Protein 5W8X (pdb70)

Radius of gyration: 26.66 Å; Cα contacts (8 Å, |Δi|>4): 562; chains: 1; bounding box: 72×57×78 Å

InterPro domains:
  IPR003835 Glycosyl transferase, family 19 [MF_00392] (6-382)
  IPR003835 Glycosyl transferase, family 19 [PF02684] (9-377)
  IPR003835 Glycosyl transferase, family 19 [PTHR30372] (3-380)
  IPR003835 Glycosyl transferase, family 19 [TIGR00215] (1-380)

Sequence (366 aa):
RPLTIALVAGETSGDILGAGLIRALKEHVPNARFVGVAGPRMQAEGCEAWYEMEELSRRSSHIRADLTKRFGELKPDVFVGIDAPDFNITLEGNLKKQGIKTIHYVSPSVWAWRQKRVFKIGRATDLVLAFLPFEKAFYDKYNVPCRFIGHTMADAMPLDPDKNAARDVLGIPHDAHCLALLPGSRGAEVESLSADFLKTAQLLRQTYPDLEIVVPLVNAKRREQFERIKAEVAPDLSVHLLDGMGREAMVASDAALLASGTAALECMLSKCPMVVGYRMKPFTFWLAKRLVKTDYVSLPNLLAGRELVKELLQEECEPQKLAAALLPLLANGKTSHAMHDTFRELHQQIRCNADEQAAQAVLELA

B-factor: mean 50.67, std 13.52, range [26.69, 106.59]

Organism: Escherichia coli (strain K12) (NCBI:txid83333)

GO terms:
  GO:0005515 protein binding (F, IPI)
  GO:0005737 cytoplasm (C, IDA)
  GO:0008915 lipid-A-disaccharide synthase activity (F, IDA)
  GO:0042802 identical protein binding (F, IDA)
  GO:0031234 extrinsic component of cytoplasmic side of plasma membrane (C, IC)
  GO:0009245 lipid A biosynthetic process (P, IMP)
  GO:0005543 phospholipid binding (F, IDA)
  GO:0019897 extrinsic component of plasma membrane (C, IDA)
  GO:0009245 lipid A biosynthetic process (P, IEP)

Foldseek 3Di:
DAAEEEEAAQDPVLLVVLLVVLVVVCVVGVPYAAEYAHEPSNVVSPHHHPDHSPQRVPSLVVRLVVCLVVCLVVLHQEYEYRPPCVRVLVSLLSVVVSVHAYEYEEQPVVVCLDPVVLVSNQNSHQEYEYQDDVSCVVNVVVVRHYDHDHHVVLVVFDQDDDQVVLCVVLVHDPPAAEEEEEQDQDPVSVVVPLLVSVVVVVVVCVVRVRYAYEYEHADDVSVVSNVVSCVVRPVPDDYHYHDHCLLSRLLNHQEYEHCDDPSVVSSVSSVHHYDHDHDDDPVVVVQSVVCVVQVDRDDLCVLVVHCLDDDQDDPRPDVVNVCVRCVVCVVVDDSVVVSVVSVVVSVVVPPDPVVVVVVVVVVVVD

Solvent-accessible surface area: 20972 Å² total; per-residue (Å²): 171,73,57,0,7,0,0,0,0,15,52,71,67,2,0,92,19,0,2,27,42,0,119,57,44,72,137,154,36,104,92,12,91,4,0,0,0,0,0,75,98,0,70,91,38,50,6,73,39,52,27,86,11,114,69,51,95,191,129,26,59,125,1,55,62,43,0,34,141,79,0,10,125,35,94,6,41,36,0,7,0,0,44,29,22,110,18,0,8,66,0,0,26,46,0,63,168,86,65,10,120,0,38,0,18,20,15,5,68,142,26,14,67,62,112,46,26,2,97,91,0,21,202,6,5,59,46,0,23,0,26,40,80,139,27,68,54,72,3,73,157,59,145,10,76,8,153,96,65,22,32,55,34,51,128,76,12,87,143,128,36,87,81,76,45,10,5,97,98,23,56,6,57,96,136,14,91,2,12,0,0,18,1,15,58,150,23,78,14,0,88,43,6,0,27,55,9,0,98,49,0,68,115,67,50,146,99,90,102,116,12,37,1,0,0,10,4,82,64,77,150,48,63,63,23,0,76,137,14,27,70,88,42,1,84,143,14,79,31,66,39,24,101,25,78,17,91,61,0,1,18,0,2,50,40,2,19,0,2,43,46,96,22,24,41,30,0,108,23,3,111,4,91,62,100,78,19,106,133,104,78,114,127,68,100,112,47,55,111,19,28,121,78,58,109,44,32,30,115,50,0,62,87,27,62,126,92,22,27,121,22,20,41,122,76,44,73,60,102,150,90,64,53,62,29,94,122,67,62,135,78,110,28,90,74,22,107,62,40,114,91,29,86,152,104,18,98,110,114,110,177,74,102,74,124,78,96,60,44,78,61,101,130,147,170,106

Secondary structure (DSSP, 8-state):
---EEEEEE-SHHHHHHHHHHHHHHHHH-TT-EEEEEE-HHHHHTT-EEEEEGGG--HHHHHHHHHHHHHHHHH--SEEEEES-HHHHHHHHHHHHHTT--EEEES--TTT--SHHHHHHHHHH-SEEEESSHHHHHHHHTTT--EEE---HHHHHS-SS--HHHHHHHHT--TTS-EEEEE--SSHHHHHHHHHHHHHHHHHHHHH-TT-EEEEEESSHHHHHHHHHHHHHH-TT---EEEES-HHHHHHH-SEEEE-STHHHHHHHHTT--EEE-----HHHHHHHHHHHHHS--SHHHHHHTS--S----GGG-SHHHHHHHHHHHHT-SHHHHHHHHHHHHHHHHT-S-HHHHHHHHHHHH-

Nearest PDB structures (foldseek):
  5w8x-assembly1_A-2  TM=1.003E+00  e=4.421E-71  Escherichia coli BL21(DE3)
  5w8n-assembly1_A-2  TM=9.982E-01  e=3.384E-68  Escherichia coli BL21(DE3)
  5w8s-assembly1_A-2  TM=9.979E-01  e=5.414E-68  Escherichia coli BL21(DE3)
  3dzc-assembly1_B  TM=5.635E-01  e=9.181E-08  Vibrio cholerae
  8b63-assembly1_A  TM=4.414E-01  e=9.083E-07  Pseudomonas aeruginosa

Structure (mmCIF, N/CA/C/O backbone):
data_5W8X
#
_entry.id   5W8X
#
_cell.length_a   67.806
_cell.length_b   67.806
_cell.length_c   153.880
_cell.angle_alpha   90.000
_cell.angle_beta   90.000
_cell.angle_gamma   120.000
#
_symmetry.space_group_name_H-M   'P 32 2 1'
#
loop_
_entity.id
_entity.type
_entity.pdbx_description
1 polymer 'Lipid-A-disaccharide synthase'
2 non-polymer "URIDINE-5'-DIPHOSPHATE"
3 water water
#
loop_
_atom_site.group_PDB
_atom_site.id
_atom_site.type_symbol
_atom_site.label_atom_id
_atom_site.label_alt_id
_atom_site.label_comp_id
_atom_site.label_asym_id
_atom_site.label_entity_id
_atom_site.label_seq_id
_atom_site.pdbx_PDB_ins_code
_atom_site.Cartn_x
_atom_site.Cartn_y
_atom_site.Cartn_z
_atom_site.occupancy
_atom_site.B_iso_or_equiv
_atom_site.auth_seq_id
_atom_site.auth_comp_id
_atom_site.auth_asym_id
_atom_site.auth_atom_id
_atom_site.pdbx_PDB_model_num
ATOM 1 N N . ARG A 1 5 ? 34.01800 40.45100 -21.39200 1.000 79.43000 5 ARG A N 1
ATOM 2 C CA . ARG A 1 5 ? 32.68900 41.03000 -21.21300 1.000 75.27000 5 ARG A CA 1
ATOM 3 C C . ARG A 1 5 ? 31.97700 40.35900 -20.03800 1.000 72.15000 5 ARG A C 1
ATOM 4 O O . ARG A 1 5 ? 31.92500 39.12900 -19.97000 1.000 70.83000 5 ARG A O 1
ATOM 24 N N . PRO A 1 6 ? 31.41800 41.14800 -19.11800 1.000 72.40000 6 PRO A N 1
ATOM 25 C CA . PRO A 1 6 ? 30.66900 40.54600 -18.01000 1.000 70.35000 6 PRO A CA 1
ATOM 26 C C . PRO A 1 6 ? 29.43800 39.81600 -18.52200 1.000 66.90000 6 PRO A C 1
ATOM 27 O O . PRO A 1 6 ? 28.91100 40.11900 -19.59500 1.000 64.53000 6 PRO A O 1
ATOM 38 N N . LEU A 1 7 ? 28.99200 38.83400 -17.74400 1.000 65.51000 7 LEU A N 1
ATOM 39 C CA . LEU A 1 7 ? 27.80900 38.05800 -18.09500 1.000 62.45000 7 LEU A CA 1
ATOM 40 C C . LEU A 1 7 ? 26.67200 38.98000 -18.50800 1.000 59.62000 7 LEU A C 1
ATOM 41 O O . LEU A 1 7 ? 26.28900 39.88500 -17.76000 1.000 59.34000 7 LEU A O 1
ATOM 57 N N . THR A 1 8 ? 26.13600 38.75700 -19.70400 1.000 59.30000 8 THR A N 1
ATOM 58 C CA . THR A 1 8 ? 25.07600 39.59300 -20.25500 1.000 58.11000 8 THR A CA 1
ATOM 59 C C . THR A 1 8 ? 23.88000 38.71400 -20.59300 1.000 52.37000 8 THR A C 1
ATOM 60 O O . THR A 1 8 ? 24.00500 37.75400 -21.36300 1.000 50.44000 8 THR A O 1
ATOM 71 N N . ILE A 1 9 ? 22.72800 39.04200 -20.01500 1.000 51.91000 9 ILE A N 1
ATOM 72 C CA . ILE A 1 9 ? 21.52300 38.23100 -20.12700 1.000 47.89000 9 ILE A CA 1
ATOM 73 C C . ILE A 1 9 ? 20.45200 39.05900 -20.81500 1.000 46.00000 9 ILE A C 1
ATOM 74 O O . ILE A 1 9 ? 20.20300 40.20600 -20.42600 1.000 46.85000 9 ILE A O 1
ATOM 90 N N . ALA A 1 10 ? 19.81400 38.47600 -21.82400 1.000 44.41000 10 ALA A N 1
ATOM 91 C CA . ALA A 1 10 ? 18.67200 39.09100 -22.48300 1.000 40.97000 10 ALA A CA 1
ATOM 92 C C . ALA A 1 10 ? 17.39000 38.49500 -21.91500 1.000 35.99000 10 ALA A C 1
ATOM 93 O O . ALA A 1 10 ? 17.27600 37.27300 -21.78400 1.000 34.57000 10 ALA A O 1
ATOM 100 N N . LEU A 1 11 ? 16.43400 39.35900 -21.57800 1.000 37.09000 11 LEU A N 1
ATOM 101 C CA . LEU A 1 11 ? 15.16400 38.94900 -20.99600 1.000 35.27000 11 LEU A CA 1
ATOM 102 C C . LEU A 1 11 ? 14.02000 39.59500 -21.75900 1.000 33.87000 11 LEU A C 1
ATOM 103 O O . LEU A 1 11 ? 14.12900 40.74200 -22.19700 1.000 35.12000 11 LEU A O 1
ATOM 119 N N . VAL A 1 12 ? 12.91600 38.86300 -21.89500 1.000 31.39000 12 VAL A N 1
ATOM 120 C CA . VAL A 1 12 ? 11.68600 39.40100 -22.46500 1.000 30.93000 12 VAL A CA 1
ATOM 121 C C . VAL A 1 12 ? 10.52000 38.98200 -21.58700 1.000 30.46000 12 VAL A C 1
ATOM 122 O O . VAL A 1 12 ? 10.21000 37.78800 -21.48700 1.000 28.47000 12 VAL A O 1
ATOM 135 N N . ALA A 1 13 ? 9.86800 39.96200 -20.97300 1.000 31.43000 13 ALA A N 1
ATOM 136 C CA . ALA A 1 13 ? 8.62500 39.75900 -20.25600 1.000 31.34000 13 ALA A CA 1
ATOM 137 C C . ALA A 1 13 ? 7.53200 40.54500 -20.96200 1.000 31.81000 13 ALA A C 1
ATOM 138 O O . ALA A 1 13 ? 7.78000 41.62500 -21.50600 1.000 32.59000 13 ALA A O 1
ATOM 145 N N . GLY A 1 14 ? 6.32000 39.99500 -20.95200 1.000 32.26000 14 GLY A N 1
ATOM 146 C CA . GLY A 1 14 ? 5.21300 40.59200 -21.67600 1.000 34.64000 14 GLY A CA 1
ATOM 147 C C . GLY A 1 14 ? 3.98800 40.87400 -20.83100 1.000 36.79000 14 GLY A C 1
ATOM 148 O O . GLY A 1 14 ? 2.97400 41.34800 -21.35000 1.000 37.56000 14 GLY A O 1
ATOM 152 N N . GLU A 1 15 ? 4.06500 40.59500 -19.53100 1.000 33.90000 15 GLU A N 1
ATOM 153 C CA . GLU A 1 15 ? 2.94200 40.81700 -18.62900 1.000 35.26000 15 GLU A CA 1
ATOM 154 C C . GLU A 1 15 ? 3.48800 40.99400 -17.21900 1.000 34.99000 15 GLU A C 1
ATOM 155 O O . GLU A 1 15 ? 4.64300 40.67100 -16.93500 1.000 34.22000 15 GLU A O 1
ATOM 161 N N . THR A 1 16 ? 2.62800 41.50600 -16.33400 1.000 35.71000 16 THR A N 1
ATOM 162 C CA . THR A 1 16 ? 3.02900 41.76300 -14.95200 1.000 37.36000 16 THR A CA 1
ATOM 163 C C . THR A 1 16 ? 3.61200 40.51400 -14.29900 1.000 34.79000 16 THR A C 1
ATOM 164 O O . THR A 1 16 ? 4.65800 40.57100 -13.64300 1.000 34.29000 16 THR A O 1
ATOM 175 N N . SER A 1 17 ? 2.93200 39.37600 -14.45500 1.000 34.60000 17 SER A N 1
ATOM 176 C CA . SER A 1 17 ? 3.43100 38.13300 -13.87700 1.000 34.57000 17 SER A CA 1
ATOM 177 C C . SER A 1 17 ? 4.85200 37.83800 -14.34500 1.000 32.01000 17 SER A C 1
ATOM 178 O O . SER A 1 17 ? 5.69100 37.39000 -13.55700 1.000 31.78000 17 SER A O 1
ATOM 186 N N . GLY A 1 18 ? 5.14400 38.09200 -15.62400 1.000 32.34000 18 GLY A N 1
ATOM 187 C CA . GLY A 1 18 ? 6.49200 37.88200 -16.12600 1.000 31.49000 18 GLY A CA 1
ATOM 188 C C . GLY A 1 18 ? 7.48800 38.89000 -15.59100 1.000 30.87000 18 GLY A C 1
ATOM 189 O O . GLY A 1 18 ? 8.66300 38.56600 -15.39700 1.000 30.85000 18 GLY A O 1
ATOM 193 N N . ASP A 1 19 ? 7.04600 40.12600 -15.36300 1.000 30.54000 19 ASP A N 1
ATOM 194 C CA . ASP A 1 19 ? 7.92200 41.12200 -14.75600 1.000 32.50000 19 ASP A CA 1
ATOM 195 C C . ASP A 1 19 ? 8.32700 40.69800 -13.34900 1.000 33.59000 19 ASP A C 1
ATOM 196 O O . ASP A 1 19 ? 9.47300 40.90300 -12.93100 1.000 33.64000 19 ASP A O 1
ATOM 205 N N . ILE A 1 20 ? 7.40300 40.08900 -12.60800 1.000 31.89000 20 ILE A N 1
ATOM 206 C CA . ILE A 1 20 ? 7.72400 39.60800 -11.26900 1.000 34.55000 20 ILE A CA 1
ATOM 207 C C . ILE A 1 20 ? 8.74800 38.48600 -11.34900 1.000 31.58000 20 ILE A C 1
ATOM 208 O O . ILE A 1 20 ? 9.75800 38.49500 -10.63600 1.000 29.73000 20 ILE A O 1
ATOM 224 N N . LEU A 1 21 ? 8.50700 37.50700 -12.22300 1.000 33.13000 21 LEU A N 1
ATOM 225 C CA . LEU A 1 21 ? 9.48000 36.43800 -12.42200 1.000 32.71000 21 LEU A CA 1
ATOM 226 C C . LEU A 1 21 ? 10.83100 36.99700 -12.83600 1.000 32.85000 21 LEU A C 1
ATOM 227 O O . LEU A 1 21 ? 11.87400 36.55400 -12.34000 1.000 33.99000 21 LEU A O 1
ATOM 243 N N . GLY A 1 22 ? 10.83400 37.96200 -13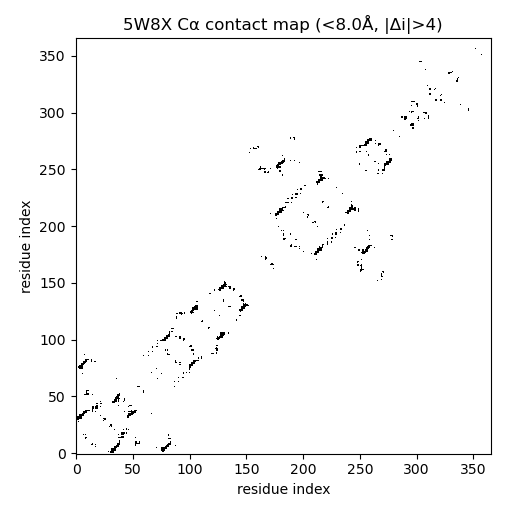.75800 1.000 33.28000 22 GLY A N 1
ATOM 244 C CA . GLY A 1 22 ? 12.09100 38.51300 -14.23700 1.000 34.15000 22 GLY A CA 1
ATOM 245 C C . GLY A 1 22 ? 12.86000 39.23500 -13.14900 1.000 35.55000 22 GLY A C 1
ATOM 246 O O . GLY A 1 22 ? 14.08100 39.10600 -13.05000 1.000 36.42000 22 GLY A O 1
ATOM 250 N N . ALA A 1 23 ? 12.15700 40.01100 -12.32200 1.000 35.54000 23 ALA A N 1
ATOM 251 C CA . ALA A 1 23 ? 12.82700 40.71100 -11.23200 1.000 37.99000 23 ALA A CA 1
ATOM 252 C C . ALA A 1 23 ? 13.41800 39.72500 -10.23500 1.000 38.65000 23 ALA A C 1
ATOM 253 O O . ALA A 1 23 ? 14.53700 39.91900 -9.74700 1.000 41.26000 23 ALA A O 1
ATOM 260 N N . GLY A 1 24 ? 12.68100 38.66000 -9.91900 1.000 37.39000 24 GLY A N 1
ATOM 261 C CA . GLY A 1 24 ? 13.21100 37.64900 -9.02000 1.000 39.83000 24 GLY A CA 1
ATOM 262 C C . GLY A 1 24 ? 14.41000 36.93100 -9.60700 1.000 39.45000 24 GLY A C 1
ATOM 263 O O . GLY A 1 24 ? 15.36900 36.61900 -8.89700 1.000 41.79000 24 GLY A O 1
ATOM 267 N N . LEU A 1 25 ? 14.37300 36.66200 -10.91300 1.000 40.57000 25 LEU A N 1
ATOM 268 C CA . LEU A 1 25 ? 15.50700 36.02500 -11.57200 1.000 40.26000 25 LEU A CA 1
ATOM 269 C C . LEU A 1 25 ? 16.72200 36.94100 -11.57400 1.000 41.77000 25 LEU A C 1
ATOM 270 O O . LEU A 1 25 ? 17.85300 36.48200 -11.37800 1.000 42.97000 25 LEU A O 1
ATOM 286 N N . ILE A 1 26 ? 16.50700 38.24000 -11.78800 1.000 41.03000 26 ILE A N 1
ATOM 287 C CA . ILE A 1 26 ? 17.61200 39.19500 -11.78700 1.000 43.00000 26 ILE A CA 1
ATOM 288 C C . ILE A 1 26 ? 18.26600 39.24400 -10.41200 1.000 46.12000 26 ILE A C 1
ATOM 289 O O . ILE A 1 26 ? 19.49700 39.22500 -10.29100 1.000 47.67000 26 ILE A O 1
ATOM 305 N N . ARG A 1 27 ? 17.45400 39.31400 -9.35400 1.000 42.27000 27 ARG A N 1
ATOM 306 C CA . ARG A 1 27 ? 18.01000 39.39300 -8.00700 1.000 46.17000 27 ARG A CA 1
ATOM 307 C C . ARG A 1 27 ? 18.84400 38.15800 -7.68600 1.000 45.30000 27 ARG A C 1
ATOM 308 O O . ARG A 1 27 ? 19.96200 38.26600 -7.17200 1.000 47.35000 27 ARG A O 1
ATOM 329 N N . ALA A 1 28 ? 18.31800 36.97000 -7.98700 1.000 46.76000 28 ALA A N 1
ATOM 330 C CA . ALA A 1 28 ? 19.04900 35.74600 -7.67600 1.000 48.49000 28 ALA A CA 1
ATOM 331 C C . ALA A 1 28 ? 20.36100 35.67500 -8.44900 1.000 51.83000 28 ALA A C 1
ATOM 332 O O . ALA A 1 28 ? 21.37600 35.20600 -7.92200 1.000 54.97000 28 ALA A O 1
ATOM 339 N N . LEU A 1 29 ? 20.36400 36.13800 -9.70100 1.000 49.19000 29 LEU A N 1
ATOM 340 C CA . LEU A 1 29 ? 21.58800 36.10100 -10.49400 1.000 52.31000 29 LEU A CA 1
ATOM 341 C C . LEU A 1 29 ? 22.61700 37.09200 -9.96700 1.000 54.86000 29 LEU A C 1
ATOM 342 O O . LEU A 1 29 ? 23.80700 36.76900 -9.87600 1.000 56.31000 29 LEU A O 1
ATOM 358 N N . LYS A 1 30 ? 22.18300 38.30500 -9.62200 1.000 52.45000 30 LYS A N 1
ATOM 359 C CA . LYS A 1 30 ? 23.10000 39.28700 -9.05500 1.000 58.56000 30 LYS A CA 1
ATOM 360 C C . LYS A 1 30 ? 23.76900 38.78200 -7.78300 1.000 62.82000 30 LYS A C 1
ATOM 361 O O . LYS A 1 30 ? 24.86100 39.25000 -7.44600 1.000 66.12000 30 LYS A O 1
ATOM 380 N N . GLU A 1 31 ? 23.14500 37.84000 -7.06900 1.000 61.89000 31 GLU A N 1
ATOM 381 C CA . GLU A 1 31 ? 23.80300 37.24100 -5.91100 1.000 65.79000 31 GLU A CA 1
ATOM 382 C C . GLU A 1 31 ? 25.07700 36.51800 -6.32400 1.000 67.20000 31 GLU A C 1
ATOM 383 O O . GLU A 1 31 ? 26.09300 36.58300 -5.62200 1.000 71.22000 31 GLU A O 1
ATOM 395 N N . HIS A 1 32 ? 25.04000 35.81900 -7.45700 1.000 66.65000 32 HIS A N 1
ATOM 396 C CA . HIS A 1 32 ? 26.19400 35.07100 -7.94100 1.000 67.28000 32 HIS A CA 1
ATOM 397 C C . HIS A 1 32 ? 27.08600 35.89500 -8.86000 1.000 65.85000 32 HIS A C 1
ATOM 398 O O . HIS A 1 32 ? 28.28500 35.61300 -8.95800 1.000 67.82000 32 HIS A O 1
ATOM 412 N N . VAL A 1 33 ? 26.53100 36.90200 -9.52900 1.000 68.98000 33 VAL A N 1
ATOM 413 C CA . VAL A 1 33 ? 27.27900 37.73000 -10.47400 1.000 67.70000 33 VAL A CA 1
ATOM 414 C C . VAL A 1 33 ? 26.82600 39.17700 -10.31800 1.000 67.30000 33 VAL A C 1
ATOM 415 O O . VAL A 1 33 ? 26.03900 39.66800 -11.14200 1.000 63.81000 33 VAL A O 1
ATOM 428 N N . PRO A 1 34 ? 27.28500 39.89700 -9.29100 1.000 66.98000 34 PRO A N 1
ATOM 429 C CA . PRO A 1 34 ? 26.82200 41.28300 -9.10700 1.000 68.25000 34 PRO A CA 1
ATOM 430 C C . PRO A 1 34 ? 27.08200 42.17700 -10.30600 1.000 70.08000 34 PRO A C 1
ATOM 431 O O . PRO A 1 34 ? 26.39900 43.19700 -10.45800 1.000 69.33000 34 PRO A O 1
ATOM 442 N N . ASN A 1 35 ? 28.04000 41.82600 -11.16100 1.000 68.48000 35 ASN A N 1
ATOM 443 C CA . ASN A 1 35 ? 28.38400 42.62200 -12.33100 1.000 70.82000 35 ASN A CA 1
ATOM 444 C C . ASN A 1 35 ? 27.54800 42.27600 -13.55500 1.000 66.94000 35 ASN A C 1
ATOM 445 O O . ASN A 1 35 ? 27.78300 42.84400 -14.62700 1.000 66.87000 35 ASN A O 1
ATOM 456 N N . ALA A 1 36 ? 26.58600 41.36500 -13.42500 1.000 66.37000 36 ALA A N 1
ATOM 457 C CA . ALA A 1 36 ? 25.83000 40.90600 -14.58000 1.000 62.72000 36 ALA A CA 1
ATOM 458 C C . ALA A 1 36 ? 25.04700 42.05600 -15.20200 1.000 62.51000 36 ALA A C 1
ATOM 459 O O . ALA A 1 36 ? 24.62900 42.99700 -14.52100 1.000 63.35000 36 ALA A O 1
ATOM 466 N N . ARG A 1 37 ? 24.85300 41.97100 -16.51400 1.000 59.35000 37 ARG A N 1
ATOM 467 C CA . ARG A 1 37 ? 24.10400 42.96000 -17.27500 1.000 58.31000 37 ARG A CA 1
ATOM 468 C C . ARG A 1 37 ? 22.80800 42.33500 -17.77100 1.000 49.82000 37 ARG A C 1
ATOM 469 O O . ARG A 1 37 ? 22.77800 41.15700 -18.13900 1.000 47.77000 37 ARG A O 1
ATOM 490 N N . PHE A 1 38 ? 21.73900 43.12700 -17.78200 1.000 52.13000 38 PHE A N 1
ATOM 491 C CA . PHE A 1 38 ? 20.42500 42.63200 -18.16400 1.000 47.37000 38 PHE A CA 1
ATOM 492 C C . PHE A 1 38 ? 19.76200 43.63600 -19.09100 1.000 46.73000 38 PHE A C 1
ATOM 493 O O . PHE A 1 38 ? 19.75900 44.83800 -18.81000 1.000 47.95000 38 PHE A O 1
ATOM 510 N N . VAL A 1 39 ? 19.20300 43.13800 -20.19300 1.000 46.79000 39 VAL A N 1
ATOM 511 C CA . VAL A 1 39 ? 18.61900 43.99000 -21.22000 1.000 46.63000 39 VAL A CA 1
ATOM 512 C C . VAL A 1 39 ? 17.49700 43.22900 -21.90300 1.000 43.72000 39 VAL A C 1
ATOM 513 O O . VAL A 1 39 ? 17.50800 41.99700 -21.96300 1.000 42.49000 39 VAL A O 1
ATOM 526 N N . GLY A 1 40 ? 16.53500 43.96600 -22.42300 1.000 43.73000 40 GLY A N 1
ATOM 527 C CA . GLY A 1 40 ? 15.50500 43.38500 -23.25100 1.000 41.97000 40 GLY A CA 1
ATOM 528 C C . GLY A 1 40 ? 14.18400 44.11700 -23.05300 1.000 39.66000 40 GLY A C 1
ATOM 529 O O . GLY A 1 40 ? 14.14400 45.34900 -23.03400 1.000 41.21000 40 GLY A O 1
ATOM 533 N N . VAL A 1 41 ? 13.12000 43.33300 -22.92900 1.000 35.37000 41 VAL A N 1
ATOM 534 C CA . VAL A 1 41 ? 11.77300 43.84200 -22.70600 1.000 36.06000 41 VAL A CA 1
ATOM 535 C C . VAL A 1 41 ? 11.47300 43.68600 -21.22300 1.000 36.45000 41 VAL A C 1
ATOM 536 O O . VAL A 1 41 ? 11.25600 42.56900 -20.73800 1.000 36.81000 41 VAL A O 1
ATOM 549 N N . ALA A 1 42 ? 11.43900 44.80500 -20.50500 1.000 37.36000 42 ALA A N 1
ATOM 550 C CA . ALA A 1 42 ? 11.40400 44.79700 -19.05100 1.000 38.01000 42 ALA A CA 1
ATOM 551 C C . ALA A 1 42 ? 10.23600 45.62000 -18.53800 1.000 39.00000 42 ALA A C 1
ATOM 552 O O . ALA A 1 42 ? 9.95300 46.70700 -19.05200 1.000 40.54000 42 ALA A O 1
ATOM 559 N N . GLY A 1 43 ? 9.55800 45.09100 -17.52300 1.000 38.20000 43 GLY A N 1
ATOM 560 C CA . GLY A 1 43 ? 8.60300 45.86600 -16.77400 1.000 38.77000 43 GLY A CA 1
ATOM 561 C C . GLY A 1 43 ? 9.28500 46.69700 -15.71100 1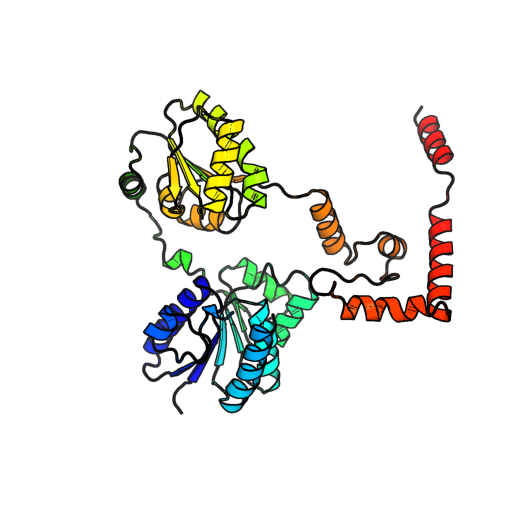.000 39.35000 43 GLY A C 1
ATOM 562 O O . GLY A 1 43 ? 10.51600 46.70400 -15.57000 1.000 38.81000 43 GLY A O 1
ATOM 566 N N . PRO A 1 44 ? 8.47800 47.42100 -14.93400 1.000 37.74000 44 PRO A N 1
ATOM 567 C CA . PRO A 1 44 ? 9.06600 48.31700 -13.92500 1.000 42.17000 44 PRO A CA 1
ATOM 568 C C . PRO A 1 44 ? 9.87300 47.58700 -12.86300 1.000 41.40000 44 PRO A C 1
ATOM 569 O O . PRO A 1 44 ? 10.87200 48.13300 -12.38200 1.000 42.48000 44 PRO A O 1
ATOM 580 N N . ARG A 1 45 ? 9.48700 46.36400 -12.49200 1.000 39.79000 45 ARG A N 1
ATOM 581 C CA . ARG A 1 45 ? 10.23000 45.64100 -11.46300 1.000 40.62000 45 ARG A CA 1
ATOM 582 C C . ARG A 1 45 ? 11.58400 45.18000 -11.98400 1.000 37.87000 45 ARG A C 1
ATOM 583 O O . ARG A 1 45 ? 12.59600 45.29400 -11.28300 1.000 39.40000 45 ARG A O 1
ATOM 604 N N . MET A 1 46 ? 11.62500 44.65000 -13.20800 1.000 38.43000 46 MET A N 1
ATOM 605 C CA . MET A 1 46 ? 12.90200 44.28600 -13.81100 1.000 38.22000 46 MET A CA 1
ATOM 606 C C . MET A 1 46 ? 13.79600 45.50900 -13.96600 1.000 41.23000 46 MET A C 1
ATOM 607 O O . MET A 1 46 ? 15.00400 45.43900 -13.71800 1.000 42.31000 46 MET A O 1
ATOM 621 N N . GLN A 1 47 ? 13.21900 46.64300 -14.37600 1.000 40.52000 47 GLN A N 1
ATOM 622 C CA . GLN A 1 47 ? 14.00600 47.86500 -14.51000 1.000 44.43000 47 GLN A CA 1
ATOM 623 C C . GLN A 1 47 ? 14.56100 48.30700 -13.16500 1.000 47.28000 47 GLN A C 1
ATOM 624 O O . GLN A 1 47 ? 15.72800 48.70600 -13.06800 1.000 50.45000 47 GLN A O 1
ATOM 638 N N . ALA A 1 48 ? 13.74000 48.25100 -12.11300 1.000 44.51000 48 ALA A N 1
ATOM 639 C CA . ALA A 1 48 ? 14.21900 48.63000 -10.78900 1.000 46.40000 48 ALA A CA 1
ATOM 640 C C . ALA A 1 48 ? 15.41100 47.78100 -10.36800 1.000 46.54000 48 ALA A C 1
ATOM 641 O O . ALA A 1 48 ? 16.30200 48.26900 -9.66400 1.000 49.51000 48 ALA A O 1
ATOM 648 N N . GLU A 1 49 ? 15.45600 46.52000 -10.79600 1.000 47.02000 49 GLU A N 1
ATOM 649 C CA . GLU A 1 49 ? 16.60100 45.66200 -10.51900 1.000 48.75000 49 GLU A CA 1
ATOM 650 C C . GLU A 1 49 ? 17.75700 45.89400 -11.48300 1.000 50.87000 49 GLU A C 1
ATOM 651 O O . GLU A 1 49 ? 18.78200 45.21400 -11.36800 1.000 51.14000 49 GLU A O 1
ATOM 663 N N . GLY A 1 50 ? 17.61800 46.82400 -12.42500 1.000 49.28000 50 GLY A N 1
ATOM 664 C CA . GLY A 1 50 ? 18.69800 47.18900 -13.31500 1.000 51.69000 50 GLY A CA 1
ATOM 665 C C . GLY A 1 50 ? 18.57300 46.68900 -14.73700 1.000 50.92000 50 GLY A C 1
ATOM 666 O O . GLY A 1 50 ? 19.54500 46.79300 -15.49500 1.000 52.79000 50 GLY A O 1
ATOM 670 N N . CYS A 1 51 ? 17.42100 46.15300 -15.13200 1.000 50.15000 51 CYS A N 1
ATOM 671 C CA . CYS A 1 51 ? 17.27500 45.64300 -16.48900 1.000 48.75000 51 CYS A CA 1
ATOM 672 C C . CYS A 1 51 ? 17.18000 46.80500 -17.46700 1.000 50.30000 51 CYS A C 1
ATOM 673 O O . CYS A 1 51 ? 16.29100 47.65500 -17.35800 1.000 49.63000 51 CYS A O 1
ATOM 681 N N . GLU A 1 52 ? 18.11100 46.84700 -18.40900 1.000 49.24000 52 GLU A N 1
ATOM 682 C CA . GLU A 1 52 ? 18.03300 47.78900 -19.51200 1.000 53.03000 52 GLU A CA 1
ATOM 683 C C . GLU A 1 52 ? 16.75800 47.52600 -20.30900 1.000 48.85000 52 GLU A C 1
ATOM 684 O O . GLU A 1 52 ? 16.52100 46.40100 -20.75900 1.000 46.72000 52 GLU A O 1
ATOM 696 N N . ALA A 1 53 ? 15.92800 48.55300 -20.47400 1.000 51.92000 53 ALA A N 1
ATOM 697 C CA . ALA A 1 53 ? 14.62500 48.39500 -21.12200 1.000 48.20000 53 ALA A CA 1
ATOM 698 C C . ALA A 1 53 ? 14.69800 48.96100 -22.53800 1.000 48.31000 53 ALA A C 1
ATOM 699 O O . ALA A 1 53 ? 14.38500 50.12800 -22.78000 1.000 49.48000 53 ALA A O 1
ATOM 706 N N . TRP A 1 54 ? 15.11700 48.11800 -23.48400 1.000 47.58000 54 TRP A N 1
ATOM 707 C CA . TRP A 1 54 ? 14.99800 48.48200 -24.89200 1.000 49.13000 54 TRP A CA 1
ATOM 708 C C . TRP A 1 54 ? 13.54400 48.73600 -25.25600 1.000 47.65000 54 TRP A C 1
ATOM 709 O O . TRP A 1 54 ? 13.23800 49.63000 -26.05200 1.000 50.14000 54 TRP A O 1
ATOM 730 N N . TYR A 1 55 ? 12.63600 47.95800 -24.67600 1.000 47.80000 55 TYR A N 1
ATOM 731 C CA . TYR A 1 55 ? 11.20700 48.17500 -24.81300 1.000 47.21000 55 TYR A CA 1
ATOM 732 C C . TYR A 1 55 ? 10.55000 47.96100 -23.46100 1.000 47.17000 55 TYR A C 1
ATOM 733 O O . TYR A 1 55 ? 11.06800 47.23700 -22.60700 1.000 44.48000 55 TYR A O 1
ATOM 751 N N . GLU A 1 56 ? 9.40200 48.60300 -23.27800 1.000 47.18000 56 GLU A N 1
ATOM 752 C CA . GLU A 1 56 ? 8.60300 48.39100 -22.08400 1.000 49.99000 56 GLU A CA 1
ATOM 753 C C . GLU A 1 56 ? 7.75700 47.13900 -22.25800 1.000 49.05000 56 GLU A C 1
ATOM 754 O O . GLU A 1 56 ? 7.21500 46.88200 -23.33700 1.000 48.50000 56 GLU A O 1
ATOM 766 N N . MET A 1 57 ? 7.65400 46.35300 -21.18600 1.000 47.47000 57 MET A N 1
ATOM 767 C CA . MET A 1 57 ? 6.83100 45.15200 -21.22400 1.000 46.30000 57 MET A CA 1
ATOM 768 C C . MET A 1 57 ? 5.40600 45.46500 -21.66200 1.000 48.30000 57 MET A C 1
ATOM 769 O O . MET A 1 57 ? 4.75800 44.63700 -22.31400 1.000 46.68000 57 MET A O 1
ATOM 783 N N . GLU A 1 58 ? 4.90300 46.65400 -21.32700 1.000 47.30000 58 GLU A N 1
ATOM 784 C CA . GLU A 1 58 ? 3.53200 46.99800 -21.67900 1.000 51.40000 58 GLU A CA 1
ATOM 785 C C . GLU A 1 58 ? 3.31800 47.03800 -23.18700 1.000 52.78000 58 GLU A C 1
ATOM 786 O O . GLU A 1 58 ? 2.18300 46.87100 -23.64500 1.000 52.89000 58 GLU A O 1
ATOM 798 N N . GLU A 1 59 ? 4.37900 47.23700 -23.97000 1.000 51.92000 59 GLU A N 1
ATOM 799 C CA . GLU A 1 59 ? 4.23500 47.29800 -25.41900 1.000 53.90000 59 GLU A CA 1
ATOM 800 C C . GLU A 1 59 ? 3.94400 45.93900 -26.04000 1.000 53.25000 59 GLU A C 1
ATOM 801 O O . GLU A 1 59 ? 3.69900 45.87400 -27.24900 1.000 54.19000 59 GLU A O 1
ATOM 813 N N . LEU A 1 60 ? 3.96500 44.86300 -25.25800 1.000 52.46000 60 LEU A N 1
ATOM 814 C CA . LEU A 1 60 ? 3.57700 43.54300 -25.74800 1.000 52.53000 60 LEU A CA 1
ATOM 815 C C . LEU A 1 60 ? 2.21300 43.16200 -25.18600 1.000 52.47000 60 LEU A C 1
ATOM 816 O O . LEU A 1 60 ? 1.99600 43.22800 -23.97300 1.000 51.25000 60 LEU A O 1
ATOM 832 N N . SER A 1 72 ? -0.21100 41.20200 -34.19700 1.000 65.67000 72 SER A N 1
ATOM 833 C CA . SER A 1 72 ? -0.09500 42.64000 -33.97900 1.000 67.42000 72 SER A CA 1
ATOM 834 C C . SER A 1 72 ? 1.06400 43.24000 -34.76700 1.000 69.35000 72 SER A C 1
ATOM 835 O O . SER A 1 72 ? 2.15600 42.67800 -34.81700 1.000 67.69000 72 SER A O 1
ATOM 842 N N . ARG A 1 73 ? 0.81400 44.39900 -35.37900 1.000 66.33000 73 ARG A N 1
ATOM 843 C CA . ARG A 1 73 ? 1.83200 45.05000 -36.19700 1.000 69.44000 73 ARG A CA 1
ATOM 844 C C . ARG A 1 73 ? 3.03300 45.46100 -35.35300 1.000 65.34000 73 ARG A C 1
ATOM 845 O O . ARG A 1 73 ? 4.17500 45.08500 -35.64400 1.000 64.85000 73 ARG A O 1
ATOM 866 N N . ARG A 1 74 ? 2.79100 46.23400 -34.29400 1.000 66.24000 74 ARG A N 1
ATOM 867 C CA . ARG A 1 74 ? 3.88900 46.72800 -33.47100 1.000 62.53000 74 ARG A CA 1
ATOM 868 C C . ARG A 1 74 ? 4.68200 45.58000 -32.85300 1.000 54.65000 74 ARG A C 1
ATOM 869 O O . ARG A 1 74 ? 5.91700 45.62200 -32.81900 1.000 53.49000 74 ARG A O 1
ATOM 890 N N . SER A 1 75 ? 3.99700 44.54300 -32.36200 1.000 59.37000 75 SER A N 1
ATOM 891 C CA . SER A 1 75 ? 4.70700 43.41100 -31.76800 1.000 53.84000 75 SER A CA 1
ATOM 892 C C . SER A 1 75 ? 5.63400 42.74800 -32.77800 1.000 48.52000 75 SER A C 1
ATOM 893 O O . SER A 1 75 ? 6.78100 42.41600 -32.45700 1.000 44.74000 75 SER A O 1
ATOM 901 N N . SER A 1 76 ? 5.15300 42.53700 -34.00500 1.000 47.68000 76 SER A N 1
ATOM 902 C CA . SER A 1 76 ? 6.00600 41.97100 -35.04300 1.000 50.20000 76 SER A CA 1
ATOM 903 C C . SER A 1 76 ? 7.22800 42.84800 -35.28600 1.000 50.83000 76 SER A C 1
ATOM 904 O O . SER A 1 76 ? 8.34600 42.34100 -35.43200 1.000 50.50000 76 SER A O 1
ATOM 912 N N . HIS A 1 77 ? 7.03600 44.16800 -35.33000 1.000 50.23000 77 HIS A N 1
ATOM 913 C CA . HIS A 1 77 ? 8.16300 45.07800 -35.51900 1.000 51.28000 77 HIS A CA 1
ATOM 914 C C . HIS A 1 77 ? 9.18000 44.93000 -34.39300 1.000 45.98000 77 HIS A C 1
ATOM 915 O O . HIS A 1 77 ? 10.38900 44.85800 -34.64000 1.000 45.13000 77 HIS A O 1
ATOM 929 N N . ILE A 1 78 ? 8.70700 44.87800 -33.14500 1.000 48.13000 78 ILE A N 1
ATOM 930 C CA . ILE A 1 78 ? 9.61500 44.76900 -32.00300 1.000 45.03000 78 ILE A CA 1
ATOM 931 C C . ILE A 1 78 ? 10.38600 43.45700 -32.06400 1.000 43.18000 78 ILE A C 1
ATOM 932 O O . ILE A 1 78 ? 11.60500 43.42100 -31.85300 1.000 43.18000 78 ILE A O 1
ATOM 948 N N . ARG A 1 79 ? 9.68400 42.35500 -32.33400 1.000 41.29000 79 ARG A N 1
ATOM 949 C CA . ARG A 1 79 ? 10.35000 41.05900 -32.39900 1.000 40.30000 79 ARG A CA 1
ATOM 950 C C . ARG A 1 79 ? 11.40300 41.03800 -33.50000 1.000 40.37000 79 ARG A C 1
ATOM 951 O O . ARG A 1 79 ? 12.46300 40.42000 -33.34600 1.000 38.27000 79 ARG A O 1
ATOM 972 N N . ALA A 1 80 ? 11.12900 41.70700 -34.62000 1.000 39.94000 80 ALA A N 1
ATOM 973 C CA . ALA A 1 80 ? 12.13000 41.81300 -35.67500 1.000 42.85000 80 ALA A CA 1
ATOM 974 C C . ALA A 1 80 ? 13.33500 42.60700 -35.18900 1.000 44.84000 80 ALA A C 1
ATOM 975 O O . ALA A 1 80 ? 14.48600 42.19600 -35.38000 1.000 45.74000 80 ALA A O 1
ATOM 982 N N . ASP A 1 81 ? 13.08700 43.74400 -34.53600 1.000 46.01000 81 ASP A N 1
ATOM 983 C CA . ASP A 1 81 ? 14.18400 44.56300 -34.03300 1.000 48.13000 81 ASP A CA 1
ATOM 984 C C . ASP A 1 81 ? 15.00900 43.80100 -33.00400 1.000 46.04000 81 ASP A C 1
ATOM 985 O O . ASP A 1 81 ? 16.24500 43.83900 -33.03500 1.000 47.18000 81 ASP A O 1
ATOM 994 N N . LEU A 1 82 ? 14.34200 43.10400 -32.08000 1.000 46.45000 82 LEU A N 1
ATOM 995 C CA . LEU A 1 82 ? 15.06400 42.34400 -31.06500 1.000 44.70000 82 LEU A CA 1
ATOM 996 C C . LEU A 1 82 ? 15.83900 41.18900 -31.68700 1.000 45.06000 82 LEU A C 1
ATOM 997 O O . LEU A 1 82 ? 16.95900 40.88700 -31.26100 1.000 46.03000 82 LEU A O 1
ATOM 1013 N N . THR A 1 83 ? 15.26300 40.53300 -32.69800 1.000 43.06000 83 THR A N 1
ATOM 1014 C CA . THR A 1 83 ? 15.98300 39.47600 -33.40400 1.000 43.52000 83 THR A CA 1
ATOM 1015 C C . THR A 1 83 ? 17.31600 39.99200 -33.93400 1.000 46.52000 83 THR A C 1
ATOM 1016 O O . THR A 1 83 ? 18.35100 39.33200 -33.79400 1.000 47.63000 83 THR A O 1
ATOM 1027 N N . LYS A 1 84 ? 17.31000 41.17700 -34.54600 1.000 47.13000 84 LYS A N 1
ATOM 1028 C CA . LYS A 1 84 ? 18.55300 41.75700 -35.04500 1.000 51.49000 84 LYS A CA 1
ATOM 1029 C C . LYS A 1 84 ? 19.47100 42.15900 -33.89700 1.000 52.63000 84 LYS A C 1
ATOM 1030 O O . LYS A 1 84 ? 20.63800 41.75000 -33.84800 1.000 53.67000 84 LYS A O 1
ATOM 1049 N N . ARG A 1 85 ? 18.96200 42.96400 -32.96200 1.000 48.51000 85 ARG A N 1
ATOM 1050 C CA . ARG A 1 85 ? 19.81200 43.52100 -31.91400 1.000 51.60000 85 ARG A CA 1
ATOM 1051 C C . ARG A 1 85 ? 20.38600 42.42300 -31.02400 1.000 50.50000 85 ARG A C 1
ATOM 1052 O O . ARG A 1 85 ? 21.59800 42.37300 -30.79100 1.000 53.36000 85 ARG A O 1
ATOM 1073 N N . PHE A 1 86 ? 19.53300 41.53200 -30.51200 1.000 53.08000 86 PHE A N 1
ATOM 1074 C CA . PHE A 1 86 ? 20.05100 40.38400 -29.77400 1.000 50.71000 86 PHE A CA 1
ATOM 1075 C C . PHE A 1 86 ? 21.02200 39.58200 -30.62800 1.000 52.96000 86 PHE A C 1
ATOM 1076 O O . PHE A 1 86 ? 21.99000 39.01800 -30.10600 1.000 53.58000 86 PHE A O 1
ATOM 1093 N N . GLY A 1 87 ? 20.78200 39.51900 -31.94000 1.000 51.42000 87 GLY A N 1
ATOM 1094 C CA . GLY A 1 87 ? 21.74500 38.88700 -32.82700 1.000 54.01000 87 GLY A CA 1
ATOM 1095 C C . GLY A 1 87 ? 23.10100 39.56200 -32.77200 1.000 58.62000 87 GLY A C 1
ATOM 1096 O O . GLY A 1 87 ? 24.13200 38.90200 -32.63200 1.000 60.61000 87 GLY A O 1
ATOM 1100 N N . GLU A 1 88 ? 23.11900 40.89100 -32.88700 1.000 55.69000 88 GLU A N 1
ATOM 1101 C CA . GLU A 1 88 ? 24.37100 41.63100 -32.74900 1.000 60.10000 88 GLU A CA 1
ATOM 1102 C C . GLU A 1 88 ? 24.97600 41.42700 -31.36400 1.000 58.07000 88 GLU A C 1
ATOM 1103 O O . GLU A 1 88 ? 26.16900 41.13400 -31.23000 1.000 59.23000 88 GLU A O 1
ATOM 1115 N N . LEU A 1 89 ? 24.15900 41.57700 -30.31900 1.000 58.06000 89 LEU A N 1
ATOM 1116 C CA . LEU A 1 89 ? 24.67700 41.53600 -28.95600 1.000 58.04000 89 LEU A CA 1
ATOM 1117 C C . LEU A 1 89 ? 25.27800 40.17500 -28.62900 1.000 59.10000 89 LEU A C 1
ATOM 1118 O O . LEU A 1 89 ? 26.27900 40.08800 -27.90900 1.000 60.75000 89 LEU A O 1
ATOM 1134 N N . LYS A 1 90 ? 24.68600 39.10300 -29.14700 1.000 54.66000 90 LYS A N 1
ATOM 1135 C CA . LYS A 1 90 ? 25.10200 37.74200 -28.82800 1.000 56.21000 90 LYS A CA 1
ATOM 1136 C C . LYS A 1 90 ? 25.13400 37.54800 -27.31000 1.000 53.98000 90 LYS A C 1
ATOM 1137 O O . LYS A 1 90 ? 26.19600 37.29800 -26.73100 1.000 56.39000 90 LYS A O 1
ATOM 1156 N N . PRO A 1 91 ? 23.99500 37.67000 -26.63800 1.000 55.12000 91 PRO A N 1
ATOM 1157 C CA . PRO A 1 91 ? 23.98800 37.51000 -25.18300 1.000 53.58000 91 PRO A CA 1
ATOM 1158 C C . PRO A 1 91 ? 24.35000 36.09200 -24.78000 1.000 53.28000 91 PRO A C 1
ATOM 1159 O O . PRO A 1 91 ? 24.13800 35.13100 -25.52400 1.000 52.93000 91 PRO A O 1
ATOM 1170 N N . ASP A 1 92 ? 24.91700 35.97500 -23.58000 1.000 54.36000 92 ASP A N 1
ATOM 1171 C CA . ASP A 1 92 ? 25.27000 34.66300 -23.05300 1.000 53.80000 92 ASP A CA 1
ATOM 1172 C C . ASP A 1 92 ? 24.05300 33.75000 -23.01500 1.000 49.37000 92 ASP A C 1
ATOM 1173 O O . ASP A 1 92 ? 24.12000 32.58900 -23.43100 1.000 49.10000 92 ASP A O 1
ATOM 1182 N N . VAL A 1 93 ? 22.92300 34.26300 -22.53100 1.000 47.20000 93 VAL A N 1
ATOM 1183 C CA . VAL A 1 93 ? 21.67200 33.51700 -22.52000 1.000 44.47000 93 VAL A CA 1
ATOM 1184 C C . VAL A 1 93 ? 20.53200 34.47500 -22.82800 1.000 41.12000 93 VAL A C 1
ATOM 1185 O O . VAL A 1 93 ? 20.56600 35.65200 -22.45500 1.000 41.01000 93 VAL A O 1
ATOM 1198 N N . PHE A 1 94 ? 19.52200 33.96500 -23.52800 1.000 40.11000 94 PHE A N 1
ATOM 1199 C CA . PHE A 1 94 ? 18.24800 34.65100 -23.69100 1.000 37.78000 94 PHE A CA 1
ATOM 1200 C C . PHE A 1 94 ? 17.18200 33.87900 -22.92900 1.000 35.73000 94 PHE A C 1
ATOM 1201 O O . PHE A 1 94 ? 17.07500 32.65700 -23.07400 1.000 34.95000 94 PHE A O 1
ATOM 1218 N N . VAL A 1 95 ? 16.39600 34.58800 -22.12400 1.000 35.47000 95 VAL A N 1
ATOM 1219 C CA . VAL A 1 95 ? 15.30800 33.98700 -21.36200 1.000 33.64000 95 VAL A CA 1
ATOM 1220 C C . VAL A 1 95 ? 14.00800 34.62500 -21.83100 1.000 32.26000 95 VAL A C 1
ATOM 1221 O O . VAL A 1 95 ? 13.77200 35.81800 -21.60300 1.000 31.68000 95 VAL A O 1
ATOM 1234 N N . GLY A 1 96 ? 13.17400 33.83800 -22.50000 1.000 33.90000 96 GLY A N 1
ATOM 1235 C CA . GLY A 1 96 ? 11.82000 34.25700 -22.79200 1.000 31.78000 96 GLY A CA 1
ATOM 1236 C C . GLY A 1 96 ? 10.94400 33.95300 -21.59900 1.000 30.89000 96 GLY A C 1
ATOM 1237 O O . GLY A 1 96 ? 10.75800 32.78500 -21.24700 1.000 31.46000 96 GLY A O 1
ATOM 1241 N N . ILE A 1 97 ? 10.42500 34.99000 -20.94800 1.000 29.16000 97 ILE A N 1
ATOM 1242 C CA . ILE A 1 97 ? 9.63900 34.82200 -19.73000 1.000 29.04000 97 ILE A CA 1
ATOM 1243 C C . ILE A 1 97 ? 8.17900 34.73300 -20.15400 1.000 29.48000 97 ILE A C 1
ATOM 1244 O O . ILE A 1 97 ? 7.55400 35.73800 -20.49000 1.000 29.88000 97 ILE A O 1
ATOM 1260 N N . ASP A 1 98 ? 7.63800 33.51700 -20.14400 1.000 29.60000 98 ASP A N 1
ATOM 1261 C CA . ASP A 1 98 ? 6.24800 33.29900 -20.51100 1.000 29.53000 98 ASP A CA 1
ATOM 1262 C C . ASP A 1 98 ? 5.97600 33.95400 -21.86400 1.000 28.75000 98 ASP A C 1
ATOM 1263 O O . ASP A 1 98 ? 6.85200 33.95600 -22.73600 1.000 30.07000 98 ASP A O 1
ATOM 1272 N N . ALA A 1 99 ? 4.78500 34.51900 -22.04900 1.000 30.42000 99 ALA A N 1
ATOM 1273 C CA . ALA A 1 99 ? 4.41600 35.20400 -23.28100 1.000 29.41000 99 ALA A CA 1
ATOM 1274 C C . ALA A 1 99 ? 4.78900 34.35500 -24.50000 1.000 30.03000 99 ALA A C 1
ATOM 1275 O O . ALA A 1 99 ? 5.47500 34.83000 -25.40600 1.000 31.35000 99 ALA A O 1
ATOM 1282 N N . PRO A 1 100 ? 4.34500 33.09600 -24.54700 1.000 30.38000 100 PRO A N 1
ATOM 1283 C CA . PRO A 1 100 ? 4.83200 32.18400 -25.59600 1.000 30.76000 100 PRO A CA 1
ATOM 1284 C C . PRO A 1 100 ? 4.51200 32.63800 -27.00700 1.000 33.70000 100 PRO A C 1
ATOM 1285 O O . PRO A 1 100 ? 5.30500 32.38200 -27.92400 1.000 32.92000 100 PRO A O 1
ATOM 1296 N N . ASP A 1 101 ? 3.37100 33.29600 -27.21900 1.000 34.92000 101 ASP A N 1
ATOM 1297 C CA . ASP A 1 101 ? 3.01100 33.72900 -28.56500 1.000 36.93000 101 ASP A CA 1
ATOM 1298 C C . ASP A 1 101 ? 4.01300 34.72000 -29.13300 1.000 35.19000 101 ASP A C 1
ATOM 1299 O O . ASP A 1 101 ? 4.09900 34.86800 -30.35600 1.000 37.08000 101 ASP A O 1
ATOM 1308 N N . PHE A 1 102 ? 4.76900 35.39800 -28.27600 1.000 32.55000 102 PHE A N 1
ATOM 1309 C CA . PHE A 1 102 ? 5.84000 36.28400 -28.70300 1.000 31.93000 102 PHE A CA 1
ATOM 1310 C C . PHE A 1 102 ? 7.20600 35.61600 -28.62000 1.000 30.62000 102 PHE A C 1
ATOM 1311 O O . PHE A 1 102 ? 7.99900 35.71100 -29.56000 1.000 30.72000 102 PHE A O 1
ATOM 1328 N N . ASN A 1 103 ? 7.48500 34.91400 -27.51700 1.000 28.80000 103 ASN A N 1
ATOM 1329 C CA . ASN A 1 103 ? 8.85400 34.50800 -27.21300 1.000 29.37000 103 ASN A CA 1
ATOM 1330 C C . ASN A 1 103 ? 9.28600 33.23400 -27.93000 1.000 30.99000 103 ASN A C 1
ATOM 1331 O O . ASN A 1 103 ? 10.47600 33.08000 -28.22200 1.000 31.43000 103 ASN A O 1
ATOM 1342 N N . ILE A 1 104 ? 8.37200 32.30300 -28.20900 1.000 30.48000 104 ILE A N 1
ATOM 1343 C CA . ILE A 1 104 ? 8.79000 31.04300 -28.82200 1.000 31.78000 104 ILE A CA 1
ATOM 1344 C C . ILE A 1 104 ? 9.38900 31.30400 -30.19700 1.000 32.73000 104 ILE A C 1
ATOM 1345 O O . ILE A 1 104 ? 10.46900 30.80400 -30.52500 1.000 34.81000 104 ILE A O 1
ATOM 1361 N N . THR A 1 105 ? 8.70000 32.09800 -31.01900 1.000 32.28000 105 THR A N 1
ATOM 1362 C CA . THR A 1 105 ? 9.25100 32.46600 -32.32100 1.000 34.00000 105 THR A CA 1
ATOM 1363 C C . THR A 1 105 ? 10.57200 33.20700 -32.16700 1.000 34.78000 105 THR A C 1
ATOM 1364 O O . THR A 1 105 ? 11.52500 32.94800 -32.90900 1.000 35.60000 105 THR A O 1
ATOM 1375 N N . LEU A 1 106 ? 10.64800 34.13800 -31.21000 1.000 34.42000 106 LEU A N 1
ATOM 1376 C CA . LEU A 1 106 ? 11.89000 34.87700 -31.00100 1.000 35.50000 106 LEU A CA 1
ATOM 1377 C C . LEU A 1 106 ? 13.00700 33.93600 -30.57700 1.000 34.44000 106 LEU A C 1
ATOM 1378 O O . LEU A 1 106 ? 14.13100 34.01000 -31.09000 1.000 36.19000 106 LEU A O 1
ATOM 1394 N N . GLU A 1 107 ? 12.70800 33.03200 -29.64400 1.000 33.13000 107 GLU A N 1
ATOM 1395 C CA . GLU A 1 107 ? 13.68200 32.02700 -29.23300 1.000 34.90000 107 GLU A CA 1
ATOM 1396 C C . GLU A 1 107 ? 14.17000 31.22000 -30.42700 1.000 36.22000 107 GLU A C 1
ATOM 1397 O O . GLU A 1 107 ? 15.35200 30.86800 -30.50800 1.000 38.10000 107 GLU A O 1
ATOM 1409 N N . GLY A 1 108 ? 13.27400 30.92200 -31.36900 1.000 35.89000 108 GLY A N 1
ATOM 1410 C CA . GLY A 1 108 ? 13.68400 30.20700 -32.56400 1.000 37.38000 108 GLY A CA 1
ATOM 1411 C C . GLY A 1 108 ? 14.61200 31.02700 -33.43900 1.000 38.47000 108 GLY A C 1
ATOM 1412 O O . GLY A 1 108 ? 15.62000 30.51900 -33.93600 1.000 40.47000 108 GLY A O 1
ATOM 1416 N N . ASN A 1 109 ? 14.28900 32.31000 -33.63300 1.000 38.28000 109 ASN A N 1
ATOM 1417 C CA . ASN A 1 109 ? 15.14200 33.17600 -34.44300 1.000 39.29000 109 ASN A CA 1
ATOM 1418 C C . ASN A 1 109 ? 16.54500 33.27200 -33.85500 1.000 40.07000 109 ASN A C 1
ATOM 1419 O O . ASN A 1 109 ? 17.53700 33.28800 -34.59300 1.000 42.77000 109 ASN A O 1
ATOM 1430 N N . LEU A 1 110 ? 16.64900 33.33800 -32.52800 1.000 40.22000 110 LEU A N 1
ATOM 1431 C CA . LEU A 1 110 ? 17.95400 33.49800 -31.90100 1.000 42.74000 110 LEU A CA 1
ATOM 1432 C C . LEU A 1 110 ? 18.73200 32.19000 -31.90400 1.000 45.54000 110 LEU A C 1
ATOM 1433 O O . LEU A 1 110 ? 19.95000 32.18900 -32.11600 1.000 47.32000 110 LEU A O 1
ATOM 1449 N N . LYS A 1 111 ? 18.04600 31.06800 -31.68400 1.000 39.93000 111 LYS A N 1
ATOM 1450 C CA . LYS A 1 111 ? 18.71200 29.77300 -31.73600 1.000 45.07000 111 LYS A CA 1
ATOM 1451 C C . LYS A 1 111 ? 19.32500 29.53500 -33.11000 1.000 48.57000 111 LYS A C 1
ATOM 1452 O O . LYS A 1 111 ? 20.39900 28.93300 -33.22900 1.000 50.73000 111 LYS A O 1
ATOM 1471 N N . LYS A 1 112 ? 18.65300 30.00300 -34.16100 1.000 43.03000 112 LYS A N 1
ATOM 1472 C CA . LYS A 1 112 ? 19.20300 29.89400 -35.50600 1.000 47.73000 112 LYS A CA 1
ATOM 1473 C C . LYS A 1 112 ? 20.54200 30.61400 -35.62000 1.000 50.25000 112 LYS A C 1
ATOM 1474 O O . LYS A 1 112 ? 21.38100 30.23600 -36.44500 1.000 53.09000 112 LYS A O 1
ATOM 1493 N N . GLN A 1 113 ? 20.76600 31.63400 -34.79500 1.000 54.99000 113 GLN A N 1
ATOM 1494 C CA . GLN A 1 113 ? 22.02100 32.37400 -34.77300 1.000 57.71000 113 GLN A CA 1
ATOM 1495 C C . GLN A 1 113 ? 23.02900 31.79500 -33.78600 1.000 56.59000 113 GLN A C 1
ATOM 1496 O O . GLN A 1 113 ? 24.08000 32.40700 -33.56400 1.000 57.54000 113 GLN A O 1
ATOM 1510 N N . GLY A 1 114 ? 22.73400 30.64500 -33.18400 1.000 57.33000 114 GLY A N 1
ATOM 1511 C CA . GLY A 1 114 ? 23.64100 30.01400 -32.25000 1.000 57.79000 114 GLY A CA 1
ATOM 1512 C C . GLY A 1 114 ? 23.49700 30.46100 -30.81100 1.000 54.86000 114 GLY A C 1
ATOM 1513 O O . GLY A 1 114 ? 24.26500 30.00000 -29.95700 1.000 55.60000 114 GLY A O 1
ATOM 1517 N N . ILE A 1 115 ? 22.54300 31.33300 -30.51200 1.000 52.36000 115 ILE A N 1
ATOM 1518 C CA . ILE A 1 115 ? 22.39300 31.86800 -29.16500 1.000 50.70000 115 ILE A CA 1
ATOM 1519 C C . ILE A 1 115 ? 21.66800 30.85300 -28.29200 1.000 46.55000 115 ILE A C 1
ATOM 1520 O O . ILE A 1 115 ? 20.73200 30.17500 -28.73600 1.000 43.63000 115 ILE A O 1
ATOM 1536 N N . LYS A 1 116 ? 22.10300 30.75000 -27.03900 1.000 46.53000 116 LYS A N 1
ATOM 1537 C CA . LYS A 1 116 ? 21.48200 29.83900 -26.08900 1.000 45.66000 116 LYS A CA 1
ATOM 1538 C C . LYS A 1 116 ? 20.19700 30.45500 -25.55300 1.000 41.58000 116 LYS A C 1
ATOM 1539 O O . LYS A 1 116 ? 20.17200 31.63000 -25.17200 1.000 40.32000 116 LYS A O 1
ATOM 1558 N N . THR A 1 117 ? 19.13000 29.66100 -25.52400 1.000 42.96000 117 THR A N 1
ATOM 1559 C CA . THR A 1 117 ? 17.80300 30.15700 -25.19300 1.000 41.32000 117 THR A CA 1
ATOM 1560 C C . THR A 1 117 ? 17.17300 29.30100 -24.10500 1.000 39.92000 117 THR A C 1
ATOM 1561 O O . THR A 1 117 ? 17.32500 28.07500 -24.09400 1.000 41.55000 117 THR A O 1
ATOM 1572 N N . ILE A 1 118 ? 16.47700 29.96500 -23.18600 1.000 38.56000 118 ILE A N 1
ATOM 1573 C CA . ILE A 1 118 ? 15.64500 29.31900 -22.18000 1.000 35.79000 118 ILE A CA 1
ATOM 1574 C C . ILE A 1 118 ? 14.25100 29.91100 -22.29200 1.000 34.53000 118 ILE A C 1
ATOM 1575 O O . ILE A 1 118 ? 14.09900 31.13000 -22.42900 1.000 34.75000 118 ILE A O 1
ATOM 1591 N N . HIS A 1 119 ? 13.23300 29.05900 -22.22500 1.000 32.02000 119 HIS A N 1
ATOM 1592 C CA . HIS A 1 119 ? 11.86300 29.52700 -22.08000 1.000 30.78000 119 HIS A CA 1
ATOM 1593 C C . HIS A 1 119 ? 11.40500 29.24000 -20.66000 1.000 29.24000 119 HIS A C 1
ATOM 1594 O O . HIS A 1 119 ? 11.42900 28.08700 -20.21700 1.000 31.63000 119 HIS A O 1
ATOM 1608 N N . TYR A 1 120 ? 10.97300 30.29000 -19.97100 1.000 28.38000 120 TYR A N 1
ATOM 1609 C CA . TYR A 1 120 ? 10.57200 30.24200 -18.57000 1.000 28.76000 120 TYR A CA 1
ATOM 1610 C C . TYR A 1 120 ? 9.05100 30.12400 -18.50900 1.000 28.71000 120 TYR A C 1
ATOM 1611 O O . TYR A 1 120 ? 8.34500 30.98700 -19.03900 1.000 27.18000 120 TYR A O 1
ATOM 1629 N N . VAL A 1 121 ? 8.56200 29.05500 -17.87100 1.000 28.80000 121 VAL A N 1
ATOM 1630 C CA . VAL A 1 121 ? 7.13900 28.76400 -17.67900 1.000 29.76000 121 VAL A CA 1
ATOM 1631 C C . VAL A 1 121 ? 6.63200 27.87900 -18.81400 1.000 31.70000 121 VAL A C 1
ATOM 1632 O O . VAL A 1 121 ? 6.75700 28.22500 -19.99300 1.000 32.04000 121 VAL A O 1
ATOM 1645 N N . SER A 1 122 ? 6.04500 26.73900 -18.46200 1.000 32.13000 122 SER A N 1
ATOM 1646 C CA . SER A 1 122 ? 5.50700 25.81600 -19.45100 1.000 34.26000 122 SER A CA 1
ATOM 1647 C C . SER A 1 122 ? 4.36000 26.46900 -20.21900 1.000 31.89000 122 SER A C 1
ATOM 1648 O O . SER A 1 122 ? 3.36800 26.88000 -19.59800 1.000 30.39000 122 SER A O 1
ATOM 1656 N N . PRO A 1 123 ? 4.44200 26.58700 -21.55300 1.000 31.49000 123 PRO A N 1
ATOM 1657 C CA . PRO A 1 123 ? 3.31600 27.14400 -22.32700 1.000 30.50000 123 PRO A CA 1
ATOM 1658 C C . PRO A 1 123 ? 2.21800 26.11300 -22.57900 1.000 34.02000 123 PRO A C 1
ATOM 1659 O O . PRO A 1 123 ? 1.90200 25.75900 -23.71700 1.000 36.29000 123 PRO A O 1
ATOM 1670 N N . SER A 1 124 ? 1.61000 25.63500 -21.49400 1.000 34.52000 124 SER A N 1
ATOM 1671 C CA . SER A 1 124 ? 0.69200 24.50200 -21.57900 1.000 35.96000 124 SER A CA 1
ATOM 1672 C C . SER A 1 124 ? -0.48000 24.79600 -22.51000 1.000 35.76000 124 SER A C 1
ATOM 1673 O O . SER A 1 124 ? -0.84600 23.96300 -23.34500 1.000 36.17000 124 SER A O 1
ATOM 1681 N N . VAL A 1 125 ? -1.09500 25.97200 -22.36900 1.000 37.65000 125 VAL A N 1
ATOM 1682 C CA . VAL A 1 125 ? -2.24400 26.31500 -23.20400 1.000 39.72000 125 VAL A CA 1
ATOM 1683 C C . VAL A 1 125 ? -1.80800 26.53000 -24.64700 1.000 39.15000 125 VAL A C 1
ATOM 1684 O O . VAL A 1 125 ? -2.47400 26.08500 -25.58800 1.000 40.21000 125 VAL A O 1
ATOM 1697 N N . TRP A 1 126 ? -0.68600 27.22100 -24.83700 1.000 37.49000 126 TRP A N 1
ATOM 1698 C CA . TRP A 1 126 ? -0.20000 27.53300 -26.17500 1.000 35.93000 126 TRP A CA 1
ATOM 1699 C C . TRP A 1 126 ? 0.16400 26.26800 -26.94400 1.000 36.67000 126 TRP A C 1
ATOM 1700 O O . TRP A 1 126 ? -0.08200 26.17600 -28.15300 1.000 36.20000 126 TRP A O 1
ATOM 1721 N N . ALA A 1 127 ? 0.73200 25.27200 -26.25900 1.000 34.86000 127 ALA A N 1
ATOM 1722 C CA . ALA A 1 127 ? 1.18300 24.03800 -26.90900 1.000 36.53000 127 ALA A CA 1
ATOM 1723 C C . ALA A 1 127 ? 0.01900 23.04900 -27.01400 1.000 38.59000 127 ALA A C 1
ATOM 1724 O O . ALA A 1 127 ? -0.00800 21.98800 -26.38700 1.000 39.53000 127 ALA A O 1
ATOM 1731 N N . TRP A 1 128 ? -0.95100 23.41100 -27.85300 1.000 38.74000 128 TRP A N 1
ATOM 1732 C CA . TRP A 1 128 ? -2.20100 22.66700 -27.92200 1.000 38.96000 128 TRP A CA 1
ATOM 1733 C C . TRP A 1 128 ? -2.11200 21.42600 -28.79700 1.000 40.92000 128 TRP A C 1
ATOM 1734 O O . TRP A 1 128 ? -3.08000 20.66000 -28.85400 1.000 42.21000 128 TRP A O 1
ATOM 1755 N N . ARG A 1 129 ? -0.98400 21.19700 -29.46400 1.000 35.96000 129 ARG A N 1
ATOM 1756 C CA . ARG A 1 129 ? -0.83700 20.03300 -30.32200 1.000 39.53000 129 ARG A CA 1
ATOM 1757 C C . ARG A 1 129 ? 0.63300 19.64200 -30.37100 1.000 39.51000 129 ARG A C 1
ATOM 1758 O O . ARG A 1 129 ? 1.52100 20.44200 -30.07000 1.000 37.42000 129 ARG A O 1
ATOM 1779 N N . GLN A 1 130 ? 0.87000 18.39400 -30.77500 1.000 45.62000 130 GLN A N 1
ATOM 1780 C CA . GLN A 1 130 ? 2.22400 17.85000 -30.82900 1.000 47.94000 130 GLN A CA 1
ATOM 1781 C C . GLN A 1 130 ? 3.17900 18.78600 -31.56500 1.000 45.02000 130 GLN A C 1
ATOM 1782 O O . GLN A 1 130 ? 4.28200 19.07200 -31.08500 1.000 42.53000 130 GLN A O 1
ATOM 1796 N N . LYS A 1 131 ? 2.77300 19.26600 -32.74500 1.000 45.16000 131 LYS A N 1
ATOM 1797 C CA . LYS A 1 131 ? 3.66400 20.08800 -33.55800 1.000 45.99000 131 LYS A CA 1
ATOM 1798 C C . LYS A 1 131 ? 4.21900 21.27200 -32.77800 1.000 42.12000 131 LYS A C 1
ATOM 1799 O O . LYS A 1 131 ? 5.36100 21.68700 -33.00700 1.000 40.76000 131 LYS A O 1
ATOM 1805 N N . ARG A 1 132 ? 3.44300 21.82200 -31.84500 1.000 45.01000 132 ARG A N 1
ATOM 1806 C CA . ARG A 1 132 ? 3.93200 22.95200 -31.06600 1.000 42.42000 132 ARG A CA 1
ATOM 1807 C C . ARG A 1 132 ? 4.91700 22.52500 -29.98700 1.000 40.48000 132 ARG A C 1
ATOM 1808 O O . ARG A 1 132 ? 5.81200 23.30000 -29.63300 1.000 37.36000 132 ARG A O 1
ATOM 1829 N N . VAL A 1 133 ? 4.78500 21.31000 -29.45500 1.000 40.96000 133 VAL A N 1
ATOM 1830 C CA . VAL A 1 133 ? 5.80100 20.81000 -28.53400 1.000 41.99000 133 VAL A CA 1
ATOM 1831 C C . VAL A 1 133 ? 7.14700 20.73600 -29.24200 1.000 44.83000 133 VAL A C 1
ATOM 1832 O O . VAL A 1 133 ? 8.17000 21.19600 -28.72300 1.000 44.71000 133 VAL A O 1
ATOM 1845 N N . PHE A 1 134 ? 7.16200 20.17100 -30.45000 1.000 42.03000 134 PHE A N 1
ATOM 1846 C CA . PHE A 1 134 ? 8.40100 20.11300 -31.21700 1.000 44.73000 134 PHE A CA 1
ATOM 1847 C C . PHE A 1 134 ? 8.93300 21.50600 -31.52600 1.000 39.90000 134 PHE A C 1
ATOM 1848 O O . PHE A 1 134 ? 10.15200 21.70500 -31.57100 1.000 39.96000 134 PHE A O 1
ATOM 1865 N N . LYS A 1 135 ? 8.04700 22.48000 -31.73600 1.000 40.65000 135 LYS A N 1
ATOM 1866 C CA . LYS A 1 135 ? 8.49400 23.86000 -31.91600 1.000 39.93000 135 LYS A CA 1
ATOM 1867 C C . LYS A 1 135 ? 9.23000 24.36100 -30.68000 1.000 37.50000 135 LYS A C 1
ATOM 1868 O O . LYS A 1 135 ? 10.28800 24.99100 -30.78500 1.000 37.48000 135 LYS A O 1
ATOM 1887 N N . ILE A 1 136 ? 8.67600 24.09800 -29.49400 1.000 37.75000 136 ILE A N 1
ATOM 1888 C CA . ILE A 1 136 ? 9.33500 24.50700 -28.25500 1.000 36.48000 136 ILE A CA 1
ATOM 1889 C C . ILE A 1 136 ? 10.71900 23.88200 -28.16300 1.000 36.99000 136 ILE A C 1
ATOM 1890 O O . ILE A 1 136 ? 11.70600 24.55800 -27.85300 1.000 38.16000 136 ILE A O 1
ATOM 1906 N N . GLY A 1 137 ? 10.81000 22.57800 -28.42900 1.000 36.85000 137 GLY A N 1
ATOM 1907 C CA . GLY A 1 137 ? 12.09100 21.90000 -28.33000 1.000 39.38000 137 GLY A CA 1
ATOM 1908 C C . GLY A 1 137 ? 13.12000 22.43800 -29.30700 1.000 42.15000 137 GLY A C 1
ATOM 1909 O O . GLY A 1 137 ? 14.29900 22.57600 -28.96700 1.000 43.27000 137 GLY A O 1
ATOM 1913 N N . ARG A 1 138 ? 12.69500 22.73900 -30.53700 1.000 40.09000 138 ARG A N 1
ATOM 1914 C CA . ARG A 1 138 ? 13.62300 23.28300 -31.52500 1.000 41.96000 138 ARG A CA 1
ATOM 1915 C C . ARG A 1 138 ? 14.04400 24.70400 -31.17700 1.000 39.81000 138 ARG A C 1
ATOM 1916 O O . ARG A 1 138 ? 15.15800 25.11800 -31.51300 1.000 41.93000 138 ARG A O 1
ATOM 1937 N N . ALA A 1 139 ? 13.17500 25.46000 -30.50900 1.000 41.99000 139 ALA A N 1
ATOM 1938 C CA . ALA A 1 139 ? 13.44200 26.86400 -30.23000 1.000 40.62000 139 ALA A CA 1
ATOM 1939 C C . ALA A 1 139 ? 14.26300 27.08900 -28.96800 1.000 38.90000 139 ALA A C 1
ATOM 1940 O O . ALA A 1 139 ? 14.83100 28.17500 -28.80600 1.000 38.61000 139 ALA A O 1
ATOM 1947 N N . THR A 1 140 ? 14.34300 26.10200 -28.08000 1.000 42.44000 140 THR A N 1
ATOM 1948 C CA . THR A 1 140 ? 14.91500 26.29800 -26.75700 1.000 41.74000 140 THR A CA 1
ATOM 1949 C C . THR A 1 140 ? 16.01900 25.28900 -26.49100 1.000 42.61000 140 THR A C 1
ATOM 1950 O O . THR A 1 140 ? 16.02900 24.18300 -27.04100 1.000 43.76000 140 THR A O 1
ATOM 1961 N N . ASP A 1 141 ? 16.95200 25.69400 -25.63800 1.000 42.21000 141 ASP A N 1
ATOM 1962 C CA . ASP A 1 141 ? 17.89500 24.76700 -25.03500 1.000 44.96000 141 ASP A CA 1
ATOM 1963 C C . ASP A 1 141 ? 17.34600 24.15900 -23.75500 1.000 44.96000 141 ASP A C 1
ATOM 1964 O O . ASP A 1 141 ? 17.74700 23.05100 -23.38100 1.000 46.77000 141 ASP A O 1
ATOM 1973 N N . LEU A 1 142 ? 16.42500 24.85400 -23.08500 1.000 43.97000 142 LEU A N 1
ATOM 1974 C CA . LEU A 1 142 ? 15.85700 24.37300 -21.83500 1.000 42.07000 142 LEU A CA 1
ATOM 1975 C C . LEU A 1 142 ? 14.53600 25.08300 -21.57800 1.000 40.05000 142 LEU A C 1
ATOM 1976 O O . LEU A 1 142 ? 14.39400 26.27100 -21.87900 1.000 38.09000 142 LEU A O 1
ATOM 1992 N N . VAL A 1 143 ? 13.58100 24.34600 -21.01500 1.000 40.87000 143 VAL A N 1
ATOM 1993 C CA . VAL A 1 143 ? 12.31300 24.89600 -20.54500 1.000 38.22000 143 VAL A CA 1
ATOM 1994 C C . VAL A 1 143 ? 12.29400 24.81000 -19.02600 1.000 36.27000 143 VAL A C 1
ATOM 1995 O O . VAL A 1 143 ? 12.63700 23.76900 -18.45300 1.000 36.41000 143 VAL A O 1
ATOM 2008 N N . LEU A 1 144 ? 11.89100 25.89600 -18.37800 1.000 33.41000 144 LEU A N 1
ATOM 2009 C CA . LEU A 1 144 ? 11.71900 25.92300 -16.93000 1.000 33.35000 144 LEU A CA 1
ATOM 2010 C C . LEU A 1 144 ? 10.24200 25.73300 -16.61400 1.000 31.65000 144 LEU A C 1
ATOM 2011 O O . LEU A 1 144 ? 9.40100 26.52200 -17.06100 1.000 30.43000 144 LEU A O 1
ATOM 2027 N N . ALA A 1 145 ? 9.93100 24.68900 -15.84700 1.000 33.13000 145 ALA A N 1
ATOM 2028 C CA . ALA A 1 145 ? 8.56000 24.31000 -15.53200 1.000 31.86000 145 ALA A CA 1
ATOM 2029 C C . ALA A 1 145 ? 8.31500 24.41100 -14.03200 1.000 32.19000 145 ALA A C 1
ATOM 2030 O O . ALA A 1 145 ? 9.12000 23.92500 -13.23200 1.000 34.14000 145 ALA A O 1
ATOM 2037 N N . PHE A 1 146 ? 7.18600 25.02200 -13.66000 1.000 32.14000 146 PHE A N 1
ATOM 2038 C CA . PHE A 1 146 ? 6.83000 25.17400 -12.25200 1.000 31.71000 146 PHE A CA 1
ATOM 2039 C C . PHE A 1 146 ? 6.48500 23.84500 -11.59400 1.000 32.42000 146 PHE A C 1
ATOM 2040 O O . PHE A 1 146 ? 6.72400 23.67400 -10.39200 1.000 32.22000 146 PHE A O 1
ATOM 2057 N N . LEU A 1 147 ? 5.90000 22.90800 -12.34100 1.000 34.05000 147 LEU A N 1
ATOM 2058 C CA . LEU A 1 147 ? 5.26200 21.75800 -11.72200 1.000 35.64000 147 LEU A CA 1
ATOM 2059 C C . LEU A 1 147 ? 5.85000 20.45000 -12.23800 1.000 35.69000 147 LEU A C 1
ATOM 2060 O O . LEU A 1 147 ? 6.31400 20.37900 -13.37900 1.000 35.42000 147 LEU A O 1
ATOM 2076 N N . PRO A 1 148 ? 5.82700 19.38900 -11.42400 1.000 35.73000 148 PRO A N 1
ATOM 2077 C CA . PRO A 1 148 ? 6.49000 18.14500 -11.84800 1.000 38.89000 148 PRO A CA 1
ATOM 2078 C C . PRO A 1 148 ? 5.84500 17.49300 -13.05700 1.000 40.07000 148 PRO A C 1
ATOM 2079 O O . PRO A 1 148 ? 6.56300 17.01000 -13.94200 1.000 41.53000 148 PRO A O 1
ATOM 2090 N N . PHE A 1 149 ? 4.51200 17.43900 -13.12100 1.000 39.36000 149 PHE A N 1
ATOM 2091 C CA . PHE A 1 149 ? 3.87600 16.78800 -14.26000 1.000 42.25000 149 PHE A CA 1
ATOM 2092 C C . PHE A 1 149 ? 4.12300 17.54500 -15.55700 1.000 42.97000 149 PHE A C 1
ATOM 2093 O O . PHE A 1 149 ? 4.00500 16.95600 -16.63700 1.000 44.09000 149 PHE A O 1
ATOM 2110 N N . GLU A 1 150 ? 4.48200 18.82700 -15.47700 1.000 40.76000 150 GLU A N 1
ATOM 2111 C CA . GLU A 1 150 ? 4.89200 19.55100 -16.67500 1.000 41.38000 150 GLU A CA 1
ATOM 2112 C C . GLU A 1 150 ? 6.25100 19.06400 -17.17100 1.000 44.01000 150 GLU A C 1
ATOM 2113 O O . GLU A 1 150 ? 6.45900 18.91700 -18.38000 1.000 44.10000 150 GLU A O 1
ATOM 2125 N N . LYS A 1 151 ? 7.18800 18.80400 -16.25400 1.000 42.11000 151 LYS A N 1
ATOM 2126 C CA . LYS A 1 151 ? 8.47900 18.25100 -16.65300 1.000 45.20000 151 LYS A CA 1
ATOM 2127 C C . LYS A 1 151 ? 8.31900 16.84700 -17.22000 1.000 47.12000 151 LYS A C 1
ATOM 2128 O O . LYS A 1 151 ? 8.94200 16.50400 -18.23300 1.000 48.99000 151 LYS A O 1
ATOM 2147 N N . ALA A 1 152 ? 7.48800 16.01900 -16.58200 1.000 49.24000 152 ALA A N 1
ATOM 2148 C CA . ALA A 1 152 ? 7.22700 14.68400 -17.10800 1.000 51.36000 152 ALA A CA 1
ATOM 2149 C C . ALA A 1 152 ? 6.65600 14.74900 -18.51600 1.000 52.08000 152 ALA A C 1
ATOM 2150 O O . ALA A 1 152 ? 6.93600 13.87500 -19.34300 1.000 53.79000 152 ALA A O 1
ATOM 2157 N N . PHE A 1 153 ? 5.84900 15.77100 -18.80200 1.000 52.05000 153 PHE A N 1
ATOM 2158 C CA . PHE A 1 153 ? 5.29600 15.93700 -20.14000 1.000 55.79000 153 PHE A CA 1
ATOM 2159 C C . PHE A 1 153 ? 6.40700 16.11100 -21.16800 1.000 56.41000 153 PHE A C 1
ATOM 2160 O O . PHE A 1 153 ? 6.44600 15.40800 -22.18400 1.000 57.95000 153 PHE A O 1
ATOM 2177 N N . TYR A 1 154 ? 7.33300 17.03800 -20.91300 1.000 53.42000 154 TYR A N 1
ATOM 2178 C CA . TYR A 1 154 ? 8.43100 17.26900 -21.84300 1.000 54.83000 154 TYR A CA 1
ATOM 2179 C C . TYR A 1 154 ? 9.43900 16.12900 -21.84800 1.000 58.09000 154 TYR A C 1
ATOM 2180 O O . TYR A 1 154 ? 10.15400 15.95900 -22.84200 1.000 59.65000 154 TYR A O 1
ATOM 2198 N N . ASP A 1 155 ? 9.51900 15.34900 -20.76700 1.000 56.21000 155 ASP A N 1
ATOM 2199 C CA . ASP A 1 155 ? 10.35200 14.15000 -20.78600 1.000 60.24000 155 ASP A CA 1
ATOM 2200 C C . ASP A 1 155 ? 9.89800 13.19100 -21.87800 1.000 63.85000 155 ASP A C 1
ATOM 2201 O O . ASP A 1 155 ? 10.72400 12.53000 -22.51800 1.000 64.49000 155 ASP A O 1
ATOM 2210 N N . LYS A 1 156 ? 8.58500 13.10500 -22.10800 1.000 64.93000 156 LYS A N 1
ATOM 2211 C CA . LYS A 1 156 ? 8.06200 12.22900 -23.15000 1.000 70.84000 156 LYS A CA 1
ATOM 2212 C C . LYS A 1 156 ? 8.54900 12.62400 -24.53800 1.000 70.49000 156 LYS A C 1
ATOM 2213 O O . LYS A 1 156 ? 8.43100 11.82200 -25.47000 1.000 73.47000 156 LYS A O 1
ATOM 2232 N N . TYR A 1 157 ? 9.09800 13.83100 -24.70100 1.000 66.49000 157 TYR A N 1
ATOM 2233 C CA . TYR A 1 157 ? 9.49900 14.33600 -26.01000 1.000 64.71000 157 TYR A CA 1
ATOM 2234 C C . TYR A 1 157 ? 10.99400 14.63300 -26.08700 1.000 61.62000 157 TYR A C 1
ATOM 2235 O O . TYR A 1 157 ? 11.43800 15.31000 -27.02000 1.000 60.97000 157 TYR A O 1
ATOM 2253 N N . ASN A 1 158 ? 11.78700 14.14000 -25.13200 1.000 62.42000 158 ASN A N 1
ATOM 2254 C CA . ASN A 1 158 ? 13.22500 14.42400 -25.09600 1.000 60.90000 158 ASN A CA 1
ATOM 2255 C C . ASN A 1 158 ? 13.49400 15.92200 -25.21800 1.000 55.60000 158 ASN A C 1
ATOM 2256 O O . ASN A 1 158 ? 14.48600 16.34500 -25.82100 1.000 55.52000 158 ASN A O 1
ATOM 2267 N N . VAL A 1 159 ? 12.59800 16.73800 -24.66800 1.000 59.23000 159 VAL A N 1
ATOM 2268 C CA . VAL A 1 159 ? 12.76900 18.18700 -24.63400 1.000 53.61000 159 VAL A CA 1
ATOM 2269 C C . VAL A 1 159 ? 13.38100 18.54200 -23.28100 1.000 49.85000 159 VAL A C 1
ATOM 2270 O O . VAL A 1 159 ? 12.69800 18.40300 -22.25400 1.000 47.51000 159 VAL A O 1
ATOM 2283 N N . PRO A 1 160 ? 14.64100 18.98600 -23.22500 1.000 50.22000 160 PRO A N 1
ATOM 2284 C CA . PRO A 1 160 ? 15.21400 19.39100 -21.93600 1.000 49.37000 160 PRO A CA 1
ATOM 2285 C C . PRO A 1 160 ? 14.29200 20.31800 -21.16600 1.000 46.25000 160 PRO A C 1
ATOM 2286 O O . PRO A 1 160 ? 13.93400 21.39700 -21.65000 1.000 42.70000 160 PRO A O 1
ATOM 2297 N N . CYS A 1 161 ? 13.89700 19.89400 -19.96700 1.000 46.30000 161 CYS A N 1
ATOM 2298 C CA . CYS A 1 161 ? 13.04300 20.68400 -19.09400 1.000 44.66000 161 CYS A CA 1
ATOM 2299 C C . CYS A 1 161 ? 13.50000 20.50200 -17.65700 1.000 45.66000 161 CYS A C 1
ATOM 2300 O O . CYS A 1 161 ? 13.79200 19.38300 -17.22500 1.000 47.50000 161 CYS A O 1
ATOM 2308 N N . ARG A 1 162 ? 13.56000 21.60600 -16.92300 1.000 40.47000 162 ARG A N 1
ATOM 2309 C CA . ARG A 1 162 ? 13.98300 21.60500 -15.53100 1.000 42.12000 162 ARG A CA 1
ATOM 2310 C C . ARG A 1 162 ? 12.79500 21.98700 -14.66200 1.000 38.18000 162 ARG A C 1
ATOM 2311 O O . ARG A 1 162 ? 12.19500 23.04800 -14.85900 1.000 35.62000 162 ARG A O 1
ATOM 2332 N N . PHE A 1 163 ? 12.44600 21.11200 -13.72300 1.000 41.84000 163 PHE A N 1
ATOM 2333 C CA . PHE A 1 163 ? 11.40800 21.40100 -12.73900 1.000 39.37000 163 PHE A CA 1
ATOM 2334 C C . PHE A 1 163 ? 12.02000 22.26300 -11.64100 1.000 39.65000 163 PHE A C 1
ATOM 2335 O O . PHE A 1 163 ? 12.91500 21.81300 -10.91900 1.000 41.55000 163 PHE A O 1
ATOM 2352 N N . ILE A 1 164 ? 11.54900 23.50600 -11.52100 1.000 38.70000 164 ILE A N 1
ATOM 2353 C CA . ILE A 1 164 ? 12.14500 24.48600 -10.61800 1.000 38.10000 164 ILE A CA 1
ATOM 2354 C C . ILE A 1 164 ? 11.25400 24.80500 -9.43400 1.000 37.86000 164 ILE A C 1
ATOM 2355 O O . ILE A 1 164 ? 11.65400 25.60400 -8.57400 1.000 37.90000 164 ILE A O 1
ATOM 2371 N N . GLY A 1 165 ? 10.06400 24.21900 -9.35600 1.000 37.83000 165 GLY A N 1
ATOM 2372 C CA . GLY A 1 165 ? 9.10400 24.58800 -8.34100 1.000 35.78000 165 GLY A CA 1
ATOM 2373 C C . GLY A 1 165 ? 8.31200 25.80900 -8.76300 1.000 33.65000 165 GLY A C 1
ATOM 2374 O O . GLY A 1 165 ? 8.60300 26.47400 -9.76000 1.000 31.52000 165 GLY A O 1
ATOM 2378 N N . HIS A 1 166 ? 7.28400 26.11000 -7.97600 1.000 33.74000 166 HIS A N 1
ATOM 2379 C CA . HIS A 1 166 ? 6.35100 27.18600 -8.28300 1.000 32.94000 166 HIS A CA 1
ATOM 2380 C C . HIS A 1 166 ? 6.62300 28.37600 -7.37300 1.000 32.49000 166 HIS A C 1
ATOM 2381 O O . HIS A 1 166 ? 6.68000 28.22400 -6.14800 1.000 33.11000 166 HIS A O 1
ATOM 2395 N N . THR A 1 167 ? 6.77900 29.56000 -7.97400 1.000 33.34000 167 THR A N 1
ATOM 2396 C CA . THR A 1 167 ? 7.11800 30.74800 -7.19400 1.000 35.23000 167 THR A CA 1
ATOM 2397 C C . THR A 1 167 ? 6.03900 31.08200 -6.17100 1.000 35.74000 167 THR A C 1
ATOM 2398 O O . THR A 1 167 ? 6.34800 31.61300 -5.09800 1.000 35.90000 167 THR A O 1
ATOM 2409 N N . MET A 1 168 ? 4.77400 30.79500 -6.48300 1.000 36.27000 168 MET A N 1
ATOM 2410 C CA . MET A 1 168 ? 3.70900 31.03200 -5.51500 1.000 35.55000 168 MET A CA 1
ATOM 2411 C C . MET A 1 168 ? 3.91000 30.19200 -4.25900 1.000 35.76000 168 MET A C 1
ATOM 2412 O O . MET A 1 168 ? 3.58800 30.64000 -3.15300 1.000 35.70000 168 MET A O 1
ATOM 2426 N N . ALA A 1 169 ? 4.44600 28.97700 -4.40700 1.000 34.42000 169 ALA A N 1
ATOM 2427 C CA . ALA A 1 169 ? 4.74300 28.15200 -3.24100 1.000 36.68000 169 ALA A CA 1
ATOM 2428 C C . ALA A 1 169 ? 5.84900 28.76500 -2.39000 1.000 39.44000 169 ALA A C 1
ATOM 2429 O O . ALA A 1 169 ? 5.86000 28.59100 -1.16700 1.000 40.49000 169 ALA A O 1
ATOM 2436 N N . ASP A 1 170 ? 6.78400 29.48600 -3.00800 1.000 38.71000 170 ASP A N 1
ATOM 2437 C CA . ASP A 1 170 ? 7.80100 30.18200 -2.22800 1.000 39.90000 170 ASP A CA 1
ATOM 2438 C C . ASP A 1 170 ? 7.20300 31.37600 -1.49500 1.000 39.27000 170 ASP A C 1
ATOM 2439 O O . ASP A 1 170 ? 7.60000 31.68300 -0.36500 1.000 41.50000 170 ASP A O 1
ATOM 2448 N N . ALA A 1 171 ? 6.23900 32.05400 -2.11900 1.000 39.52000 171 ALA A N 1
ATOM 2449 C CA . ALA A 1 171 ? 5.69500 33.28700 -1.56700 1.000 39.57000 171 ALA A CA 1
ATOM 2450 C C . ALA A 1 171 ? 4.63300 33.04800 -0.50300 1.000 39.41000 171 ALA A C 1
ATOM 2451 O O . ALA A 1 171 ? 4.38900 33.94300 0.31600 1.000 40.60000 171 ALA A O 1
ATOM 2458 N N . MET A 1 172 ? 3.99700 31.87200 -0.49300 1.000 38.28000 172 MET A N 1
ATOM 2459 C CA . MET A 1 172 ? 2.91600 31.59200 0.45000 1.000 38.78000 172 MET A CA 1
ATOM 2460 C C . MET A 1 172 ? 3.41200 30.66700 1.55100 1.000 38.62000 172 MET A C 1
ATOM 2461 O O . MET A 1 172 ? 4.02100 29.63200 1.24700 1.000 39.44000 172 MET A O 1
ATOM 2475 N N . PRO A 1 173 ? 3.17300 30.97400 2.82400 1.000 38.71000 173 PRO A N 1
ATOM 2476 C CA . PRO A 1 173 ? 3.70700 30.12600 3.89500 1.000 39.70000 173 PRO A CA 1
ATOM 2477 C C . PRO A 1 173 ? 2.99600 28.78300 3.96300 1.000 38.11000 173 PRO A C 1
ATOM 2478 O O . PRO A 1 173 ? 1.85400 28.62400 3.52600 1.000 35.67000 173 PRO A O 1
ATOM 2489 N N . LEU A 1 174 ? 3.70000 27.79900 4.52800 1.000 38.12000 174 LEU A N 1
ATOM 2490 C CA . LEU A 1 174 ? 3.11200 26.47200 4.69100 1.000 39.98000 174 LEU A CA 1
ATOM 2491 C C . LEU A 1 174 ? 1.87900 26.52000 5.58600 1.000 39.25000 174 LEU A C 1
ATOM 2492 O O . LEU A 1 174 ? 0.90400 25.79300 5.35600 1.000 36.57000 174 LEU A O 1
ATOM 2508 N N . ASP A 1 175 ? 1.90700 27.36500 6.61700 1.000 39.13000 175 ASP A N 1
ATOM 2509 C CA . ASP A 1 175 ? 0.85000 27.44000 7.62600 1.000 41.21000 175 ASP A CA 1
ATOM 2510 C C . ASP A 1 175 ? 0.29400 28.85700 7.64500 1.000 41.04000 175 ASP A C 1
ATOM 2511 O O . ASP A 1 175 ? 0.74000 29.69500 8.44200 1.000 43.92000 175 ASP A O 1
ATOM 2520 N N . PRO A 1 176 ? -0.66800 29.17600 6.78200 1.000 41.03000 176 PRO A N 1
ATOM 2521 C CA . PRO A 1 176 ? -1.24600 30.52200 6.79400 1.000 39.80000 176 PRO A CA 1
ATOM 2522 C C . PRO A 1 176 ? -2.10300 30.74000 8.03100 1.000 39.06000 176 PRO A C 1
ATOM 2523 O O . PRO A 1 176 ? -2.50700 29.79700 8.71500 1.000 40.90000 176 PRO A O 1
ATOM 2534 N N . ASP A 1 177 ? -2.37500 32.01300 8.31700 1.000 38.79000 177 ASP A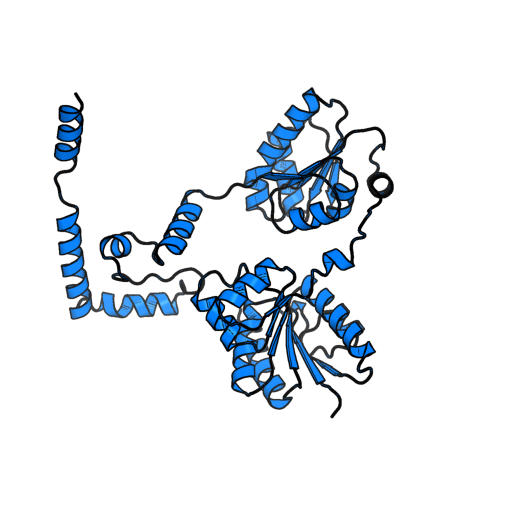 N 1
ATOM 2535 C CA . ASP A 1 177 ? -3.11900 32.41200 9.51300 1.000 37.82000 177 ASP A CA 1
ATOM 2536 C C . ASP A 1 177 ? -4.55800 32.69900 9.10100 1.000 34.69000 177 ASP A C 1
ATOM 2537 O O . ASP A 1 177 ? -4.86700 33.77900 8.59300 1.000 34.33000 177 ASP A O 1
ATOM 2546 N N . LYS A 1 178 ? -5.44000 31.72000 9.32000 1.000 33.93000 178 LYS A N 1
ATOM 2547 C CA . LYS A 1 178 ? -6.84800 31.89400 8.97700 1.000 31.32000 178 LYS A CA 1
ATOM 2548 C C . LYS A 1 178 ? -7.45100 33.08100 9.72300 1.000 30.80000 178 LYS A C 1
ATOM 2549 O O . LYS A 1 178 ? -8.14500 33.91700 9.13000 1.000 30.03000 178 LYS A O 1
ATOM 2568 N N . ASN A 1 179 ? -7.19600 33.17500 11.02900 1.000 31.99000 179 ASN A N 1
ATOM 2569 C CA . ASN A 1 179 ? -7.81000 34.24000 11.81500 1.000 32.83000 179 ASN A CA 1
ATOM 2570 C C . ASN A 1 179 ? -7.31900 35.61000 11.36300 1.000 34.08000 179 ASN A C 1
ATOM 2571 O O . ASN A 1 179 ? -8.08800 36.57800 11.34500 1.000 34.16000 179 ASN A O 1
ATOM 2582 N N . ALA A 1 180 ? -6.04400 35.71200 10.98100 1.000 34.90000 180 ALA A N 1
ATOM 2583 C CA . ALA A 1 180 ? -5.52900 36.98700 10.49400 1.000 34.84000 180 ALA A CA 1
ATOM 2584 C C . ALA A 1 180 ? -6.21200 37.39100 9.19300 1.000 32.11000 180 ALA A C 1
ATOM 2585 O O . ALA A 1 180 ? -6.53200 38.56800 8.99300 1.000 31.04000 180 ALA A O 1
ATOM 2592 N N . ALA A 1 181 ? -6.45400 36.43000 8.29800 1.000 33.49000 181 ALA A N 1
ATOM 2593 C CA . ALA A 1 181 ? -7.17500 36.73800 7.06700 1.000 30.90000 181 ALA A CA 1
ATOM 2594 C C . ALA A 1 181 ? -8.60900 37.15900 7.36000 1.000 31.50000 181 ALA A C 1
ATOM 2595 O O . ALA A 1 181 ? -9.14600 38.06400 6.71000 1.000 32.30000 181 ALA A O 1
ATOM 2602 N N . ARG A 1 182 ? -9.24900 36.51600 8.33800 1.000 30.32000 182 ARG A N 1
ATOM 2603 C CA . ARG A 1 182 ? -10.60300 36.91700 8.71000 1.000 31.10000 182 ARG A CA 1
ATOM 2604 C C . ARG A 1 182 ? -10.62300 38.32900 9.28000 1.000 33.20000 182 ARG A C 1
ATOM 2605 O O . ARG A 1 182 ? -11.55500 39.09700 9.01700 1.000 33.25000 182 ARG A O 1
ATOM 2626 N N . ASP A 1 183 ? -9.60600 38.69100 10.06500 1.000 34.36000 183 ASP A N 1
ATOM 2627 C CA . ASP A 1 183 ? -9.53900 40.05000 10.59300 1.000 36.91000 183 ASP A CA 1
ATOM 2628 C C . ASP A 1 183 ? -9.44800 41.06900 9.46300 1.000 37.43000 183 ASP A C 1
ATOM 2629 O O . ASP A 1 183 ? -10.12300 42.10300 9.49700 1.000 38.26000 183 ASP A O 1
ATOM 2638 N N . VAL A 1 184 ? -8.62900 40.78800 8.44400 1.000 38.07000 184 VAL A N 1
ATOM 2639 C CA . VAL A 1 184 ? -8.50700 41.69900 7.30500 1.000 37.35000 184 VAL A CA 1
ATOM 2640 C C . VAL A 1 184 ? -9.85500 41.89200 6.62000 1.000 34.58000 184 VAL A C 1
ATOM 2641 O O . VAL A 1 184 ? -10.23500 43.01700 6.27300 1.000 3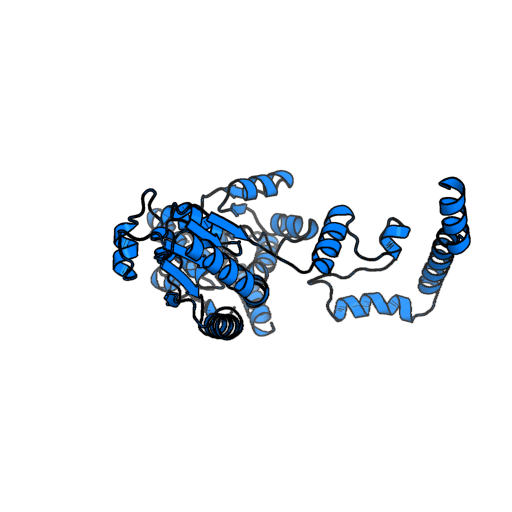5.28000 184 VAL A O 1
ATOM 2654 N N . LEU A 1 185 ? -10.59100 40.80500 6.40200 1.000 34.13000 185 LEU A N 1
ATOM 2655 C CA . LEU A 1 185 ? -11.85800 40.86800 5.68700 1.000 34.02000 185 LEU A CA 1
ATOM 2656 C C . LEU A 1 185 ? -13.03900 41.22000 6.58400 1.000 34.87000 185 LEU A C 1
ATOM 2657 O O . LEU A 1 185 ? -14.14500 41.42700 6.07200 1.000 35.23000 185 LEU A O 1
ATOM 2673 N N . GLY A 1 186 ? -12.83900 41.29600 7.89600 1.000 39.87000 186 GLY A N 1
ATOM 2674 C CA . GLY A 1 186 ? -13.94500 41.53300 8.80600 1.000 40.85000 186 GLY A CA 1
ATOM 2675 C C . GLY A 1 186 ? -14.89600 40.35900 8.88800 1.000 40.26000 186 GLY A C 1
ATOM 2676 O O . GLY A 1 186 ? -16.11600 40.55500 8.92300 1.000 43.67000 186 GLY A O 1
ATOM 2680 N N . ILE A 1 187 ? -14.36900 39.14500 8.90900 1.000 41.28000 187 ILE A N 1
ATOM 2681 C CA . ILE A 1 187 ? -15.17400 37.92700 8.98900 1.000 38.18000 187 ILE A CA 1
ATOM 2682 C C . ILE A 1 187 ? -15.12300 37.42700 10.42900 1.000 40.23000 187 ILE A C 1
ATOM 2683 O O . ILE A 1 187 ? -14.02400 37.30400 10.98200 1.000 41.58000 187 ILE A O 1
ATOM 2699 N N . PRO A 1 188 ? -16.25700 37.11100 11.05700 1.000 41.26000 188 PRO A N 1
ATOM 2700 C CA . PRO A 1 188 ? -16.20900 36.61900 12.44200 1.000 43.49000 188 PRO A CA 1
ATOM 2701 C C . PRO A 1 188 ? -15.48000 35.28500 12.52700 1.000 38.89000 188 PRO A C 1
ATOM 2702 O O . PRO A 1 188 ? -15.58800 34.44300 11.63700 1.000 35.21000 188 PRO A O 1
ATOM 2713 N N . HIS A 1 189 ? -14.74200 35.08900 13.62400 1.000 38.31000 189 HIS A N 1
ATOM 2714 C CA . HIS A 1 189 ? -13.98500 33.85100 13.79600 1.000 37.25000 189 HIS A CA 1
ATOM 2715 C C . HIS A 1 189 ? -14.87400 32.66100 14.13500 1.000 38.30000 189 HIS A C 1
ATOM 2716 O O . HIS A 1 189 ? -14.49100 31.51800 13.86100 1.000 37.91000 189 HIS A O 1
ATOM 2730 N N . ASP A 1 190 ? -16.04600 32.89900 14.72200 1.000 40.43000 190 ASP A N 1
ATOM 2731 C CA . ASP A 1 190 ? -16.92800 31.82100 15.15000 1.000 42.50000 190 ASP A CA 1
ATOM 2732 C C . ASP A 1 190 ? -17.82000 31.28800 14.03500 1.000 43.10000 190 ASP A C 1
ATOM 2733 O O . ASP A 1 190 ? -18.48100 30.26200 14.23100 1.000 45.03000 190 ASP A O 1
ATOM 2742 N N . ALA A 1 191 ? -17.87100 31.95000 12.88700 1.000 41.10000 191 ALA A N 1
ATOM 2743 C CA . ALA A 1 191 ? -18.78900 31.57700 11.82200 1.000 41.20000 191 ALA A CA 1
ATOM 2744 C C . ALA A 1 191 ? -18.10600 30.67000 10.81000 1.000 37.17000 191 ALA A C 1
ATOM 2745 O O . ALA A 1 191 ? -16.90100 30.77000 10.56900 1.000 35.38000 191 ALA A O 1
ATOM 2752 N N . HIS A 1 192 ? -18.88900 29.76900 10.22700 1.000 39.20000 192 HIS A N 1
ATOM 2753 C CA . HIS A 1 192 ? -18.43800 29.07500 9.03400 1.000 37.30000 192 HIS A CA 1
ATOM 2754 C C . HIS A 1 192 ? -18.42100 30.05200 7.86400 1.000 35.52000 192 HIS A C 1
ATOM 2755 O O . HIS A 1 192 ? -19.24300 30.96800 7.78500 1.000 35.72000 192 HIS A O 1
ATOM 2769 N N . CYS A 1 193 ? -17.46100 29.86100 6.95800 1.000 31.88000 193 CYS A N 1
ATOM 2770 C CA . CYS A 1 193 ? -17.22600 30.80800 5.87500 1.000 31.45000 193 CYS A CA 1
ATOM 2771 C C . CYS A 1 193 ? -16.96800 30.05400 4.57900 1.000 30.94000 193 CYS A C 1
ATOM 2772 O O . CYS A 1 193 ? -16.11700 29.15900 4.53800 1.000 31.30000 193 CYS A O 1
ATOM 2780 N N . LEU A 1 194 ? -17.69400 30.43000 3.52500 1.000 31.23000 194 LEU A N 1
ATOM 2781 C CA . LEU A 1 194 ? -17.58000 29.81200 2.20900 1.000 30.22000 194 LEU A CA 1
ATOM 2782 C C . LEU A 1 194 ? -17.08700 30.84100 1.20500 1.000 30.32000 194 LEU A C 1
ATOM 2783 O O . LEU A 1 194 ? -17.66400 31.92700 1.08900 1.000 29.16000 194 LEU A O 1
ATOM 2799 N N . ALA A 1 195 ? -16.03700 30.49100 0.47400 1.000 30.34000 195 ALA A N 1
ATOM 2800 C CA . ALA A 1 195 ? -15.52500 31.31500 -0.61100 1.000 31.74000 195 ALA A CA 1
ATOM 2801 C C . ALA A 1 195 ? -16.12200 30.83600 -1.93100 1.000 30.54000 195 ALA A C 1
ATOM 2802 O O . ALA A 1 195 ? -16.12100 29.63400 -2.21700 1.000 30.28000 195 ALA A O 1
ATOM 2809 N N . LEU A 1 196 ? -16.64800 31.77500 -2.72000 1.000 30.99000 196 LEU A N 1
ATOM 2810 C CA . LEU A 1 196 ? -17.17600 31.50600 -4.05700 1.000 30.49000 196 LEU A CA 1
ATOM 2811 C C . LEU A 1 196 ? -16.30400 32.24100 -5.06300 1.000 29.38000 196 LEU A C 1
ATOM 2812 O O . LEU A 1 196 ? -16.29800 33.47500 -5.09500 1.000 29.56000 196 LEU A O 1
ATOM 2828 N N . LEU A 1 197 ? -15.58000 31.48900 -5.89200 1.000 29.88000 197 LEU A N 1
ATOM 2829 C CA . LEU A 1 197 ? -14.74800 32.06100 -6.94600 1.000 31.79000 197 LEU A CA 1
ATOM 2830 C C . LEU A 1 197 ? -15.37400 31.72300 -8.29500 1.000 34.00000 197 LEU A C 1
ATOM 2831 O O . LEU A 1 197 ? -15.03900 30.69500 -8.90100 1.000 34.27000 197 LEU A O 1
ATOM 2847 N N . PRO A 1 198 ? -16.28800 32.55400 -8.81100 1.000 35.34000 198 PRO A N 1
ATOM 2848 C CA . PRO A 1 198 ? -17.00600 32.19300 -10.04500 1.000 37.23000 198 PRO A CA 1
ATOM 2849 C C . PRO A 1 198 ? -16.15600 32.25400 -11.30300 1.000 38.11000 198 PRO A C 1
ATOM 2850 O O . PRO A 1 198 ? -16.64200 31.85200 -12.37000 1.000 39.07000 198 PRO A O 1
ATOM 2861 N N . GLY A 1 199 ? -14.92300 32.74500 -11.22400 1.000 38.62000 199 GLY A N 1
ATOM 2862 C CA . GLY A 1 199 ? -14.02900 32.73200 -12.36500 1.000 41.01000 199 GLY A CA 1
ATOM 2863 C C . GLY A 1 199 ? -13.47700 34.09500 -12.71800 1.000 42.93000 199 GLY A C 1
ATOM 2864 O O . GLY A 1 199 ? -14.08400 35.12600 -12.40900 1.000 42.22000 199 GLY A O 1
ATOM 2868 N N . SER A 1 200 ? -12.31800 34.10900 -13.37100 1.000 46.85000 200 SER A N 1
ATOM 2869 C CA . SER A 1 200 ? -11.70400 35.34800 -13.82400 1.000 49.02000 200 SER A CA 1
ATOM 2870 C C . SER A 1 200 ? -12.08900 35.71300 -15.25000 1.000 51.23000 200 SER A C 1
ATOM 2871 O O . SER A 1 200 ? -11.78300 36.82600 -15.68700 1.000 53.57000 200 SER A O 1
ATOM 2879 N N . ARG A 1 201 ? -12.74700 34.81300 -15.97800 1.000 47.82000 201 ARG A N 1
ATOM 2880 C CA . ARG A 1 201 ? -13.17600 35.05400 -17.34900 1.000 51.72000 201 ARG A CA 1
ATOM 2881 C C . ARG A 1 201 ? -14.68900 35.22600 -17.40100 1.000 48.86000 201 ARG A C 1
ATOM 2882 O O . ARG A 1 201 ? -15.42700 34.60900 -16.62800 1.000 46.08000 201 ARG A O 1
ATOM 2903 N N . GLY A 1 202 ? -15.14400 36.07000 -18.33000 1.000 51.54000 202 GLY A N 1
ATOM 2904 C CA . GLY A 1 202 ? -16.56900 36.33400 -18.44400 1.000 49.99000 202 GLY A CA 1
ATOM 2905 C C . GLY A 1 202 ? -17.37600 35.08400 -18.73700 1.000 48.69000 202 GLY A C 1
ATOM 2906 O O . GLY A 1 202 ? -18.47200 34.90100 -18.20200 1.000 47.82000 202 GLY A O 1
ATOM 2910 N N . ALA A 1 203 ? -16.85000 34.20800 -19.59500 1.000 48.87000 203 ALA A N 1
ATOM 2911 C CA . ALA A 1 203 ? -17.54700 32.96300 -19.89900 1.000 48.56000 203 ALA A CA 1
ATOM 2912 C C . ALA A 1 203 ? -17.74900 32.12300 -18.64300 1.000 47.85000 203 ALA A C 1
ATOM 2913 O O . ALA A 1 203 ? -18.82300 31.54400 -18.44100 1.000 48.22000 203 ALA A O 1
ATOM 2920 N N . GLU A 1 204 ? -16.72600 32.04000 -17.79000 1.000 49.89000 204 GLU A N 1
ATOM 2921 C CA . GLU A 1 204 ? -16.83800 31.25300 -16.56500 1.000 48.39000 204 GLU A CA 1
ATOM 2922 C C . GLU A 1 204 ? -17.87700 31.84900 -15.62400 1.000 45.73000 204 GLU A C 1
ATOM 2923 O O . GLU A 1 204 ? -18.74500 31.13800 -15.10500 1.000 44.83000 204 GLU A O 1
ATOM 2935 N N . VAL A 1 205 ? -17.80100 33.15800 -15.38700 1.000 43.64000 205 VAL A N 1
ATOM 2936 C CA . VAL A 1 205 ? -18.75900 33.80700 -14.49800 1.000 43.02000 205 VAL A CA 1
ATOM 2937 C C . VAL A 1 205 ? -20.18000 33.57300 -14.99500 1.000 44.57000 205 VAL A C 1
ATOM 2938 O O . VAL A 1 205 ? -21.07700 33.21700 -14.22300 1.000 43.42000 205 VAL A O 1
ATOM 2951 N N . GLU A 1 206 ? -20.40500 33.75500 -16.29900 1.000 45.43000 206 GLU A N 1
ATOM 2952 C CA . GLU A 1 206 ? -21.74600 33.57800 -16.84700 1.000 47.61000 206 GLU A CA 1
ATOM 2953 C C . GLU A 1 206 ? -22.23600 32.14600 -16.66200 1.000 46.85000 206 GLU A C 1
ATOM 2954 O O . GLU A 1 206 ? -23.42000 31.92000 -16.38200 1.000 47.22000 206 GLU A O 1
ATOM 2966 N N . SER A 1 207 ? -21.34100 31.16500 -16.80600 1.000 48.19000 207 SER A N 1
ATOM 2967 C CA . SER A 1 207 ? -21.74100 29.76300 -16.73700 1.000 47.77000 207 SER A CA 1
ATOM 2968 C C . SER A 1 207 ? -21.99300 29.28800 -15.31100 1.000 44.71000 207 SER A C 1
ATOM 2969 O O . SER A 1 207 ? -22.85600 28.43100 -15.09600 1.000 45.24000 207 SER A O 1
ATOM 2977 N N . LEU A 1 208 ? -21.26000 29.81700 -14.33100 1.000 43.91000 208 LEU A N 1
ATOM 2978 C CA . LEU A 1 208 ? -21.21900 29.20700 -13.00900 1.000 40.96000 208 LEU A CA 1
ATOM 2979 C C . LEU A 1 208 ? -21.84400 30.04500 -11.90500 1.000 39.95000 208 LEU A C 1
ATOM 2980 O O . LEU A 1 208 ? -22.20400 29.48500 -10.86500 1.000 39.40000 208 LEU A O 1
ATOM 2996 N N . SER A 1 209 ? -21.98200 31.35700 -12.09400 1.000 39.01000 209 SER A N 1
ATOM 2997 C CA . SER A 1 209 ? -22.38900 32.21800 -10.98700 1.000 38.89000 209 SER A CA 1
ATOM 2998 C C . SER A 1 209 ? -23.73200 31.78600 -10.41200 1.000 38.52000 209 SER A C 1
ATOM 2999 O O . SER A 1 209 ? -23.89000 31.66800 -9.19100 1.000 35.47000 209 SER A O 1
ATOM 3007 N N . ALA A 1 210 ? -24.71200 31.53900 -11.28200 1.000 38.77000 210 ALA A N 1
ATOM 3008 C CA . ALA A 1 210 ? -26.04000 31.15000 -10.81800 1.000 40.67000 210 ALA A CA 1
ATOM 3009 C C . ALA A 1 210 ? -25.98000 29.87700 -9.98300 1.000 39.38000 210 ALA A C 1
ATOM 3010 O O . ALA A 1 210 ? -26.52600 29.82300 -8.87400 1.000 40.08000 210 ALA A O 1
ATOM 3017 N N . ASP A 1 211 ? -25.31200 28.83900 -10.49400 1.000 39.52000 211 ASP A N 1
ATOM 3018 C CA . ASP A 1 211 ? -25.25400 27.58000 -9.75900 1.000 39.11000 211 ASP A CA 1
ATOM 3019 C C . ASP A 1 211 ? -24.49000 27.73700 -8.45000 1.000 35.80000 211 ASP A C 1
ATOM 3020 O O . ASP A 1 211 ? -24.84000 27.10700 -7.44700 1.000 36.67000 211 ASP A O 1
ATOM 3029 N N . PHE A 1 212 ? -23.43700 28.55900 -8.44000 1.000 35.20000 212 PHE A N 1
ATOM 3030 C CA . PHE A 1 212 ? -22.68300 28.77400 -7.20700 1.000 34.38000 212 PHE A CA 1
ATOM 3031 C C . PHE A 1 212 ? -23.53500 29.48500 -6.16300 1.000 35.23000 212 PHE A C 1
ATOM 3032 O O . PHE A 1 212 ? -23.48100 29.15100 -4.97300 1.000 36.03000 212 PHE A O 1
ATOM 3049 N N . LEU A 1 213 ? -24.33000 30.46600 -6.59200 1.000 34.11000 213 LEU A N 1
ATOM 3050 C CA . LEU A 1 213 ? -25.23800 31.14400 -5.67300 1.000 36.67000 213 LEU A CA 1
ATOM 3051 C C . LEU A 1 213 ? -26.29300 30.18800 -5.12700 1.000 36.72000 213 LEU A C 1
ATOM 3052 O O . LEU A 1 213 ? -26.58300 30.19200 -3.92600 1.000 36.07000 213 LEU A O 1
ATOM 3068 N N . LYS A 1 214 ? -26.88800 29.36800 -5.99700 1.000 35.09000 214 LYS A N 1
ATOM 3069 C CA . LYS A 1 214 ? -27.87300 28.39600 -5.53500 1.000 37.63000 214 LYS A CA 1
ATOM 3070 C C . LYS A 1 214 ? -27.24500 27.40300 -4.56700 1.000 35.20000 214 LYS A C 1
ATOM 3071 O O . LYS A 1 214 ? -27.87500 26.99800 -3.58300 1.000 36.07000 214 LYS A O 1
ATOM 3090 N N . THR A 1 215 ? -26.00600 26.98900 -4.83800 1.000 37.45000 215 THR A N 1
ATOM 3091 C CA . THR A 1 215 ? -25.29300 26.12900 -3.90100 1.000 35.29000 215 THR A CA 1
ATOM 3092 C C . THR A 1 215 ? -25.22100 26.78300 -2.52800 1.000 35.19000 215 THR A C 1
ATOM 3093 O O . THR A 1 215 ? -25.55500 26.16300 -1.51100 1.000 35.43000 215 THR A O 1
ATOM 3104 N N . ALA A 1 216 ? -24.80500 28.05000 -2.48400 1.000 33.24000 216 ALA A N 1
ATOM 3105 C CA . ALA A 1 216 ? -24.68900 28.74300 -1.20800 1.000 33.39000 216 ALA A CA 1
ATOM 3106 C C . ALA A 1 216 ? -26.04500 28.87500 -0.52900 1.000 36.48000 216 ALA A C 1
ATOM 3107 O O . ALA A 1 216 ? -26.14300 28.76700 0.69800 1.000 37.97000 216 ALA A O 1
ATOM 3114 N N . GLN A 1 217 ? -27.10500 29.11200 -1.30900 1.000 35.49000 217 GLN A N 1
ATOM 3115 C CA . GLN A 1 217 ? -28.44900 29.14100 -0.74200 1.000 37.80000 217 GLN A CA 1
ATOM 3116 C C . GLN A 1 217 ? -28.77800 27.81600 -0.06900 1.000 38.13000 217 GLN A C 1
ATOM 3117 O O . GLN A 1 217 ? -29.28600 27.78700 1.05800 1.000 40.39000 217 GLN A O 1
ATOM 3131 N N . LEU A 1 218 ? -28.49000 26.70300 -0.74500 1.000 37.63000 218 LEU A N 1
ATOM 3132 C CA . LEU A 1 218 ? -28.72800 25.39700 -0.14000 1.000 37.76000 218 LEU A CA 1
ATOM 3133 C C . LEU A 1 218 ? -27.93300 25.23900 1.14800 1.000 35.38000 218 LEU A C 1
ATOM 3134 O O . LEU A 1 218 ? -28.45600 24.74500 2.15300 1.000 35.68000 218 LEU A O 1
ATOM 3150 N N . LEU A 1 219 ? -26.66600 25.66000 1.14400 1.000 35.17000 219 LEU A N 1
ATOM 3151 C CA . LEU A 1 219 ? -25.83700 25.50300 2.33100 1.000 36.28000 219 LEU A CA 1
ATOM 3152 C C . LEU A 1 219 ? -26.33700 26.36600 3.48100 1.000 37.84000 219 LEU A C 1
ATOM 3153 O O . LEU A 1 219 ? -26.17700 25.99000 4.64800 1.000 37.82000 219 LEU A O 1
ATOM 3169 N N . ARG A 1 220 ? -26.94000 27.52000 3.17900 1.000 36.65000 220 ARG A N 1
ATOM 3170 C CA . ARG A 1 220 ? -27.51500 28.34700 4.23700 1.000 37.68000 220 ARG A CA 1
ATOM 3171 C C . ARG A 1 220 ? -28.61600 27.61000 4.98500 1.000 42.16000 220 ARG A C 1
ATOM 3172 O O . ARG A 1 220 ? -28.88500 27.91700 6.15300 1.000 45.58000 220 ARG A O 1
ATOM 3193 N N . GLN A 1 221 ? -29.26800 26.64100 4.33600 1.000 38.83000 221 GLN A N 1
ATOM 3194 C CA . GLN A 1 221 ? -30.29600 25.86300 5.02200 1.000 40.91000 221 GLN A CA 1
ATOM 3195 C C . GLN A 1 221 ? -29.70600 25.05500 6.17000 1.000 38.73000 221 GLN A C 1
ATOM 3196 O O . GLN A 1 221 ? -30.38000 24.82900 7.18100 1.000 41.09000 221 GLN A O 1
ATOM 3210 N N . THR A 1 222 ? -28.45400 24.61800 6.04000 1.000 38.71000 222 THR A N 1
ATOM 3211 C CA . THR A 1 222 ? -27.77200 23.91900 7.12000 1.000 40.79000 222 THR A CA 1
ATOM 3212 C C . THR A 1 222 ? -26.99800 24.88300 8.01100 1.000 39.63000 222 THR A C 1
ATOM 3213 O O . THR A 1 222 ? -27.01900 24.74500 9.23900 1.000 40.21000 222 THR A O 1
ATOM 3224 N N . TYR A 1 223 ? -26.31800 25.85200 7.40900 1.000 41.01000 223 TYR A N 1
ATOM 3225 C CA . TYR A 1 223 ? -25.54600 26.84500 8.13900 1.000 40.61000 223 TYR A CA 1
ATOM 3226 C C . TYR A 1 223 ? -26.18100 28.21700 7.95900 1.000 40.09000 223 TYR A C 1
ATOM 3227 O O . TYR A 1 223 ? -25.75000 28.99200 7.09600 1.000 39.04000 223 TYR A O 1
ATOM 3245 N N . PRO A 1 224 ? -27.21100 28.54800 8.73900 1.000 37.99000 224 PRO A N 1
ATOM 3246 C CA . PRO A 1 224 ? -27.92100 29.81700 8.51000 1.000 39.54000 224 PRO A CA 1
ATOM 3247 C C . PRO A 1 224 ? -27.06000 31.04600 8.72400 1.000 40.15000 224 PRO A C 1
ATOM 3248 O O . PRO A 1 224 ? -27.38700 32.10900 8.18300 1.000 40.49000 224 PRO A O 1
ATOM 3259 N N . ASP A 1 225 ? -25.97300 30.94100 9.48800 1.000 42.81000 225 ASP A N 1
ATOM 3260 C CA . ASP A 1 225 ? -25.04000 32.04200 9.68600 1.000 42.39000 225 ASP A CA 1
ATOM 3261 C C . ASP A 1 225 ? -23.79700 31.91200 8.81000 1.000 38.52000 225 ASP A C 1
ATOM 3262 O O . ASP A 1 225 ? -22.77700 32.55400 9.08500 1.000 38.47000 225 ASP A O 1
ATOM 3271 N N . LEU A 1 226 ? -23.86700 31.10500 7.75500 1.000 38.76000 226 LEU A N 1
ATOM 3272 C CA . LEU A 1 226 ? -22.72500 30.92400 6.86900 1.000 35.87000 226 LEU A CA 1
ATOM 3273 C C . LEU A 1 226 ? -22.32400 32.24800 6.23400 1.000 34.52000 226 LEU A C 1
ATOM 3274 O O . LEU A 1 226 ? -23.14700 32.92900 5.61800 1.000 36.41000 226 LEU A O 1
ATOM 3290 N N . GLU A 1 227 ? -21.05600 32.61600 6.39500 1.000 33.48000 227 GLU A N 1
ATOM 3291 C CA . GLU A 1 227 ? -20.50100 33.76500 5.69700 1.000 31.96000 227 GLU A CA 1
ATOM 3292 C C . GLU A 1 227 ? -20.10500 33.34800 4.28700 1.000 31.59000 227 GLU A C 1
ATOM 3293 O O . GLU A 1 227 ? -19.57200 32.25700 4.07700 1.000 30.35000 227 GLU A O 1
ATOM 3305 N N . ILE A 1 228 ? -20.37600 34.21900 3.31700 1.000 31.36000 228 ILE A N 1
ATOM 3306 C CA . ILE A 1 228 ? -20.11500 33.93800 1.90800 1.000 30.60000 228 ILE A CA 1
ATOM 3307 C C . ILE A 1 228 ? -19.29300 35.08700 1.34700 1.000 31.09000 228 ILE A C 1
ATOM 3308 O O . ILE A 1 228 ? -19.77200 36.22600 1.29300 1.000 33.73000 228 ILE A O 1
ATOM 3324 N N . VAL A 1 229 ? -18.06200 34.79300 0.93500 1.000 28.38000 229 VAL A N 1
ATOM 3325 C CA . VAL A 1 229 ? -17.13800 35.79700 0.42200 1.000 29.43000 229 VAL A CA 1
ATOM 3326 C C . VAL A 1 229 ? -16.87600 35.49400 -1.04600 1.000 29.45000 229 VAL A C 1
ATOM 3327 O O . VAL A 1 229 ? -16.60300 34.34500 -1.41100 1.000 27.83000 229 VAL A O 1
ATOM 3340 N N . VAL A 1 230 ? -16.95100 36.52700 -1.88100 1.000 32.46000 230 VAL A N 1
ATOM 3341 C CA . VAL A 1 230 ? -16.86400 36.38200 -3.33500 1.000 31.85000 230 VAL A CA 1
ATOM 3342 C C . VAL A 1 230 ? -15.76600 37.30000 -3.86000 1.000 32.32000 230 VAL A C 1
ATOM 3343 O O . VAL A 1 230 ? -16.02000 38.49400 -4.08000 1.000 33.62000 230 VAL A O 1
ATOM 3356 N N . PRO A 1 231 ? -14.54100 36.81000 -4.06600 1.000 32.02000 231 PRO A N 1
ATOM 3357 C CA . PRO A 1 231 ? -13.48900 37.66400 -4.63900 1.000 33.76000 231 PRO A CA 1
ATOM 3358 C C . PRO A 1 231 ? -13.66700 37.79700 -6.14500 1.000 35.71000 231 PRO A C 1
ATOM 3359 O O . PRO A 1 231 ? -13.66300 36.80300 -6.87500 1.000 34.44000 231 PRO A O 1
ATOM 3370 N N . LEU A 1 232 ? -13.82200 39.03400 -6.60500 1.000 37.39000 232 LEU A N 1
ATOM 3371 C CA . LEU A 1 232 ? -14.06800 39.33900 -8.00800 1.000 38.85000 232 LEU A CA 1
ATOM 3372 C C . LEU A 1 232 ? -12.85300 40.06000 -8.57300 1.000 39.45000 232 LEU A C 1
ATOM 3373 O O . LEU A 1 232 ? -12.42600 41.08500 -8.03300 1.000 39.49000 232 LEU A O 1
ATOM 3389 N N . VAL A 1 233 ? -12.30200 39.52400 -9.66400 1.000 41.77000 233 VAL A N 1
ATOM 3390 C CA . VAL A 1 233 ? -10.98600 39.96100 -10.12100 1.000 44.08000 233 VAL A CA 1
ATOM 3391 C C . VAL A 1 233 ? -11.00400 41.40500 -10.61300 1.000 46.01000 233 VAL A C 1
ATOM 3392 O O . VAL A 1 233 ? -10.01400 42.12900 -10.44800 1.000 49.16000 233 VAL A O 1
ATOM 3405 N N . ASN A 1 234 ? -12.10200 41.85900 -11.21500 1.000 45.72000 234 ASN A N 1
ATOM 3406 C CA . ASN A 1 234 ? -12.13600 43.20300 -11.77800 1.000 48.77000 234 ASN A CA 1
ATOM 3407 C C . ASN A 1 234 ? -13.56500 43.72500 -11.78400 1.000 49.20000 234 ASN A C 1
ATOM 3408 O O . ASN A 1 234 ? -14.52000 43.00100 -11.49500 1.000 47.86000 234 ASN A O 1
ATOM 3419 N N . ALA A 1 235 ? -13.69800 45.00800 -12.13400 1.000 49.03000 235 ALA A N 1
ATOM 3420 C CA . ALA A 1 235 ? -14.99700 45.66900 -12.07700 1.000 52.34000 235 ALA A CA 1
ATOM 3421 C C . ALA A 1 235 ? -15.98600 45.04200 -13.05000 1.000 54.77000 235 ALA A C 1
ATOM 3422 O O . ALA A 1 235 ? -17.17400 44.90300 -12.73600 1.000 55.02000 235 ALA A O 1
ATOM 3429 N N . LYS A 1 236 ? -15.52100 44.67200 -14.24500 1.000 53.24000 236 LYS A N 1
ATOM 3430 C CA . LYS A 1 236 ? -16.41400 44.05200 -15.21800 1.000 55.37000 236 LYS A CA 1
ATOM 3431 C C . LYS A 1 236 ? -16.99100 42.75100 -14.67200 1.000 51.86000 236 LYS A C 1
ATOM 3432 O O . LYS A 1 236 ? -18.21200 42.56700 -14.63500 1.000 51.81000 236 LYS A O 1
ATOM 3451 N N . ARG A 1 237 ? -16.12200 41.83500 -14.23400 1.000 55.50000 237 ARG A N 1
ATOM 3452 C CA . ARG A 1 237 ? -16.60100 40.58700 -13.64900 1.000 51.90000 237 ARG A CA 1
ATOM 3453 C C . ARG A 1 237 ? -17.50200 40.85300 -12.45100 1.000 50.84000 237 ARG A C 1
ATOM 3454 O O . ARG A 1 237 ? -18.46800 40.11800 -12.21600 1.000 50.26000 237 ARG A O 1
ATOM 3475 N N . ARG A 1 238 ? -17.20400 41.89900 -11.67800 1.000 48.45000 238 ARG A N 1
ATOM 3476 C CA . ARG A 1 238 ? -18.05900 42.24400 -10.54700 1.000 48.14000 238 ARG A CA 1
ATOM 3477 C C . ARG A 1 238 ? -19.45200 42.64600 -11.01500 1.000 48.46000 238 ARG A C 1
ATOM 3478 O O . ARG A 1 238 ? -20.45900 42.11100 -10.53600 1.000 48.34000 238 ARG A O 1
ATOM 3499 N N . GLU A 1 239 ? -19.53200 43.59900 -11.94800 1.000 50.70000 239 GLU A N 1
ATOM 3500 C CA . GLU A 1 239 ? -20.83100 44.01000 -12.47100 1.000 51.60000 239 GLU A CA 1
ATOM 3501 C C . GLU A 1 239 ? -21.57500 42.82600 -13.07300 1.000 50.79000 239 GLU A C 1
ATOM 3502 O O . GLU A 1 239 ? -22.80600 42.74700 -12.99000 1.000 52.53000 239 GLU A O 1
ATOM 3506 N N . GLN A 1 240 ? -20.84500 41.89700 -13.69000 1.000 51.00000 240 GLN A N 1
ATOM 3507 C CA . GLN A 1 240 ? -21.47800 40.70500 -14.24200 1.000 50.63000 240 GLN A CA 1
ATOM 3508 C C . GLN A 1 240 ? -22.10000 39.86000 -13.13800 1.000 49.48000 240 GLN A C 1
ATOM 3509 O O . GLN A 1 240 ? -23.23200 39.37800 -13.27400 1.000 49.87000 240 GLN A O 1
ATOM 3523 N N . PHE A 1 241 ? -21.37800 39.68200 -12.03000 1.000 47.89000 241 PHE A N 1
ATOM 3524 C CA . PHE A 1 241 ? -21.86200 38.83800 -10.94300 1.000 46.07000 241 PHE A CA 1
ATOM 3525 C C . PHE A 1 241 ? -23.05900 39.47300 -10.24600 1.000 49.43000 241 PHE A C 1
ATOM 3526 O O . PHE A 1 241 ? -24.05900 38.79800 -9.97100 1.000 50.15000 241 PHE A O 1
ATOM 3543 N N . GLU A 1 242 ? -22.97700 40.77300 -9.94800 1.000 46.63000 242 GLU A N 1
ATOM 3544 C CA . GLU A 1 242 ? -24.10300 41.45600 -9.31900 1.000 50.10000 242 GLU A CA 1
ATOM 3545 C C . GLU A 1 242 ? -25.35000 41.35500 -10.18400 1.000 51.92000 242 GLU A C 1
ATOM 3546 O O . GLU A 1 242 ? -26.45900 41.16300 -9.67100 1.000 52.64000 242 GLU A O 1
ATOM 3558 N N . ARG A 1 243 ? -25.18500 41.48100 -11.50200 1.000 51.63000 243 ARG A N 1
ATOM 3559 C CA . ARG A 1 243 ? -26.31400 41.35000 -12.41600 1.000 53.26000 243 ARG A CA 1
ATOM 3560 C C . ARG A 1 243 ? -26.96400 39.97900 -12.28100 1.000 49.38000 243 ARG A C 1
ATOM 3561 O O . ARG A 1 243 ? -28.18900 39.86500 -12.17200 1.000 49.44000 243 ARG A O 1
ATOM 3582 N N . ILE A 1 244 ? -26.15200 38.92200 -12.28000 1.000 54.21000 244 ILE A N 1
ATOM 3583 C CA . ILE A 1 244 ? -26.69000 37.57400 -12.13500 1.000 52.20000 244 ILE A CA 1
ATOM 3584 C C . ILE A 1 244 ? -27.31900 37.39700 -10.75900 1.000 50.90000 244 ILE A C 1
ATOM 3585 O O . ILE A 1 244 ? -28.41900 36.84600 -10.63200 1.000 52.27000 244 ILE A O 1
ATOM 3601 N N . LYS A 1 245 ? -26.63900 37.86100 -9.70800 1.000 51.75000 245 LYS A N 1
ATOM 3602 C CA . LYS A 1 245 ? -27.17900 37.72500 -8.35900 1.000 50.36000 245 LYS A CA 1
ATOM 3603 C C . LYS A 1 245 ? -28.52900 38.42000 -8.22800 1.000 53.43000 245 LYS A C 1
ATOM 3604 O O . LYS A 1 245 ? -29.43500 37.91100 -7.55800 1.000 53.32000 245 LYS A O 1
ATOM 3623 N N . ALA A 1 246 ? -28.67900 39.59200 -8.85200 1.000 50.01000 246 ALA A N 1
ATOM 3624 C CA . ALA A 1 246 ? -29.93400 40.32800 -8.74600 1.000 54.21000 246 ALA A CA 1
ATOM 3625 C C . ALA A 1 246 ? -31.09900 39.53600 -9.32300 1.000 57.03000 246 ALA A C 1
ATOM 3626 O O . ALA A 1 246 ? -32.25000 39.74700 -8.92600 1.000 59.52000 246 ALA A O 1
ATOM 3633 N N . GLU A 1 247 ? -30.82400 38.62700 -10.25800 1.000 54.56000 247 GLU A N 1
ATOM 3634 C CA . GLU A 1 247 ? -31.86800 37.83900 -10.89700 1.000 57.70000 247 GLU A CA 1
ATOM 3635 C C . GLU A 1 247 ? -32.04200 36.45700 -10.28100 1.000 57.78000 247 GLU A C 1
ATOM 3636 O O . GLU A 1 247 ? -33.10100 35.84800 -10.46200 1.000 60.08000 247 GLU A O 1
ATOM 3640 N N . VAL A 1 248 ? -31.04200 35.95800 -9.56000 1.000 55.88000 248 VAL A N 1
ATOM 3641 C CA . VAL A 1 248 ? -31.04200 34.59500 -9.05000 1.000 54.74000 248 VAL A CA 1
ATOM 3642 C C . VAL A 1 248 ? -31.20500 34.55800 -7.53600 1.000 53.28000 248 VAL A C 1
ATOM 3643 O O . VAL A 1 248 ? -31.97800 33.75200 -7.01300 1.000 53.33000 248 VAL A O 1
ATOM 3656 N N . ALA A 1 249 ? -30.48400 35.41700 -6.81400 1.000 53.02000 249 ALA A N 1
ATOM 3657 C CA . ALA A 1 249 ? -30.48600 35.40200 -5.35100 1.000 53.02000 249 ALA A CA 1
ATOM 3658 C C . ALA A 1 249 ? -30.34200 36.82800 -4.84200 1.000 53.90000 249 ALA A C 1
ATOM 3659 O O . ALA A 1 249 ? -29.33400 37.19100 -4.22600 1.000 52.20000 249 ALA A O 1
ATOM 3666 N N . PRO A 1 250 ? -31.34800 37.67200 -5.08100 1.000 53.17000 250 PRO A N 1
ATOM 3667 C CA . PRO A 1 250 ? -31.25100 39.06800 -4.62600 1.000 55.58000 250 PRO A CA 1
ATOM 3668 C C . PRO A 1 250 ? -31.15700 39.21400 -3.11700 1.000 56.67000 250 PRO A C 1
ATOM 3669 O O . PRO A 1 250 ? -30.52400 40.16200 -2.63600 1.000 56.87000 250 PRO A O 1
ATOM 3680 N N . ASP A 1 251 ? -31.76000 38.30200 -2.35500 1.000 56.77000 251 ASP A N 1
ATOM 3681 C CA . ASP A 1 251 ? -31.84700 38.42700 -0.90700 1.000 57.48000 251 ASP A CA 1
ATOM 3682 C C . ASP A 1 251 ? -30.76000 37.64900 -0.17100 1.000 52.09000 251 ASP A C 1
ATOM 3683 O O . ASP A 1 251 ? -30.77700 37.60000 1.06300 1.000 52.16000 251 ASP A O 1
ATOM 3692 N N . LEU A 1 252 ? -29.81600 37.05000 -0.88800 1.000 53.19000 252 LEU A N 1
ATOM 3693 C CA . LEU A 1 252 ? -28.70600 36.34400 -0.26300 1.000 48.85000 252 LEU A CA 1
ATOM 3694 C C . LEU A 1 252 ? -27.60100 37.34500 0.04900 1.000 47.04000 252 LEU A C 1
ATOM 3695 O O . LEU A 1 252 ? -27.02000 37.93700 -0.86600 1.000 45.78000 252 LEU A O 1
ATOM 3711 N N . SER A 1 253 ? -27.31600 37.53600 1.33300 1.000 46.81000 253 SER A N 1
ATOM 3712 C CA . SER A 1 253 ? -26.26400 38.45800 1.73800 1.000 46.26000 253 SER A CA 1
ATOM 3713 C C . SER A 1 253 ? -24.90000 37.80200 1.55800 1.000 43.82000 253 SER A C 1
ATOM 3714 O O . SER A 1 253 ? -24.66200 36.69700 2.05300 1.000 42.98000 253 SER A O 1
ATOM 3722 N N . VAL A 1 254 ? -24.00400 38.48700 0.84400 1.000 43.01000 254 VAL A N 1
ATOM 3723 C CA . VAL A 1 254 ? -22.65500 37.99800 0.59600 1.000 40.46000 254 VAL A CA 1
ATOM 3724 C C . VAL A 1 254 ? -21.68000 39.16200 0.71500 1.000 39.61000 254 VAL A C 1
ATOM 3725 O O . VAL A 1 254 ? -22.06300 40.33300 0.66800 1.000 40.71000 254 VAL A O 1
ATOM 3738 N N . HIS A 1 255 ? -20.40100 38.81900 0.86500 1.000 37.25000 255 HIS A N 1
ATOM 3739 C CA . HIS A 1 255 ? -19.31100 39.78900 0.84300 1.000 39.01000 255 HIS A CA 1
ATOM 3740 C C . HIS A 1 255 ? -18.72700 39.80900 -0.56400 1.000 37.23000 255 HIS A C 1
ATOM 3741 O O . HIS A 1 255 ? -18.07600 38.84700 -0.98500 1.000 34.88000 255 HIS A O 1
ATOM 3755 N N . LEU A 1 256 ? -18.96000 40.89500 -1.29100 1.000 41.76000 256 LEU A N 1
ATOM 3756 C CA . LEU A 1 256 ? -18.35500 41.08900 -2.60100 1.000 40.90000 256 LEU A CA 1
ATOM 3757 C C . LEU A 1 256 ? -17.01900 41.79800 -2.41700 1.000 41.45000 256 LEU A C 1
ATOM 3758 O O . LEU A 1 256 ? -16.97700 42.93600 -1.93500 1.000 44.92000 256 LEU A O 1
ATOM 3774 N N . LEU A 1 257 ? -15.93300 41.12900 -2.79300 1.000 37.13000 257 LEU A N 1
ATOM 3775 C CA . LEU A 1 257 ? -14.58700 41.65300 -2.61500 1.000 38.58000 257 LEU A CA 1
ATOM 3776 C C . LEU A 1 257 ? -13.98600 42.03900 -3.95700 1.000 40.12000 257 LEU A C 1
ATOM 3777 O O . LEU A 1 257 ? -14.19700 41.35500 -4.96400 1.000 38.70000 257 LEU A O 1
ATOM 3793 N N . ASP A 1 258 ? -13.23000 43.13400 -3.96000 1.000 40.72000 258 ASP A N 1
ATOM 3794 C CA . ASP A 1 258 ? -12.43200 43.52700 -5.11900 1.000 44.32000 258 ASP A CA 1
ATOM 3795 C C . ASP A 1 258 ? -11.08900 42.82100 -4.99800 1.000 43.58000 258 ASP A C 1
ATOM 3796 O O . ASP A 1 258 ? -10.23200 43.21900 -4.20600 1.000 45.32000 258 ASP A O 1
ATOM 3805 N N . GLY A 1 259 ? -10.91000 41.75700 -5.77600 1.000 43.72000 259 GLY A N 1
ATOM 3806 C CA . GLY A 1 259 ? -9.72200 40.93900 -5.62600 1.000 41.08000 259 GLY A CA 1
ATOM 3807 C C . GLY A 1 259 ? -9.71700 40.25300 -4.27300 1.000 37.75000 259 GLY A C 1
ATOM 3808 O O . GLY A 1 259 ? -10.75600 39.83100 -3.75500 1.000 34.89000 259 GLY A O 1
ATOM 3812 N N . MET A 1 260 ? -8.52500 40.14100 -3.68900 1.000 38.79000 260 MET A N 1
ATOM 3813 C CA . MET A 1 260 ? -8.35500 39.55100 -2.36400 1.000 37.17000 260 MET A CA 1
ATOM 3814 C C . MET A 1 260 ? -8.80100 38.09100 -2.33900 1.000 34.30000 260 MET A C 1
ATOM 3815 O O . MET A 1 260 ? -9.28800 37.59400 -1.32200 1.000 33.55000 260 MET A O 1
ATOM 3829 N N . GLY A 1 261 ? -8.63300 37.38700 -3.45900 1.000 34.01000 261 GLY A N 1
ATOM 3830 C CA . GLY A 1 261 ? -8.96200 35.97200 -3.48200 1.000 32.77000 261 GLY A CA 1
ATOM 3831 C C . GLY A 1 261 ? -8.11200 35.16300 -2.52200 1.000 32.63000 261 GLY A C 1
ATOM 3832 O O . GLY A 1 261 ? -8.59500 34.21700 -1.89500 1.000 32.12000 261 GLY A O 1
ATOM 3836 N N . ARG A 1 262 ? -6.83500 35.52200 -2.39300 1.000 31.32000 262 ARG A N 1
ATOM 3837 C CA . ARG A 1 262 ? -5.95600 34.82200 -1.46100 1.000 34.16000 262 ARG A CA 1
ATOM 3838 C C . ARG A 1 262 ? -6.46100 34.95500 -0.02800 1.000 29.28000 262 ARG A C 1
ATOM 3839 O O . ARG A 1 262 ? -6.60300 33.95600 0.68700 1.000 27.39000 262 ARG A O 1
ATOM 3860 N N . GLU A 1 263 ? -6.74400 36.18800 0.40600 1.000 31.70000 263 GLU A N 1
ATOM 3861 C CA . GLU A 1 263 ? -7.29200 36.39900 1.74500 1.000 30.77000 263 GLU A CA 1
ATOM 3862 C C . GLU A 1 263 ? -8.58100 35.60800 1.94000 1.000 29.89000 263 GLU A C 1
ATOM 3863 O O . GLU A 1 263 ? -8.78000 34.97500 2.98400 1.000 31.52000 263 GLU A O 1
ATOM 3875 N N . ALA A 1 264 ? -9.46800 35.63200 0.94300 1.000 29.14000 264 ALA A N 1
ATOM 3876 C CA . ALA A 1 264 ? -10.74500 34.94000 1.06900 1.000 27.80000 264 ALA A CA 1
ATOM 3877 C C . ALA A 1 264 ? -10.54500 33.44600 1.27800 1.000 28.88000 264 ALA A C 1
ATOM 3878 O O . ALA A 1 264 ? -11.26800 32.81800 2.06100 1.000 28.95000 264 ALA A O 1
ATOM 3885 N N . MET A 1 265 ? -9.56600 32.85800 0.59300 1.000 26.81000 265 MET A N 1
ATOM 3886 C CA . MET A 1 265 ? -9.36900 31.41800 0.69100 1.000 26.69000 265 MET A CA 1
ATOM 3887 C C . MET A 1 265 ? -8.68000 31.03900 1.99700 1.000 26.93000 265 MET A C 1
ATOM 3888 O O . MET A 1 265 ? -9.07500 30.06600 2.64600 1.000 28.06000 265 MET A O 1
ATOM 3902 N N . VAL A 1 266 ? -7.66500 31.80000 2.40800 1.000 28.97000 266 VAL A N 1
ATOM 3903 C CA . VAL A 1 266 ? -7.03300 31.54700 3.70000 1.000 30.22000 266 VAL A CA 1
ATOM 3904 C C . VAL A 1 266 ? -8.06100 31.64100 4.81800 1.000 29.45000 266 VAL A C 1
ATOM 3905 O O . VAL A 1 266 ? -7.97000 30.92100 5.81800 1.000 30.56000 266 VAL A O 1
ATOM 3918 N N . ALA A 1 267 ? -9.06200 32.50700 4.65800 1.000 29.85000 267 ALA A N 1
ATOM 3919 C CA . ALA A 1 267 ? -10.03700 32.75600 5.71100 1.000 30.23000 267 ALA A CA 1
ATOM 3920 C C . ALA A 1 267 ? -11.12600 31.69200 5.76500 1.000 29.18000 267 ALA A C 1
ATOM 3921 O O . ALA A 1 267 ? -11.64700 31.40200 6.84600 1.000 29.17000 267 ALA A O 1
ATOM 3928 N N . SER A 1 268 ? -11.48000 31.10000 4.63000 1.000 29.29000 268 SER A N 1
ATOM 3929 C CA . SER A 1 268 ? -12.68000 30.28600 4.56600 1.000 28.58000 268 SER A CA 1
ATOM 3930 C C . SER A 1 268 ? -12.42700 28.87100 5.08400 1.000 29.76000 268 SER A C 1
ATOM 3931 O O . SER A 1 268 ? -11.29000 28.40700 5.19500 1.000 31.28000 268 SER A O 1
ATOM 3939 N N . ASP A 1 269 ? -13.52500 28.18600 5.40500 1.000 31.46000 269 ASP A N 1
ATOM 3940 C CA . ASP A 1 269 ? -13.48600 26.77900 5.77600 1.000 31.79000 269 ASP A CA 1
ATOM 3941 C C . ASP A 1 269 ? -13.65200 25.85800 4.57900 1.000 32.24000 269 ASP A C 1
ATOM 3942 O O . ASP A 1 269 ? -13.32800 24.67000 4.67600 1.000 33.40000 269 ASP A O 1
ATOM 3951 N N . ALA A 1 270 ? -14.15000 26.38100 3.46300 1.000 29.51000 270 ALA A N 1
ATOM 3952 C CA . ALA A 1 270 ? -14.24800 25.64200 2.21400 1.000 30.75000 270 ALA A CA 1
ATOM 3953 C C . ALA A 1 270 ? -14.38000 26.65400 1.09000 1.000 30.95000 270 ALA A C 1
ATOM 3954 O O . ALA A 1 270 ? -14.79500 27.79500 1.30600 1.000 31.36000 270 ALA A O 1
ATOM 3961 N N . ALA A 1 271 ? -14.02100 26.22400 -0.11400 1.000 29.66000 271 ALA A N 1
ATOM 3962 C CA . ALA A 1 271 ? -14.06400 27.08500 -1.28500 1.000 27.96000 271 ALA A CA 1
ATOM 3963 C C . ALA A 1 271 ? -14.71300 26.34600 -2.44400 1.000 28.83000 271 ALA A C 1
ATOM 3964 O O . ALA A 1 271 ? -14.50200 25.14400 -2.62700 1.000 29.23000 271 ALA A O 1
ATOM 3971 N N . LEU A 1 272 ? -15.50500 27.08100 -3.21700 1.000 30.01000 272 LEU A N 1
ATOM 3972 C CA . LEU A 1 272 ? -16.13900 26.58200 -4.43100 1.000 28.83000 272 LEU A CA 1
ATOM 3973 C C . LEU A 1 272 ? -15.56200 27.38200 -5.59300 1.000 29.21000 272 LEU A C 1
ATOM 3974 O O . LEU A 1 272 ? -15.82500 28.58400 -5.71300 1.000 29.08000 272 LEU A O 1
ATOM 3990 N N . LEU A 1 273 ? -14.77000 26.72000 -6.43800 1.000 27.85000 273 LEU A N 1
ATOM 3991 C CA . LEU A 1 273 ? -13.94200 27.38800 -7.43200 1.000 32.96000 273 LEU A CA 1
ATOM 3992 C C . LEU A 1 273 ? -14.31900 26.93800 -8.83300 1.000 35.78000 273 LEU A C 1
ATOM 3993 O O . LEU A 1 273 ? -14.59300 25.75500 -9.06500 1.000 34.00000 273 LEU A O 1
ATOM 4009 N N . ALA A 1 274 ? -14.29300 27.88900 -9.76900 1.000 35.74000 274 ALA A N 1
ATOM 4010 C CA . ALA A 1 274 ? -14.42800 27.56100 -11.18400 1.000 42.94000 274 ALA A CA 1
ATOM 4011 C C . ALA A 1 274 ? -13.35000 26.57300 -11.61400 1.000 50.32000 274 ALA A C 1
ATOM 4012 O O . ALA A 1 274 ? -13.65200 25.50900 -12.16200 1.000 53.54000 274 ALA A O 1
ATOM 4019 N N . SER A 1 275 ? -12.08200 26.92400 -11.37500 1.000 52.71000 275 SER A N 1
ATOM 4020 C CA . SER A 1 275 ? -10.91500 26.07400 -11.62600 1.000 57.38000 275 SER A CA 1
ATOM 4021 C C . SER A 1 275 ? -9.74400 26.92300 -12.10000 1.000 59.41000 275 SER A C 1
ATOM 4022 O O . SER A 1 275 ? -9.83800 28.15400 -12.15800 1.000 58.75000 275 SER A O 1
ATOM 4030 N N . GLY A 1 276 ? -8.63700 26.27200 -12.44100 1.000 59.76000 276 GLY A N 1
ATOM 4031 C CA . GLY A 1 276 ? -7.48700 26.97600 -12.96200 1.000 58.57000 276 GLY A CA 1
ATOM 4032 C C . GLY A 1 276 ? -6.52500 27.40800 -11.87800 1.000 54.39000 276 GLY A C 1
ATOM 4033 O O . GLY A 1 276 ? -6.29300 26.67300 -10.91300 1.000 52.83000 276 GLY A O 1
ATOM 4037 N N . THR A 1 277 ? -5.95800 28.60700 -12.02800 1.000 57.53000 277 THR A N 1
ATOM 4038 C CA . THR A 1 277 ? -4.96300 29.08100 -11.07400 1.000 54.08000 277 THR A CA 1
ATOM 4039 C C . THR A 1 277 ? -5.53100 29.16300 -9.66500 1.000 49.61000 277 THR A C 1
ATOM 4040 O O . THR A 1 277 ? -4.78900 29.00100 -8.68800 1.000 48.50000 277 THR A O 1
ATOM 4051 N N . ALA A 1 278 ? -6.83400 29.42200 -9.53600 1.000 47.10000 278 ALA A N 1
ATOM 4052 C CA . ALA A 1 278 ? -7.42900 29.53100 -8.21100 1.000 42.77000 278 ALA A CA 1
ATOM 4053 C C . ALA A 1 278 ? -7.23500 28.24700 -7.41400 1.000 39.51000 278 ALA A C 1
ATOM 4054 O O . ALA A 1 278 ? -6.95000 28.29400 -6.21300 1.000 38.46000 278 ALA A O 1
ATOM 4061 N N . ALA A 1 279 ? -7.37500 27.09000 -8.06400 1.000 37.13000 279 ALA A N 1
ATOM 4062 C CA . ALA A 1 279 ? -7.29000 25.82500 -7.33900 1.000 37.00000 279 ALA A CA 1
ATOM 4063 C C . ALA A 1 279 ? -5.91100 25.63000 -6.71800 1.000 37.02000 279 ALA A C 1
ATOM 4064 O O . ALA A 1 279 ? -5.79400 25.11300 -5.59900 1.000 35.79000 279 ALA A O 1
ATOM 4071 N N . LEU A 1 280 ? -4.85200 26.02200 -7.42800 1.000 36.52000 280 LEU A N 1
ATOM 4072 C CA . LEU A 1 280 ? -3.51400 25.93600 -6.85300 1.000 35.55000 280 LEU A CA 1
ATOM 4073 C C . LEU A 1 280 ? -3.37100 26.89400 -5.68000 1.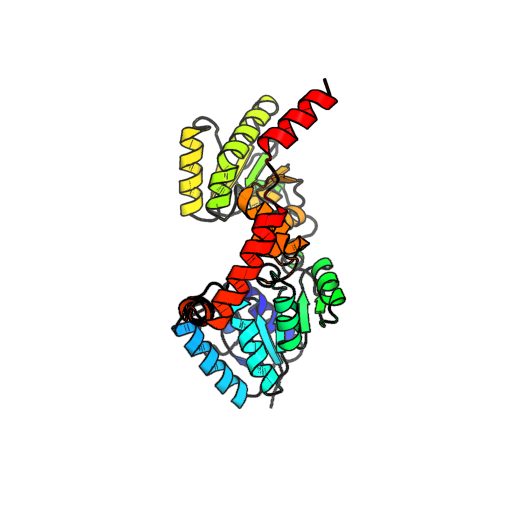000 34.92000 280 LEU A C 1
ATOM 4074 O O . LEU A 1 280 ? -2.89600 26.51200 -4.60400 1.000 32.69000 280 LEU A O 1
ATOM 4090 N N . GLU A 1 281 ? -3.76300 28.15300 -5.87900 1.000 38.32000 281 GLU A N 1
ATOM 4091 C CA . GLU A 1 281 ? -3.69300 29.13500 -4.80600 1.000 37.78000 281 GLU A CA 1
ATOM 4092 C C . GLU A 1 281 ? -4.52600 28.69200 -3.61100 1.000 35.09000 281 GLU A C 1
ATOM 4093 O O . GLU A 1 281 ? -4.12300 28.88100 -2.45600 1.000 33.01000 281 GLU A O 1
ATOM 4105 N N . CYS A 1 282 ? -5.68500 28.08300 -3.87100 1.000 34.61000 282 CYS A N 1
ATOM 4106 C CA . CYS A 1 282 ? -6.52200 27.57700 -2.78900 1.000 33.43000 282 CYS A CA 1
ATOM 4107 C C . CYS A 1 282 ? -5.81300 26.46500 -2.02500 1.000 33.64000 282 CYS A C 1
ATOM 4108 O O . CYS A 1 282 ? -5.87200 26.41000 -0.78800 1.000 29.47000 282 CYS A O 1
ATOM 4116 N N . MET A 1 283 ? -5.12500 25.57700 -2.74700 1.000 33.03000 283 MET A N 1
ATOM 4117 C CA . MET A 1 283 ? -4.36500 24.51100 -2.10400 1.000 32.04000 283 MET A CA 1
ATOM 4118 C C . MET A 1 283 ? -3.29200 25.08800 -1.18800 1.000 32.68000 283 MET A C 1
ATOM 4119 O O . MET A 1 283 ? -3.13800 24.65300 -0.03900 1.000 32.12000 283 MET A O 1
ATOM 4133 N N . LEU A 1 284 ? -2.53900 26.07600 -1.68300 1.000 32.04000 284 LEU A N 1
ATOM 4134 C CA . LEU A 1 284 ? -1.50400 26.71700 -0.88200 1.000 31.04000 284 LEU A CA 1
ATOM 4135 C C . LEU A 1 284 ? -2.09300 27.50200 0.28400 1.000 30.84000 284 LEU A C 1
ATOM 4136 O O . LEU A 1 284 ? -1.40000 27.71900 1.28500 1.000 31.92000 284 LEU A O 1
ATOM 4152 N N . SER A 1 285 ? -3.35000 27.93100 0.17300 1.000 31.06000 285 SER A N 1
ATOM 4153 C CA . SER A 1 285 ? -4.06200 28.57000 1.27100 1.000 30.26000 285 SER A CA 1
ATOM 4154 C C . SER A 1 285 ? -4.57000 27.57000 2.30100 1.000 30.87000 285 SER A C 1
ATOM 4155 O O . SER A 1 285 ? -5.09200 27.98900 3.34000 1.000 30.40000 285 SER A O 1
ATOM 4163 N N . LYS A 1 286 ? -4.43000 26.27000 2.03500 1.000 33.79000 286 LYS A N 1
ATOM 4164 C CA . LYS A 1 286 ? -4.88600 25.21500 2.93600 1.000 34.51000 286 LYS A CA 1
ATOM 4165 C C . LYS A 1 286 ? -6.39200 25.26100 3.14200 1.000 36.12000 286 LYS A C 1
ATOM 4166 O O . LYS A 1 286 ? -6.89600 24.89400 4.20500 1.000 35.68000 286 LYS A O 1
ATOM 4185 N N . CYS A 1 287 ? -7.11700 25.68900 2.11200 1.000 31.22000 287 CYS A N 1
ATOM 4186 C CA . CYS A 1 287 ? -8.56400 25.74200 2.15800 1.000 31.84000 287 CYS A CA 1
ATOM 4187 C C . CYS A 1 287 ? -9.13700 24.56300 1.38900 1.000 33.09000 287 CYS A C 1
ATOM 4188 O O . CYS A 1 287 ? -8.89900 24.46500 0.17500 1.000 34.62000 287 CYS A O 1
ATOM 4196 N N . PRO A 1 288 ? -9.86800 23.64300 2.02400 1.000 36.11000 288 PRO A N 1
ATOM 4197 C CA . PRO A 1 288 ? -10.52600 22.58000 1.25600 1.000 34.89000 288 PRO A CA 1
ATOM 4198 C C . PRO A 1 288 ? -11.42200 23.16900 0.17600 1.000 33.22000 288 PRO A C 1
ATOM 4199 O O . PRO A 1 288 ? -12.03900 24.21900 0.35800 1.000 31.20000 288 PRO A O 1
ATOM 4210 N N . MET A 1 289 ? -11.49800 22.47800 -0.95800 1.000 30.91000 289 MET A N 1
ATOM 4211 C CA . MET A 1 289 ? -12.14800 23.04500 -2.12700 1.000 31.20000 289 MET A CA 1
ATOM 4212 C C . MET A 1 289 ? -12.98600 21.99900 -2.84400 1.000 32.69000 289 MET A C 1
ATOM 4213 O O . MET A 1 289 ? -1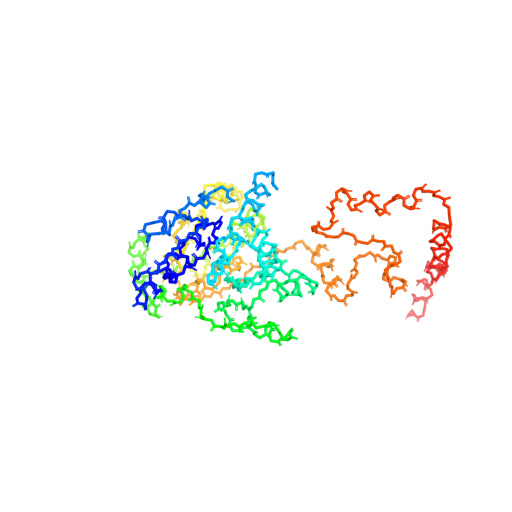2.75500 20.79100 -2.73700 1.000 33.85000 289 MET A O 1
ATOM 4227 N N . VAL A 1 290 ? -13.97700 22.49900 -3.57700 1.000 30.73000 290 VAL A N 1
ATOM 4228 C CA . VAL A 1 290 ? -14.70500 21.73700 -4.58100 1.000 32.63000 290 VAL A CA 1
ATOM 4229 C C . VAL A 1 290 ? -14.58400 22.49700 -5.89300 1.000 33.44000 290 VAL A C 1
ATOM 4230 O O . VAL A 1 290 ? -14.80000 23.71400 -5.93000 1.000 33.10000 290 VAL A O 1
ATOM 4243 N N . VAL A 1 291 ? -14.23200 21.78600 -6.96000 1.000 35.99000 291 VAL A N 1
ATOM 4244 C CA . VAL A 1 291 ? -13.99300 22.39500 -8.26600 1.000 36.47000 291 VAL A CA 1
ATOM 4245 C C . VAL A 1 291 ? -15.20900 22.16000 -9.14900 1.000 38.01000 291 VAL A C 1
ATOM 4246 O O . VAL A 1 291 ? -15.57100 21.01300 -9.43500 1.000 39.45000 291 VAL A O 1
ATOM 4259 N N . GLY A 1 292 ? -15.83100 23.24500 -9.58800 1.000 37.85000 292 GLY A N 1
ATOM 4260 C CA . GLY A 1 292 ? -16.92600 23.15500 -10.52300 1.000 39.83000 292 GLY A CA 1
ATOM 4261 C C . GLY A 1 292 ? -16.54900 23.79200 -11.84600 1.000 42.58000 292 GLY A C 1
ATOM 4262 O O . GLY A 1 292 ? -15.99300 24.89500 -11.86600 1.000 43.59000 292 GLY A O 1
ATOM 4266 N N . TYR A 1 293 ? -16.81900 23.11200 -12.96000 1.000 41.78000 293 TYR A N 1
ATOM 4267 C CA . TYR A 1 293 ? -16.50000 23.70400 -14.24900 1.000 43.26000 293 TYR A CA 1
ATOM 4268 C C . TYR A 1 293 ? -17.47800 23.19600 -15.29300 1.000 41.58000 293 TYR A C 1
ATOM 4269 O O . TYR A 1 293 ? -17.98000 22.07100 -15.20900 1.000 38.84000 293 TYR A O 1
ATOM 4287 N N . ARG A 1 294 ? -17.72900 24.04300 -16.28100 1.000 36.88000 294 ARG A N 1
ATOM 4288 C CA . ARG A 1 294 ? -18.68500 23.75100 -17.33300 1.000 41.41000 294 ARG A CA 1
ATOM 4289 C C . ARG A 1 294 ? -18.20400 24.41900 -18.60900 1.000 39.79000 294 ARG A C 1
ATOM 4290 O O . ARG A 1 294 ? -17.82500 25.59200 -18.58700 1.000 39.66000 294 ARG A O 1
ATOM 4311 N N . MET A 1 295 ? -18.20300 23.67300 -19.70800 1.000 48.23000 295 MET A N 1
ATOM 4312 C CA . MET A 1 295 ? -17.76800 24.21000 -20.98600 1.000 48.02000 295 MET A CA 1
ATOM 4313 C C . MET A 1 295 ? -18.73300 23.75800 -22.06900 1.000 46.40000 295 MET A C 1
ATOM 4314 O O . MET A 1 295 ? -19.52900 22.83600 -21.87500 1.000 45.38000 295 MET A O 1
ATOM 4328 N N . LYS A 1 296 ? -18.65900 24.42400 -23.21400 1.000 49.74000 296 LYS A N 1
ATOM 4329 C CA . LYS A 1 296 ? -19.50400 24.06300 -24.33800 1.000 49.88000 296 LYS A CA 1
ATOM 4330 C C . LYS A 1 296 ? -19.32300 22.57500 -24.63700 1.000 49.11000 296 LYS A C 1
ATOM 4331 O O . LYS A 1 296 ? -18.19600 22.14500 -24.92000 1.000 48.89000 296 LYS A O 1
ATOM 4338 N N . PRO A 1 297 ? -20.37900 21.75900 -24.55300 1.000 48.91000 297 PRO A N 1
ATOM 4339 C CA . PRO A 1 297 ? -20.20700 20.34100 -24.91500 1.000 50.39000 297 PRO A CA 1
ATOM 4340 C C . PRO A 1 297 ? -19.75400 20.16900 -26.34900 1.000 52.36000 297 PRO A C 1
ATOM 4341 O O . PRO A 1 297 ? -18.88300 19.33900 -26.63600 1.000 51.00000 297 PRO A O 1
ATOM 4352 N N . PHE A 1 298 ? -20.32000 20.96400 -27.25900 1.000 50.33000 298 PHE A N 1
ATOM 4353 C CA . PHE A 1 298 ? -19.99200 20.83800 -28.67300 1.000 55.94000 298 PHE A CA 1
ATOM 4354 C C . PHE A 1 298 ? -18.49300 20.98100 -28.91300 1.000 57.62000 298 PHE A C 1
ATOM 4355 O O . PHE A 1 298 ? -17.88900 20.16400 -29.61700 1.000 57.51000 298 PHE A O 1
ATOM 4372 N N . THR A 1 299 ? -17.87000 22.01700 -28.34300 1.000 58.74000 299 THR A N 1
ATOM 4373 C CA . THR A 1 299 ? -16.43900 22.21100 -28.56700 1.000 60.17000 299 THR A CA 1
ATOM 4374 C C . THR A 1 299 ? -15.60500 21.18000 -27.81700 1.000 59.44000 299 THR A C 1
ATOM 4375 O O . THR A 1 299 ? -14.55400 20.75900 -28.31500 1.000 59.89000 299 THR A O 1
ATOM 4386 N N . PHE A 1 300 ? -16.03800 20.77300 -26.62300 1.000 55.65000 300 PHE A N 1
ATOM 4387 C CA . PHE A 1 300 ? -15.31700 19.72000 -25.91700 1.000 55.52000 300 PHE A CA 1
ATOM 4388 C C . PHE A 1 300 ? -15.23900 18.46400 -26.76600 1.000 55.25000 300 PHE A C 1
ATOM 4389 O O . PHE A 1 300 ? -14.20700 17.78400 -26.79900 1.000 56.30000 300 PHE A O 1
ATOM 4406 N N . TRP A 1 301 ? -16.32800 18.14400 -27.46400 1.000 54.51000 301 TRP A N 1
ATOM 4407 C CA . TRP A 1 301 ? -16.34000 16.98400 -28.34300 1.000 53.46000 301 TRP A CA 1
ATOM 4408 C C . TRP A 1 301 ? -15.35000 17.16100 -29.48900 1.000 48.59000 301 TRP A C 1
ATOM 4409 O O . TRP A 1 301 ? -14.52800 16.27600 -29.75700 1.000 45.29000 301 TRP A O 1
ATOM 4430 N N . LEU A 1 302 ? -15.39800 18.31500 -30.16400 1.000 56.96000 302 LEU A N 1
ATOM 4431 C CA . LEU A 1 302 ? -14.43600 18.60600 -31.22500 1.000 56.95000 302 LEU A CA 1
ATOM 4432 C C . LEU A 1 302 ? -13.00600 18.41300 -30.73800 1.000 57.42000 302 LEU A C 1
ATOM 4433 O O . LEU A 1 302 ? -12.20800 17.71100 -31.37000 1.000 57.91000 302 LEU A O 1
ATOM 4449 N N . ALA A 1 303 ? -12.65900 19.04900 -29.62000 1.000 58.17000 303 ALA A N 1
ATOM 4450 C CA . ALA A 1 303 ? -11.32500 18.89700 -29.05100 1.000 58.69000 303 ALA A CA 1
ATOM 4451 C C . ALA A 1 303 ? -10.99700 17.42700 -28.83100 1.000 57.24000 303 ALA A C 1
ATOM 4452 O O . ALA A 1 303 ? -10.00800 16.90600 -29.35700 1.000 57.81000 303 ALA A O 1
ATOM 4459 N N . LYS A 1 304 ? -11.83700 16.74000 -28.05600 1.000 54.10000 304 LYS A N 1
ATOM 4460 C CA . LYS A 1 304 ? -11.65100 15.31100 -27.82500 1.000 54.92000 304 LYS A CA 1
ATOM 4461 C C . LYS A 1 304 ? -11.54700 14.54500 -29.13800 1.000 56.52000 304 LYS A C 1
ATOM 4462 O O . LYS A 1 304 ? -10.72700 13.63000 -29.27200 1.000 56.91000 304 LYS A O 1
ATOM 4481 N N . ARG A 1 305 ? -12.37700 14.90100 -30.12000 1.000 56.46000 305 ARG A N 1
ATOM 4482 C CA . ARG A 1 305 ? -12.25100 14.29700 -31.44300 1.000 59.02000 305 ARG A CA 1
ATOM 4483 C C . ARG A 1 305 ? -10.84600 14.50000 -31.99400 1.000 58.91000 305 ARG A C 1
ATOM 4484 O O . ARG A 1 305 ? -10.20600 13.55300 -32.46400 1.000 58.79000 305 ARG A O 1
ATOM 4498 N N . LEU A 1 306 ? -10.34300 15.73600 -31.92700 1.000 59.73000 306 LEU A N 1
ATOM 4499 C CA . LEU A 1 306 ? -9.00600 16.02900 -32.43700 1.000 60.62000 306 LEU A CA 1
ATOM 4500 C C . LEU A 1 306 ? -7.93900 15.26400 -31.66400 1.000 60.94000 306 LEU A C 1
ATOM 4501 O O . LEU A 1 306 ? -7.11000 14.56600 -32.25600 1.000 60.49000 306 LEU A O 1
ATOM 4517 N N . VAL A 1 307 ? -7.92700 15.40700 -30.33700 1.000 60.46000 307 VAL A N 1
ATOM 4518 C CA . VAL A 1 307 ? -6.95600 14.68700 -29.51500 1.000 62.73000 307 VAL A CA 1
ATOM 4519 C C . VAL A 1 307 ? -6.93900 13.21200 -29.89200 1.000 64.59000 307 VAL A C 1
ATOM 4520 O O . VAL A 1 307 ? -5.87500 12.58600 -29.98500 1.000 64.92000 307 VAL A O 1
ATOM 4533 N N . LYS A 1 308 ? -8.11900 12.64000 -30.13300 1.000 66.08000 308 LYS A N 1
ATOM 4534 C CA . LYS A 1 308 ? -8.21000 11.20700 -30.38500 1.000 68.79000 308 LYS A CA 1
ATOM 4535 C C . LYS A 1 308 ? -7.72100 10.84100 -31.78600 1.000 69.74000 308 LYS A C 1
ATOM 4536 O O . LYS A 1 308 ? -7.09900 9.78600 -31.96700 1.000 69.93000 308 LYS A O 1
ATOM 4540 N N . THR A 1 309 ? -7.98100 11.69100 -32.79100 1.000 66.90000 309 THR A N 1
ATOM 4541 C CA . THR A 1 309 ? -7.75200 11.31600 -34.18600 1.000 67.77000 309 THR A CA 1
ATOM 4542 C C . THR A 1 309 ? -6.84600 12.25000 -34.98300 1.000 67.23000 309 THR A C 1
ATOM 4543 O O . THR A 1 309 ? -6.41900 11.86100 -36.07300 1.000 68.16000 309 THR A O 1
ATOM 4554 N N . ASP A 1 310 ? -6.55900 13.46000 -34.50300 1.000 65.84000 310 ASP A N 1
ATOM 4555 C CA . ASP A 1 310 ? -5.89400 14.52500 -35.25800 1.000 65.41000 310 ASP A CA 1
ATOM 4556 C C . ASP A 1 310 ? -6.82300 15.20200 -36.26300 1.000 61.01000 310 ASP A C 1
ATOM 4557 O O . ASP A 1 310 ? -6.38700 16.13900 -36.94700 1.000 60.49000 310 ASP A O 1
ATOM 4566 N N . TYR A 1 311 ? -8.08200 14.77700 -36.37000 1.000 58.21000 311 TYR A N 1
ATOM 4567 C CA . TYR A 1 311 ? -9.04800 15.36800 -37.28500 1.000 54.53000 311 TYR A CA 1
ATOM 4568 C C . TYR A 1 311 ? -10.23800 15.93100 -36.52200 1.000 51.65000 311 TYR A C 1
ATOM 4569 O O . TYR A 1 311 ? -10.43400 15.67900 -35.32900 1.000 52.96000 311 TYR A O 1
ATOM 4587 N N . VAL A 1 312 ? -11.04900 16.69700 -37.24400 1.000 54.34000 312 VAL A N 1
ATOM 4588 C CA . VAL A 1 312 ? -12.22500 17.32900 -36.66400 1.000 49.14000 312 VAL A CA 1
ATOM 4589 C C . VAL A 1 312 ? -13.40900 17.20900 -37.61500 1.000 46.22000 312 VAL A C 1
ATOM 4590 O O . VAL A 1 312 ? -14.56500 17.30100 -37.18700 1.000 46.31000 312 VAL A O 1
ATOM 4603 N N . SER A 1 313 ? -13.13600 17.00800 -38.90300 1.000 42.35000 313 SER A N 1
ATOM 4604 C CA . SER A 1 313 ? -14.17300 16.97700 -39.92300 1.000 40.67000 313 SER A CA 1
ATOM 4605 C C . SER A 1 313 ? -14.53300 15.54100 -40.27700 1.000 38.87000 313 SER A C 1
ATOM 4606 O O . SER A 1 313 ? -13.68700 14.64400 -40.26900 1.000 38.21000 313 SER A O 1
ATOM 4614 N N . LEU A 1 314 ? -15.80400 15.33700 -40.60400 1.000 40.15000 314 LEU A N 1
ATOM 4615 C CA . LEU A 1 314 ? -16.34900 14.01100 -40.85700 1.000 39.89000 314 LEU A CA 1
ATOM 4616 C C . LEU A 1 314 ? -15.75400 13.36700 -42.10700 1.000 40.25000 314 LEU A C 1
ATOM 4617 O O . LEU A 1 314 ? -15.49300 12.15800 -42.09900 1.000 40.42000 314 LEU A O 1
ATOM 4633 N N . PRO A 1 315 ? -15.53100 14.10900 -43.19800 1.000 38.53000 315 PRO A N 1
ATOM 4634 C CA . PRO A 1 315 ? -14.91500 13.46800 -44.37300 1.000 39.55000 315 PRO A CA 1
ATOM 4635 C C . PRO A 1 315 ? -13.59500 12.78800 -44.05700 1.000 39.93000 315 PRO A C 1
ATOM 4636 O O . PRO A 1 315 ? -13.35100 11.66600 -44.51800 1.000 39.58000 315 PRO A O 1
ATOM 4647 N N . ASN A 1 316 ? -12.73500 13.43400 -43.27000 1.000 39.96000 316 ASN A N 1
ATOM 4648 C CA . ASN A 1 316 ? -11.45700 12.82400 -42.92700 1.000 41.21000 316 ASN A CA 1
ATOM 4649 C C . ASN A 1 316 ? -11.63300 11.64600 -41.97700 1.000 42.93000 316 ASN A C 1
ATOM 4650 O O . ASN A 1 316 ? -10.89100 10.66200 -42.07200 1.000 44.05000 316 ASN A O 1
ATOM 4661 N N . LEU A 1 317 ? -12.60600 11.71700 -41.06700 1.000 41.57000 317 LEU A N 1
ATOM 4662 C CA . LEU A 1 317 ? -12.89100 10.57100 -40.20900 1.000 43.24000 317 LEU A CA 1
ATOM 4663 C C . LEU A 1 317 ? -13.37600 9.38000 -41.02700 1.000 43.69000 317 LEU A C 1
ATOM 4664 O O . LEU A 1 317 ? -13.03900 8.22900 -40.72300 1.000 44.60000 317 LEU A O 1
ATOM 4680 N N . LEU A 1 318 ? -14.17300 9.63400 -42.06700 1.000 41.58000 318 LEU A N 1
ATOM 4681 C CA . LEU A 1 318 ? -14.62600 8.55600 -42.93900 1.000 44.15000 318 LEU A CA 1
ATOM 4682 C C . LEU A 1 318 ? -13.49800 8.04100 -43.82200 1.000 46.15000 318 LEU A C 1
ATOM 4683 O O . LEU A 1 318 ? -13.45500 6.84700 -44.13700 1.000 48.20000 318 LEU A O 1
ATOM 4699 N N . ALA A 1 319 ? -12.58200 8.92000 -44.23100 1.000 44.92000 319 ALA A N 1
ATOM 4700 C CA . ALA A 1 319 ? -11.50400 8.51900 -45.12400 1.000 46.56000 319 ALA A CA 1
ATOM 4701 C C . ALA A 1 319 ? -10.32200 7.93200 -44.36600 1.000 49.14000 319 ALA A C 1
ATOM 4702 O O . ALA A 1 319 ? -9.56300 7.14000 -44.93400 1.000 49.70000 319 ALA A O 1
ATOM 4709 N N . GLY A 1 320 ? -10.14400 8.29700 -43.09900 1.000 46.95000 320 GLY A N 1
ATOM 4710 C CA . GLY A 1 320 ? -8.99400 7.83200 -42.35200 1.000 51.37000 320 GLY A CA 1
ATOM 4711 C C . GLY A 1 320 ? -7.70500 8.54600 -42.68200 1.000 53.49000 320 GLY A C 1
ATOM 4712 O O . GLY A 1 320 ? -6.62800 8.02900 -42.37200 1.000 56.11000 320 GLY A O 1
ATOM 4716 N N . ARG A 1 321 ? -7.78200 9.71800 -43.30600 1.000 50.26000 321 ARG A N 1
ATOM 4717 C CA . ARG A 1 321 ? -6.60700 10.50000 -43.66800 1.000 52.54000 321 ARG A CA 1
ATOM 4718 C C . ARG A 1 321 ? -7.04900 11.95000 -43.81100 1.000 47.72000 321 ARG A C 1
ATOM 4719 O O . ARG A 1 321 ? -8.23000 12.27200 -43.65600 1.000 44.85000 321 ARG A O 1
ATOM 4740 N N . GLU A 1 322 ? -6.09400 12.83600 -44.10400 1.000 50.15000 322 GLU A N 1
ATOM 4741 C CA . GLU A 1 322 ? -6.42700 14.24100 -44.34600 1.000 48.80000 322 GLU A CA 1
ATOM 4742 C C . GLU A 1 322 ? -6.86600 14.40200 -45.80300 1.000 47.00000 322 GLU A C 1
ATOM 4743 O O . GLU A 1 322 ? -6.15600 14.93800 -46.65700 1.000 48.88000 322 GLU A O 1
ATOM 4755 N N . LEU A 1 323 ? -8.07800 13.91600 -46.07400 1.000 47.65000 323 LEU A N 1
ATOM 4756 C CA . LEU A 1 323 ? -8.66000 14.05800 -47.40400 1.000 44.41000 323 LEU A CA 1
ATOM 4757 C C . LEU A 1 323 ? -8.96100 15.51900 -47.71500 1.000 40.92000 323 LEU A C 1
ATOM 4758 O O . LEU A 1 323 ? -8.67400 15.99900 -48.81900 1.000 40.69000 323 LEU A O 1
ATOM 4774 N N . VAL A 1 324 ? -9.54300 16.23700 -46.76000 1.000 40.36000 324 VAL A N 1
ATOM 4775 C CA . VAL A 1 324 ? -9.80600 17.66300 -46.89500 1.000 40.12000 324 VAL A CA 1
ATOM 4776 C C . VAL A 1 324 ? -8.88700 18.40800 -45.94000 1.000 39.12000 324 VAL A C 1
ATOM 4777 O O . VAL A 1 324 ? -8.56700 17.92300 -44.84800 1.000 40.02000 324 VAL A O 1
ATOM 4790 N N . LYS A 1 325 ? -8.46000 19.59800 -46.35700 1.000 36.55000 325 LYS A N 1
ATOM 4791 C CA . LYS A 1 325 ? -7.54300 20.38600 -45.54600 1.000 38.32000 325 LYS A CA 1
ATOM 4792 C C . LYS A 1 325 ? -8.26900 20.96800 -44.33800 1.000 36.36000 325 LYS A C 1
ATOM 4793 O O . LYS A 1 325 ? -9.31700 21.60600 -44.47500 1.000 35.70000 325 LYS A O 1
ATOM 4812 N N . GLU A 1 326 ? -7.70200 20.75500 -43.15700 1.000 38.44000 326 GLU A N 1
ATOM 4813 C CA . GLU A 1 326 ? -8.21600 21.32200 -41.91700 1.000 38.42000 326 GLU A CA 1
ATOM 4814 C C . GLU A 1 326 ? -7.20500 22.33100 -41.39100 1.000 39.07000 326 GLU A C 1
ATOM 4815 O O . GLU A 1 326 ? -6.04900 21.98000 -41.13600 1.000 40.16000 326 GLU A O 1
ATOM 4827 N N . LEU A 1 327 ? -7.63900 23.58000 -41.24300 1.000 37.03000 327 LEU A N 1
ATOM 4828 C CA . LEU A 1 327 ? -6.80900 24.65400 -40.70600 1.000 37.72000 327 LEU A CA 1
ATOM 4829 C C . LEU A 1 327 ? -7.45800 25.14400 -39.41700 1.000 36.99000 327 LEU A C 1
ATOM 4830 O O . LEU A 1 327 ? -8.52400 25.76700 -39.45200 1.000 36.70000 327 LEU A O 1
ATOM 4846 N N . LEU A 1 328 ? -6.81300 24.86700 -38.28400 1.000 38.29000 328 LEU A N 1
ATOM 4847 C CA . LEU A 1 328 ? -7.40800 25.08900 -36.97500 1.000 38.69000 328 LEU A CA 1
ATOM 4848 C C . LEU A 1 328 ? -6.57300 26.06800 -36.16100 1.000 37.93000 328 LEU A C 1
ATOM 4849 O O . LEU A 1 328 ? -5.35300 26.16100 -36.32400 1.000 39.22000 328 LEU A O 1
ATOM 4865 N N . GLN A 1 329 ? -7.25500 26.79400 -35.27400 1.000 36.24000 329 GLN A N 1
ATOM 4866 C CA . GLN A 1 329 ? -6.61400 27.74500 -34.37200 1.000 37.82000 329 GLN A CA 1
ATOM 4867 C C . GLN A 1 329 ? -5.76400 28.74500 -35.15100 1.000 38.91000 329 GLN A C 1
ATOM 4868 O O . GLN A 1 329 ? -6.28300 29.44500 -36.02700 1.000 38.89000 329 GLN A O 1
ATOM 4882 N N . GLU A 1 330 ? -4.46200 28.82600 -34.85600 1.000 38.69000 330 GLU A N 1
ATOM 4883 C CA . GLU A 1 330 ? -3.63400 29.85000 -35.48400 1.000 41.02000 330 GLU A CA 1
ATOM 4884 C C . GLU A 1 330 ? -3.46600 29.62400 -36.98200 1.000 41.81000 330 GLU A C 1
ATOM 4885 O O . GLU A 1 330 ? -3.10800 30.56400 -37.70000 1.000 43.13000 330 GLU A O 1
ATOM 4897 N N . GLU A 1 331 ? -3.70300 28.40500 -37.46900 1.000 42.45000 331 GLU A N 1
ATOM 4898 C CA . GLU A 1 331 ? -3.63600 28.13900 -38.90100 1.000 41.53000 331 GLU A CA 1
ATOM 4899 C C . GLU A 1 331 ? -4.90000 28.56200 -39.63200 1.000 38.98000 331 GLU A C 1
ATOM 4900 O O . GLU A 1 331 ? -4.89300 28.61900 -40.86800 1.000 38.80000 331 GLU A O 1
ATOM 4912 N N . CYS A 1 332 ? -5.97800 28.86200 -38.90600 1.000 38.56000 332 CYS A N 1
ATOM 4913 C CA . CYS A 1 332 ? -7.20500 29.37200 -39.51400 1.000 38.38000 332 CYS A CA 1
ATOM 4914 C C . CYS A 1 332 ? -7.02300 30.87200 -39.72400 1.000 39.81000 332 CYS A C 1
ATOM 4915 O O . CYS A 1 332 ? -7.52200 31.71100 -38.97000 1.000 40.59000 332 CYS A O 1
ATOM 4923 N N . GLU A 1 333 ? -6.29200 31.20200 -40.78800 1.000 36.21000 333 GLU A N 1
ATOM 4924 C CA . GLU A 1 333 ? -5.84300 32.55000 -41.06700 1.000 37.68000 333 GLU A CA 1
ATOM 4925 C C . GLU A 1 333 ? -5.98500 32.80100 -42.56500 1.000 37.57000 333 GLU A C 1
ATOM 4926 O O . GLU A 1 333 ? -5.72800 31.88800 -43.36200 1.000 37.26000 333 GLU A O 1
ATOM 4938 N N . PRO A 1 334 ? -6.39100 34.01000 -42.98200 1.000 38.87000 334 PRO A N 1
ATOM 4939 C CA . PRO A 1 334 ? -6.72800 34.22000 -44.40800 1.000 38.47000 334 PRO A CA 1
ATOM 4940 C C . PRO A 1 334 ? -5.70700 33.71200 -45.41900 1.000 40.78000 334 PRO A C 1
ATOM 4941 O O . PRO A 1 334 ? -6.08700 33.02900 -46.37900 1.000 42.21000 334 PRO A O 1
ATOM 4952 N N . GLN A 1 335 ? -4.42700 34.05200 -45.26000 1.000 39.57000 335 GLN A N 1
ATOM 4953 C CA . GLN A 1 335 ? -3.43600 33.62700 -46.24400 1.000 40.76000 335 GLN A CA 1
ATOM 4954 C C . GLN A 1 335 ? -3.42700 32.11200 -46.39900 1.000 37.47000 335 GLN A C 1
ATOM 4955 O O . GLN A 1 335 ? -3.38200 31.59300 -47.52100 1.000 37.37000 335 GLN A O 1
ATOM 4969 N N . LYS A 1 336 ? -3.47100 31.38300 -45.28300 1.000 37.41000 336 LYS A N 1
ATOM 4970 C CA . LYS A 1 336 ? -3.43800 29.92700 -45.35300 1.000 37.00000 336 LYS A CA 1
ATOM 4971 C C . LYS A 1 336 ? -4.74000 29.36900 -45.91300 1.000 35.54000 336 LYS A C 1
ATOM 4972 O O . LYS A 1 336 ? -4.72700 28.38600 -46.66100 1.000 34.83000 336 LYS A O 1
ATOM 4991 N N . LEU A 1 337 ? -5.87400 29.97200 -45.54700 1.000 36.16000 337 LEU A N 1
ATOM 4992 C CA . LEU A 1 337 ? -7.15500 29.53200 -46.08800 1.000 35.40000 337 LEU A CA 1
ATOM 4993 C C . LEU A 1 337 ? -7.21700 29.75300 -47.59300 1.000 36.45000 337 LEU A C 1
ATOM 4994 O O . LEU A 1 337 ? -7.68600 28.88400 -48.34000 1.000 35.89000 337 LEU A O 1
ATOM 5010 N N . ALA A 1 338 ? -6.74500 30.91200 -48.05700 1.000 36.58000 338 ALA A N 1
ATOM 5011 C CA . ALA A 1 338 ? -6.76900 31.21100 -49.48500 1.000 36.55000 338 ALA A CA 1
ATOM 5012 C C . ALA A 1 338 ? -5.84300 30.28400 -50.26000 1.000 37.41000 338 ALA A C 1
ATOM 5013 O O . ALA A 1 338 ? -6.19300 29.81800 -51.35200 1.000 36.44000 338 ALA A O 1
ATOM 5020 N N . ALA A 1 339 ? -4.65100 30.01100 -49.72100 1.000 37.34000 339 ALA A N 1
ATOM 5021 C CA . ALA A 1 339 ? -3.73800 29.09100 -50.38900 1.000 39.24000 339 ALA A CA 1
ATOM 5022 C C . ALA A 1 339 ? -4.33600 27.69400 -50.48200 1.000 38.88000 339 ALA A C 1
ATOM 5023 O O . ALA A 1 339 ? -4.09900 26.98000 -51.46100 1.000 39.82000 339 ALA A O 1
ATOM 5030 N N . ALA A 1 340 ? -5.12800 27.29400 -49.48900 1.000 37.21000 340 ALA A N 1
ATOM 5031 C CA . ALA A 1 340 ? -5.75000 25.97600 -49.51800 1.000 37.32000 340 ALA A CA 1
ATOM 5032 C C . ALA A 1 340 ? -6.92300 25.91000 -50.48800 1.000 37.26000 340 ALA A C 1
ATOM 5033 O O . ALA A 1 340 ? -7.21000 24.83700 -51.03100 1.000 38.29000 340 ALA A O 1
ATOM 5040 N N . LEU A 1 341 ? -7.61300 27.02600 -50.71500 1.000 37.20000 341 LEU A N 1
ATOM 5041 C CA . LEU A 1 341 ? -8.76300 27.02800 -51.61000 1.000 36.02000 341 LEU A CA 1
ATOM 5042 C C . LEU A 1 341 ? -8.37700 27.22000 -53.07000 1.000 37.77000 341 LEU A C 1
ATOM 5043 O O . LEU A 1 341 ? -9.12200 26.78800 -53.95500 1.000 38.71000 341 LEU A O 1
ATOM 5059 N N . LEU A 1 342 ? -7.23400 27.84800 -53.34400 1.000 38.70000 342 LEU A N 1
ATOM 5060 C CA . LEU A 1 342 ? -6.86300 28.12700 -54.73000 1.000 42.86000 342 LEU A CA 1
ATOM 5061 C C . LEU A 1 342 ? -6.76200 26.86700 -55.57700 1.000 44.25000 342 LEU A C 1
ATOM 5062 O O . LEU A 1 342 ? -7.29900 26.86100 -56.69800 1.000 45.88000 342 LEU A O 1
ATOM 5078 N N . PRO A 1 343 ? -6.10200 25.79300 -55.13900 1.000 44.12000 343 PRO A N 1
ATOM 5079 C CA . PRO A 1 343 ? -6.07800 24.58000 -55.97200 1.000 45.86000 343 PRO A CA 1
ATOM 5080 C C . PRO A 1 343 ? -7.46200 24.02400 -56.24200 1.000 45.85000 343 PRO A C 1
ATOM 5081 O O . PRO A 1 343 ? -7.67900 23.39200 -57.28400 1.000 48.77000 343 PRO A O 1
ATOM 5092 N N . LEU A 1 344 ? -8.41000 24.24100 -55.32900 1.000 45.97000 344 LEU A N 1
ATOM 5093 C CA . LEU A 1 344 ? -9.75200 23.69500 -55.48800 1.000 45.72000 344 LEU A CA 1
ATOM 5094 C C . LEU A 1 344 ? -10.59100 24.53700 -56.44000 1.000 47.26000 344 LEU A C 1
ATOM 5095 O O . LEU A 1 344 ? -11.35900 23.99200 -57.23900 1.000 46.74000 344 LEU A O 1
ATOM 5111 N N . LEU A 1 345 ? -10.46900 25.86400 -56.36000 1.000 43.27000 345 LEU A N 1
ATOM 5112 C CA . LEU A 1 345 ? -11.22700 26.72600 -57.26000 1.000 48.72000 345 LEU A CA 1
ATOM 5113 C C . LEU A 1 345 ? -10.81800 26.50400 -58.70700 1.000 56.01000 345 LEU A C 1
ATOM 5114 O O . LEU A 1 345 ? -11.62600 26.71700 -59.61900 1.000 58.57000 345 LEU A O 1
ATOM 5130 N N . ALA A 1 346 ? -9.57500 26.07400 -58.93700 1.000 56.97000 346 ALA A N 1
ATOM 5131 C CA . ALA A 1 346 ? -9.13500 25.74300 -60.28600 1.000 62.95000 346 ALA A CA 1
ATOM 5132 C C . ALA A 1 346 ? -10.07800 24.76600 -60.96900 1.000 68.24000 346 ALA A C 1
ATOM 5133 O O . ALA A 1 346 ? -10.10300 24.70400 -62.20400 1.000 71.80000 346 ALA A O 1
ATOM 5140 N N . ASN A 1 347 ? -10.84900 23.99700 -60.19700 1.000 64.78000 347 ASN A 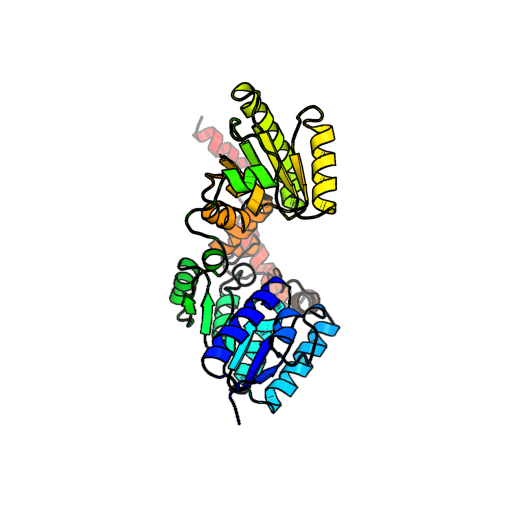N 1
ATOM 5141 C CA . ASN A 1 347 ? -11.87700 23.11500 -60.74600 1.000 68.40000 347 ASN A CA 1
ATOM 5142 C C . ASN A 1 347 ? -11.29000 22.19100 -61.81300 1.000 72.43000 347 ASN A C 1
ATOM 5143 O O . ASN A 1 347 ? -11.87600 21.98100 -62.87800 1.000 74.50000 347 ASN A O 1
ATOM 5154 N N . GLY A 1 348 ? -10.11600 21.63500 -61.51900 1.000 80.92000 348 GLY A N 1
ATOM 5155 C CA . GLY A 1 348 ? -9.42100 20.77900 -62.46100 1.000 84.43000 348 GLY A CA 1
ATOM 5156 C C . GLY A 1 348 ? -9.14000 19.38900 -61.92800 1.000 83.79000 348 GLY A C 1
ATOM 5157 O O . GLY A 1 348 ? -10.03600 18.72200 -61.40100 1.000 82.33000 348 GLY A O 1
ATOM 5161 N N . LYS A 1 349 ? -7.88800 18.94300 -62.05900 1.000 85.24000 349 LYS A N 1
ATOM 5162 C CA . LYS A 1 349 ? -7.54000 17.57000 -61.70500 1.000 84.65000 349 LYS A CA 1
ATOM 5163 C C . LYS A 1 349 ? -7.75000 17.31000 -60.21800 1.000 79.52000 349 LYS A C 1
ATOM 5164 O O . LYS A 1 349 ? -8.35400 16.30200 -59.83000 1.000 78.30000 349 LYS A O 1
ATOM 5168 N N . THR A 1 350 ? -7.24700 18.20500 -59.36600 1.000 80.11000 350 THR A N 1
ATOM 5169 C CA . THR A 1 350 ? -7.37000 18.00700 -57.92500 1.000 76.04000 350 THR A CA 1
ATOM 5170 C C . THR A 1 350 ? -8.83300 17.93900 -57.50400 1.000 72.70000 350 THR A C 1
ATOM 5171 O O . THR A 1 350 ? -9.24000 17.03200 -56.77000 1.000 71.64000 350 THR A O 1
ATOM 5182 N N . SER A 1 351 ? -9.64000 18.90200 -57.95600 1.000 69.48000 351 SER A N 1
ATOM 5183 C CA . SER A 1 351 ? -11.05900 18.89500 -57.62000 1.000 67.43000 351 SER A CA 1
ATOM 5184 C C . SER A 1 351 ? -11.74600 17.63300 -58.12200 1.000 68.33000 351 SER A C 1
ATOM 5185 O O . SER A 1 351 ? -12.70600 17.16000 -57.50100 1.000 65.82000 351 SER A O 1
ATOM 5193 N N . HIS A 1 352 ? -11.27300 17.07300 -59.23900 1.000 67.44000 352 HIS A N 1
ATOM 5194 C CA . HIS A 1 352 ? -11.87800 15.85600 -59.77100 1.000 69.98000 352 HIS A CA 1
ATOM 5195 C C . HIS A 1 352 ? -11.52600 14.64400 -58.91800 1.000 68.34000 352 HIS A C 1
ATOM 5196 O O . HIS A 1 352 ? -12.35300 13.74100 -58.74400 1.000 67.62000 352 HIS A O 1
ATOM 5210 N N . ALA A 1 353 ? -10.30400 14.59900 -58.38300 1.000 68.41000 353 ALA A N 1
ATOM 5211 C CA . ALA A 1 353 ? -9.91900 13.47700 -57.53300 1.000 68.46000 353 ALA A CA 1
ATOM 5212 C C . ALA A 1 353 ? -10.66400 13.51600 -56.20500 1.000 65.00000 353 ALA A C 1
ATOM 5213 O O . ALA A 1 353 ? -11.11500 12.47800 -55.71000 1.000 64.63000 353 ALA A O 1
ATOM 5220 N N . MET A 1 354 ? -10.80200 14.70600 -55.61400 1.000 61.59000 354 MET A N 1
ATOM 5221 C CA . MET A 1 354 ? -11.60900 14.83700 -54.40600 1.000 58.25000 354 MET A CA 1
ATOM 5222 C C . MET A 1 354 ? -13.07200 14.52100 -54.69500 1.000 57.11000 354 MET A C 1
ATOM 5223 O O . MET A 1 354 ? -13.76600 13.94600 -53.84800 1.000 55.71000 354 MET A O 1
ATOM 5237 N N . HIS A 1 355 ? -13.54900 14.87100 -55.89100 1.000 58.09000 355 HIS A N 1
ATOM 5238 C CA . HIS A 1 355 ? -14.91600 14.54100 -56.28600 1.000 55.89000 355 HIS A CA 1
ATOM 5239 C C . HIS A 1 355 ? -15.13400 13.03200 -56.31800 1.000 53.30000 355 HIS A C 1
ATOM 5240 O O . HIS A 1 355 ? -16.16400 12.53600 -55.84800 1.000 51.22000 355 HIS A O 1
ATOM 5254 N N . ASP A 1 356 ? -14.17800 12.28500 -56.87800 1.000 58.13000 356 ASP A N 1
ATOM 5255 C CA . ASP A 1 356 ? -14.33700 10.83800 -56.99000 1.000 55.86000 356 ASP A CA 1
ATOM 5256 C C . ASP A 1 356 ? -14.28200 10.16600 -55.62400 1.000 51.38000 356 ASP A C 1
ATOM 5257 O O . ASP A 1 356 ? -15.04400 9.23000 -55.35400 1.000 50.81000 356 ASP A O 1
ATOM 5266 N N . THR A 1 357 ? -13.37900 10.62100 -54.75300 1.000 51.47000 357 THR A N 1
ATOM 5267 C CA . THR A 1 357 ? -13.32000 10.07500 -53.40100 1.000 48.30000 357 THR A CA 1
ATOM 5268 C C . THR A 1 357 ? -14.59700 10.39500 -52.63400 1.000 46.36000 357 THR A C 1
ATOM 5269 O O . THR A 1 357 ? -15.10900 9.55200 -51.88800 1.000 46.52000 357 THR A O 1
ATOM 5280 N N . PHE A 1 358 ? -15.12600 11.60900 -52.80800 1.000 44.01000 358 PHE A N 1
ATOM 5281 C CA . PHE A 1 358 ? -16.40000 11.96100 -52.18800 1.000 41.80000 358 PHE A CA 1
ATOM 5282 C C . PHE A 1 358 ? -17.51000 11.02200 -52.64000 1.000 42.00000 358 PHE A C 1
ATOM 5283 O O . PHE A 1 358 ? -18.37200 10.63900 -51.84100 1.000 40.58000 358 PHE A O 1
ATOM 5300 N N . ARG A 1 359 ? -17.51600 10.65000 -53.92400 1.000 41.63000 359 ARG A N 1
ATOM 5301 C CA . ARG A 1 359 ? -18.53900 9.73600 -54.42100 1.000 41.97000 359 ARG A CA 1
ATOM 5302 C C . ARG A 1 359 ? -18.37100 8.35000 -53.81500 1.000 43.04000 359 ARG A C 1
ATOM 5303 O O . ARG A 1 359 ? -19.35900 7.66600 -53.52600 1.000 42.43000 359 ARG A O 1
ATOM 5324 N N . GLU A 1 360 ? -17.12700 7.92200 -53.60900 1.000 44.62000 360 GLU A N 1
ATOM 5325 C CA . GLU A 1 360 ? -16.87800 6.62400 -52.99200 1.000 46.86000 360 GLU A CA 1
ATOM 5326 C C . GLU A 1 360 ? -17.36900 6.60500 -51.54800 1.000 44.46000 360 GLU A C 1
ATOM 5327 O O . GLU A 1 360 ? -18.05900 5.67100 -51.12500 1.000 43.51000 360 GLU A O 1
ATOM 5339 N N . LEU A 1 361 ? -17.01800 7.63200 -50.77500 1.000 43.52000 361 LEU A N 1
ATOM 5340 C CA . LEU A 1 361 ? -17.46500 7.69300 -49.38800 1.000 41.57000 361 LEU A CA 1
ATOM 5341 C C . LEU A 1 361 ? -18.97900 7.83200 -49.31100 1.000 40.44000 361 LEU A C 1
ATOM 5342 O O . LEU A 1 361 ? -19.62400 7.21900 -48.45300 1.000 40.00000 361 LEU A O 1
ATOM 5358 N N . HIS A 1 362 ? -19.56400 8.63600 -50.20100 1.000 37.63000 362 HIS A N 1
ATOM 5359 C CA . HIS A 1 362 ? -21.01800 8.73600 -50.28600 1.000 36.78000 362 HIS A CA 1
ATOM 5360 C C . HIS A 1 362 ? -21.64500 7.35200 -50.42700 1.000 37.58000 362 HIS A C 1
ATOM 5361 O O . HIS A 1 362 ? -22.61000 7.01900 -49.73100 1.000 37.42000 362 HIS A O 1
ATOM 5375 N N . GLN A 1 363 ? -21.09800 6.52300 -51.32100 1.000 38.13000 363 GLN A N 1
ATOM 5376 C CA . GLN A 1 363 ? -21.65500 5.19000 -51.52400 1.000 41.02000 363 GLN A CA 1
ATOM 5377 C C . GLN A 1 363 ? -21.51100 4.32700 -50.27700 1.000 41.33000 363 GLN A C 1
ATOM 5378 O O . GLN A 1 363 ? -22.39100 3.51300 -49.98400 1.000 40.23000 363 GLN A O 1
ATOM 5392 N N . GLN A 1 364 ? -20.41700 4.49300 -49.53100 1.000 41.29000 364 GLN A N 1
ATOM 5393 C CA . GLN A 1 364 ? -20.17500 3.66300 -48.35500 1.000 43.20000 364 GLN A CA 1
ATOM 5394 C C . GLN A 1 364 ? -21.18600 3.90600 -47.23800 1.000 39.51000 364 GLN A C 1
ATOM 5395 O O . GLN A 1 364 ? -21.37100 3.02400 -46.39400 1.000 39.52000 364 GLN A O 1
ATOM 5409 N N . ILE A 1 365 ? -21.83500 5.06900 -47.20300 1.000 40.23000 365 ILE A N 1
ATOM 5410 C CA . ILE A 1 365 ? -22.79900 5.39100 -46.15600 1.000 39.07000 365 ILE A CA 1
ATOM 5411 C C . ILE A 1 365 ? -24.21100 5.53600 -46.71100 1.000 40.22000 365 ILE A C 1
ATOM 5412 O O . ILE A 1 365 ? -25.11500 5.97800 -45.99200 1.000 38.14000 365 ILE A O 1
ATOM 5428 N N . ARG A 1 366 ? -24.42200 5.17100 -47.97300 1.000 34.89000 366 ARG A N 1
ATOM 5429 C CA . ARG A 1 366 ? -25.74400 5.14100 -48.59600 1.000 36.69000 366 ARG A CA 1
ATOM 5430 C C . ARG A 1 366 ? -26.26000 3.70900 -48.48900 1.000 37.69000 366 ARG A C 1
ATOM 5431 O O . ARG A 1 366 ? -25.94600 2.86200 -49.32800 1.000 40.04000 366 ARG A O 1
ATOM 5452 N N . CYS A 1 367 ? -27.05000 3.43400 -47.44800 1.000 42.97000 367 CYS A N 1
ATOM 5453 C CA . CYS A 1 367 ? -27.46600 2.07200 -47.14000 1.000 43.69000 367 CYS A CA 1
ATOM 5454 C C . CYS A 1 367 ? -28.97500 1.89400 -47.02500 1.000 40.25000 367 CYS A C 1
ATOM 5455 O O . CYS A 1 367 ? -29.42200 0.79600 -46.67900 1.000 40.69000 367 CYS A O 1
ATOM 5463 N N . ASN A 1 368 ? -29.76900 2.92700 -47.30400 1.000 40.35000 368 ASN A N 1
ATOM 5464 C CA . ASN A 1 368 ? -31.20600 2.91700 -47.02900 1.000 41.28000 368 ASN A CA 1
ATOM 5465 C C . ASN A 1 368 ? -31.45100 2.74900 -45.52500 1.000 39.73000 368 ASN A C 1
ATOM 5466 O O . ASN A 1 368 ? -31.93400 1.72400 -45.04000 1.000 40.32000 368 ASN A O 1
ATOM 5477 N N . ALA A 1 369 ? -31.10300 3.81300 -44.79900 1.000 40.52000 369 ALA A N 1
ATOM 5478 C CA . ALA A 1 369 ? -31.07200 3.75400 -43.34000 1.000 39.86000 369 ALA A CA 1
ATOM 5479 C C . ALA A 1 369 ? -32.45500 3.50100 -42.75100 1.000 38.51000 369 ALA A C 1
ATOM 5480 O O . ALA A 1 369 ? -32.58800 2.76700 -41.76600 1.000 38.90000 369 ALA A O 1
ATOM 5487 N N . ASP A 1 370 ? -33.49600 4.11400 -43.32400 1.000 36.90000 370 ASP A N 1
ATOM 5488 C CA . ASP A 1 370 ? -34.85400 3.87400 -42.84400 1.000 39.18000 370 ASP A CA 1
ATOM 5489 C C . ASP A 1 370 ? -35.15300 2.37900 -42.78800 1.000 41.23000 370 ASP A C 1
ATOM 5490 O O . ASP A 1 370 ? -35.68300 1.87400 -41.79000 1.000 41.65000 370 ASP A O 1
ATOM 5499 N N . GLU A 1 371 ? -34.81200 1.65100 -43.85700 1.000 42.27000 371 GLU A N 1
ATOM 5500 C CA . GLU A 1 371 ? -35.06900 0.21300 -43.89300 1.000 45.12000 371 GLU A CA 1
ATOM 5501 C C . GLU A 1 371 ? -34.16800 -0.53600 -42.92000 1.000 44.19000 371 GLU A C 1
ATOM 5502 O O . GLU A 1 371 ? -34.61300 -1.48100 -42.26000 1.000 43.62000 371 GLU A O 1
ATOM 5514 N N . GLN A 1 372 ? -32.89700 -0.14200 -42.82600 1.000 42.64000 372 GLN A N 1
ATOM 5515 C CA . GLN A 1 372 ? -32.01000 -0.73800 -41.83200 1.000 45.14000 372 GLN A CA 1
ATOM 5516 C C . GLN A 1 372 ? -32.58100 -0.57400 -40.42700 1.000 44.54000 372 GLN A C 1
ATOM 5517 O O . GLN A 1 372 ? -32.65500 -1.53700 -39.65600 1.000 45.70000 372 GLN A O 1
ATOM 5531 N N . ALA A 1 373 ? -32.98700 0.64800 -40.07500 1.000 42.67000 373 ALA A N 1
ATOM 5532 C CA . ALA A 1 373 ? -33.57300 0.87900 -38.75900 1.000 42.03000 373 ALA A CA 1
ATOM 5533 C C . ALA A 1 373 ? -34.84100 0.05700 -38.57100 1.000 44.59000 373 ALA A C 1
ATOM 5534 O O . ALA A 1 373 ? -35.04900 -0.54200 -37.51000 1.000 45.35000 373 ALA A O 1
ATOM 5541 N N . ALA A 1 374 ? -35.70000 0.01500 -39.59100 1.000 43.03000 374 ALA A N 1
ATOM 5542 C CA . ALA A 1 374 ? -36.92600 -0.77000 -39.49400 1.000 45.49000 374 ALA A CA 1
ATOM 5543 C C . ALA A 1 374 ? -36.61600 -2.23700 -39.23000 1.000 48.09000 374 ALA A C 1
ATOM 5544 O O . ALA A 1 374 ? -37.30700 -2.89400 -38.44300 1.000 47.49000 374 ALA A O 1
ATOM 5551 N N . GLN A 1 375 ? -35.57800 -2.76800 -39.87800 1.000 46.20000 375 GLN A N 1
ATOM 5552 C CA . GLN A 1 375 ? -35.21700 -4.16700 -39.67400 1.000 52.11000 375 GLN A CA 1
ATOM 5553 C C . GLN A 1 375 ? -34.66800 -4.39500 -38.27300 1.000 49.59000 375 GLN A C 1
ATOM 5554 O O . GLN A 1 375 ? -34.92200 -5.44100 -37.66600 1.000 52.27000 375 GLN A O 1
ATOM 5568 N N . ALA A 1 376 ? -33.91400 -3.42900 -37.74200 1.000 52.13000 376 ALA A N 1
ATOM 5569 C CA . ALA A 1 376 ? -33.41600 -3.55000 -36.37500 1.000 49.29000 376 ALA A CA 1
ATOM 5570 C C . ALA A 1 376 ? -34.56800 -3.60800 -35.37800 1.000 48.76000 376 ALA A C 1
ATOM 5571 O O . ALA A 1 376 ? -34.53400 -4.39200 -34.42300 1.000 50.96000 376 ALA A O 1
ATOM 5578 N N . VAL A 1 377 ? -35.59800 -2.78700 -35.58700 1.000 48.67000 377 VAL A N 1
ATOM 5579 C CA . VAL A 1 377 ? -36.78400 -2.83900 -34.73700 1.000 49.45000 377 VAL A CA 1
ATOM 5580 C C . VAL A 1 377 ? -37.43400 -4.21200 -34.82400 1.000 52.70000 377 VAL A C 1
ATOM 5581 O O . VAL A 1 377 ? -37.78900 -4.81700 -33.80500 1.000 49.12000 377 VAL A O 1
ATOM 5594 N N . LEU A 1 378 ? -37.60100 -4.72300 -36.04600 1.000 49.96000 378 LEU A N 1
ATOM 5595 C CA . LEU A 1 378 ? -38.32100 -5.97700 -36.23500 1.000 54.50000 378 LEU A CA 1
ATOM 5596 C C . LEU A 1 378 ? -37.56800 -7.15000 -35.62000 1.000 58.91000 378 LEU A C 1
ATOM 5597 O O . LEU A 1 378 ? -38.18500 -8.07000 -35.06900 1.000 62.81000 378 LEU A O 1
ATOM 5613 N N . GLU A 1 379 ? -36.23700 -7.15000 -35.71700 1.000 58.53000 379 GLU A N 1
ATOM 5614 C CA . GLU A 1 379 ? -35.45700 -8.21300 -35.09300 1.000 62.23000 379 GLU A CA 1
ATOM 5615 C C . GLU A 1 379 ? -35.67100 -8.22000 -33.58700 1.000 60.96000 379 GLU A C 1
ATOM 5616 O O . GLU A 1 379 ? -35.95300 -9.26300 -32.99000 1.000 56.40000 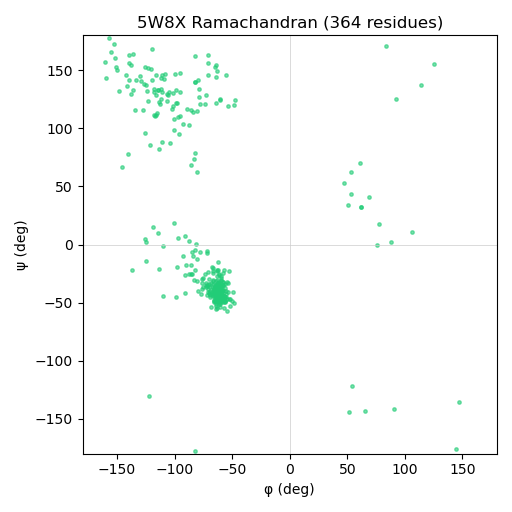379 GLU A O 1
ATOM 5628 N N . LEU A 1 380 ? -35.53800 -7.05300 -32.95500 1.000 56.23000 380 LEU A N 1
ATOM 5629 C CA . LEU A 1 380 ? -35.68500 -6.97700 -31.50800 1.000 56.18000 380 LEU A CA 1
ATOM 5630 C C . LEU A 1 380 ? -37.09100 -7.35600 -31.06800 1.000 58.03000 380 LEU A C 1
ATOM 5631 O O . LEU A 1 380 ? -37.26500 -7.95200 -30.00000 1.000 60.63000 380 LEU A O 1
ATOM 5647 N N . ALA A 1 381 ? -38.09800 -7.02600 -31.86800 1.000 57.25000 381 ALA A N 1
ATOM 5648 C CA . ALA A 1 381 ? -39.47900 -7.35400 -31.53600 1.000 55.44000 381 ALA A CA 1
ATOM 5649 C C . ALA A 1 381 ? -39.71300 -8.86100 -31.60300 1.000 89.92000 381 ALA A C 1
ATOM 5650 O O . ALA A 1 381 ? -39.01100 -9.57800 -32.31600 1.000 90.77000 381 ALA A O 1
#